Protein AF-A0A4R0HKY8-F1 (afdb_monomer)

Organism: NCBI:txid1124743

Foldseek 3Di:
DDDPVVLVVLQVVLLVLLLQLLVLDNQVVLLVVLVVLCVQQVVPWDPPQDPVALTPRNDRHLLSVLSSQLSSLNSLVSNQVPDQRPSNLVVLVSLLVSLVVSLVVCVVVVNLLDLSLLSSLLNNLSSQSSNCSNVVHDRDCCCVADVDCSHNQVNLVVQADPQLQGLLLFPASLLSSLLSSLSSAFAAALVVGDCSSVSSLVVQLLQAFLQQDRFRAFADDRADLVSLVSLLLSVLSLVFAAVQSNRPSNNVVSCVSNPPVDPCSSVSCPNRYNHGHHYDDHDDDAAWDDDQAWIWGDAVQKIKIFGAHFQSPPRGALAHRFIFIDGNPFRFFGQLHAADVVPVVRRVVSSFNQQTQAKDKQNDGFAGWHWDWDDDPFKIKTKTPCSDPQKIKIWMWGHDNFKIKIKIKMAGPWWIKIKRKGHTLFAWDWDDDPFWIWIWGDDPAIKIKIKGWHPWDKDWDWAAHGNVGRPDTYTMIITIDGGRMTMMIMMMGRDDWDWDDDAQWIATNNDTDRNDGD

InterPro domains:
  IPR008929 Chondroitin AC/alginate lyase [G3DSA:1.50.10.100] (22-260)
  IPR008929 Chondroitin AC/alginate lyase [SSF48230] (126-221)
  IPR012480 Heparinase II/III-like, C-terminal [PF07940] (294-431)

Nearest PDB structures (foldseek):
  6jpn-assembly1_A  TM=7.457E-01  e=2.045E-15  Defluviitalea phaphyphila
  6jph-assembly1_A  TM=7.317E-01  e=6.121E-15  Defluviitalea phaphyphila
  6fn9-assembly1_A  TM=4.893E-01  e=7.130E+00  Homo sapiens
  3uzd-assembly1_A  TM=4.041E-01  e=6.784E+00  Homo sapiens

Secondary structure (DSSP, 8-state):
--SHHHHHHHHHHHHHHHHHHTTT--HHHHHHHHHHHHHHTTT-S-TTS-TTSPBPSSSSBHHHHHHHHHHHHHHHHHHTTTS--GGGHHHHHHHHHHHHHHHHHHHHTT-TTSHHHHHHHHHHHHHHHHHHHHHTPPP--HIIIIISTTSHHHHHHHHB-TTS-BTT--HHHHHHHHHHHHHHTTT--GGGS-THHHHHHHHHHHH--TT------SSS-SS-HHHHHHHHHHHHHHHHHBTT---HHHHHHHHHHHGGG--STGGG--S-SSSPPB-------SEEEE-SSEEEEEETTEEEEEE-S---GGG--S-TT-EEEE-SS--SB-------TT-HHHHHHHHSGGGSSSEEETTPPPPP---EEEE-SSEEEEEEESSSTTEEEEEEEEE-SSEEEEEEEEEEEEEEEEEEEE--SS-EEEEE-SS-EEEEE-SSS-EEEEEE-SS-EEEEEEEE--TT-TTSEEEEEEEEEEEEEEEEEEEEESS---EEEETTEEEETTEEEE----

Structure (mmCIF, N/CA/C/O backbone):
data_AF-A0A4R0HKY8-F1
#
_entry.id   AF-A0A4R0HKY8-F1
#
loop_
_atom_site.group_PDB
_atom_site.id
_atom_site.type_symbol
_atom_site.label_atom_id
_atom_site.label_alt_id
_atom_site.label_comp_id
_atom_site.label_asym_id
_atom_site.label_entity_id
_atom_site.label_seq_id
_atom_site.pdbx_PDB_ins_code
_atom_site.Cartn_x
_atom_site.Cartn_y
_atom_site.Cartn_z
_atom_site.occupancy
_atom_site.B_iso_or_equiv
_atom_site.auth_seq_id
_atom_site.auth_comp_id
_atom_site.auth_asym_id
_atom_site.auth_atom_id
_atom_site.pdbx_PDB_model_num
ATOM 1 N N . MET A 1 1 ? 21.068 -17.520 -10.641 1.00 57.44 1 MET A N 1
ATOM 2 C CA . MET A 1 1 ? 21.738 -17.000 -9.424 1.00 57.44 1 MET A CA 1
ATOM 3 C C . MET A 1 1 ? 20.985 -17.451 -8.178 1.00 57.44 1 MET A C 1
ATOM 5 O O . MET A 1 1 ? 19.759 -17.415 -8.193 1.00 57.44 1 MET A O 1
ATOM 9 N N . ARG A 1 2 ? 21.703 -17.885 -7.124 1.00 55.62 2 ARG A N 1
ATOM 10 C CA . ARG A 1 2 ? 21.147 -18.392 -5.849 1.00 55.62 2 ARG A CA 1
ATOM 11 C C . ARG A 1 2 ? 21.419 -17.432 -4.687 1.00 55.62 2 ARG A C 1
ATOM 13 O O . ARG A 1 2 ? 22.473 -16.815 -4.652 1.00 55.62 2 ARG A O 1
ATOM 20 N N . GLY A 1 3 ? 20.527 -17.436 -3.694 1.00 63.88 3 GLY A N 1
ATOM 21 C CA . GLY A 1 3 ? 20.741 -16.816 -2.382 1.00 63.88 3 GLY A CA 1
ATOM 22 C C . GLY A 1 3 ? 20.307 -15.351 -2.310 1.00 63.88 3 GLY A C 1
ATOM 23 O O . GLY A 1 3 ? 20.570 -14.568 -3.220 1.00 63.88 3 GLY A O 1
ATOM 24 N N . ALA A 1 4 ? 19.660 -14.982 -1.199 1.00 72.94 4 ALA A N 1
ATOM 25 C CA . ALA A 1 4 ? 19.138 -13.633 -0.974 1.00 72.94 4 ALA A CA 1
ATOM 26 C C . ALA A 1 4 ? 20.217 -12.553 -1.156 1.00 72.94 4 ALA A C 1
ATOM 28 O O . ALA A 1 4 ? 19.971 -11.539 -1.799 1.00 72.94 4 ALA A O 1
ATOM 29 N N . TRP A 1 5 ? 21.441 -12.809 -0.683 1.00 81.25 5 TRP A N 1
ATOM 30 C CA . TRP A 1 5 ? 22.552 -11.866 -0.810 1.00 81.25 5 TRP A CA 1
ATOM 31 C C . TRP A 1 5 ? 22.922 -11.563 -2.269 1.00 81.25 5 TRP A C 1
ATOM 33 O O . TRP A 1 5 ? 23.097 -10.404 -2.630 1.00 81.25 5 TRP A O 1
ATOM 43 N N . THR A 1 6 ? 22.994 -12.580 -3.132 1.00 84.88 6 THR A N 1
ATOM 44 C CA . THR A 1 6 ? 23.338 -12.387 -4.548 1.00 84.88 6 THR A CA 1
ATOM 45 C C . THR A 1 6 ? 22.237 -11.637 -5.293 1.00 84.88 6 THR A C 1
ATOM 47 O O . THR A 1 6 ? 22.540 -10.766 -6.104 1.00 84.88 6 THR A O 1
ATOM 50 N N . VAL A 1 7 ? 20.965 -11.925 -4.995 1.00 87.38 7 VAL A N 1
ATOM 51 C CA . VAL A 1 7 ? 19.826 -11.173 -5.549 1.00 87.38 7 VAL A CA 1
ATOM 52 C C . VAL A 1 7 ? 19.920 -9.700 -5.146 1.00 87.38 7 VAL A C 1
ATOM 54 O O . VAL A 1 7 ? 19.930 -8.827 -6.013 1.00 87.38 7 VAL A O 1
ATOM 57 N N . LEU A 1 8 ? 20.086 -9.418 -3.851 1.00 87.88 8 LEU A N 1
ATOM 58 C CA . LEU A 1 8 ? 20.215 -8.052 -3.338 1.00 87.88 8 LEU A CA 1
ATOM 59 C C . LEU A 1 8 ? 21.419 -7.315 -3.943 1.00 87.88 8 LEU A C 1
ATOM 61 O O . LEU A 1 8 ? 21.290 -6.156 -4.330 1.00 87.88 8 LEU A O 1
ATOM 65 N N . ALA A 1 9 ? 22.561 -7.988 -4.107 1.00 91.50 9 ALA A N 1
ATOM 66 C CA . ALA A 1 9 ? 23.742 -7.407 -4.741 1.00 91.50 9 ALA A CA 1
ATOM 67 C C . ALA A 1 9 ? 23.480 -7.005 -6.203 1.00 91.50 9 ALA A C 1
ATOM 69 O O . ALA A 1 9 ? 23.910 -5.936 -6.637 1.00 91.50 9 ALA A O 1
ATOM 70 N N . HIS A 1 10 ? 22.750 -7.820 -6.969 1.00 93.12 10 HIS A N 1
ATOM 71 C CA . HIS A 1 10 ? 22.383 -7.468 -8.341 1.00 93.12 10 HIS A CA 1
ATOM 72 C C . HIS A 1 10 ? 21.410 -6.291 -8.416 1.00 93.12 10 HIS A C 1
ATOM 74 O O . HIS A 1 10 ? 21.589 -5.430 -9.277 1.00 93.12 10 HIS A O 1
ATOM 80 N N . HIS A 1 11 ? 20.424 -6.214 -7.518 1.00 92.88 11 HIS A N 1
ATOM 81 C CA . HIS A 1 11 ? 19.526 -5.057 -7.442 1.00 92.88 11 HIS A CA 1
ATOM 82 C C . HIS A 1 11 ? 20.273 -3.779 -7.047 1.00 92.88 11 HIS A C 1
ATOM 84 O O . HIS A 1 11 ? 20.072 -2.739 -7.676 1.00 92.88 11 HIS A O 1
ATOM 90 N N . PHE A 1 12 ? 21.195 -3.865 -6.083 1.00 93.56 12 PHE A N 1
ATOM 91 C CA . PHE A 1 12 ? 22.070 -2.753 -5.712 1.00 93.56 12 PHE A CA 1
ATOM 92 C C . PHE A 1 12 ? 22.879 -2.249 -6.916 1.00 93.56 12 PHE A C 1
ATOM 94 O O . PHE A 1 12 ? 22.876 -1.057 -7.223 1.00 93.56 12 PHE A O 1
ATOM 101 N N . TRP A 1 13 ? 23.528 -3.156 -7.654 1.00 95.12 13 TRP A N 1
ATOM 102 C CA . TRP A 1 13 ? 24.297 -2.776 -8.838 1.00 95.12 13 TRP A CA 1
ATOM 103 C C . TRP A 1 13 ? 23.424 -2.235 -9.968 1.00 95.12 13 TRP A C 1
ATOM 105 O O . TRP A 1 13 ? 23.840 -1.287 -10.626 1.00 95.12 13 TRP A O 1
ATOM 115 N N . ALA A 1 14 ? 22.220 -2.770 -10.181 1.00 96.38 14 ALA A N 1
ATOM 116 C CA . ALA A 1 14 ? 21.291 -2.231 -11.173 1.00 96.38 14 ALA A CA 1
ATOM 117 C C . ALA A 1 14 ? 20.898 -0.783 -10.850 1.00 96.38 14 ALA A C 1
ATOM 119 O O . ALA A 1 14 ? 20.954 0.077 -11.730 1.00 96.38 14 ALA A O 1
ATOM 120 N N . ARG A 1 15 ? 20.591 -0.486 -9.578 1.00 96.31 15 ARG A N 1
ATOM 121 C CA . ARG A 1 15 ? 20.345 0.885 -9.108 1.00 96.31 15 ARG A CA 1
ATOM 122 C C . ARG A 1 15 ? 21.561 1.782 -9.349 1.00 96.31 15 ARG A C 1
ATOM 124 O O . ARG A 1 15 ? 21.431 2.853 -9.939 1.00 96.31 15 ARG A O 1
ATOM 131 N N . ARG A 1 16 ? 22.756 1.322 -8.965 1.00 96.69 16 ARG A N 1
ATOM 132 C CA . ARG A 1 16 ? 23.999 2.089 -9.126 1.00 96.69 16 ARG A CA 1
ATOM 133 C C . ARG A 1 16 ? 24.325 2.379 -10.592 1.00 96.69 16 ARG A C 1
ATOM 135 O O . ARG A 1 16 ? 24.724 3.495 -10.913 1.00 96.69 16 ARG A O 1
ATOM 142 N N . ILE A 1 17 ? 24.155 1.398 -11.476 1.00 97.69 17 ILE A N 1
ATOM 143 C CA . ILE A 1 17 ? 24.351 1.559 -12.923 1.00 97.69 17 ILE A CA 1
ATOM 144 C C . ILE A 1 17 ? 23.346 2.570 -13.482 1.00 97.69 17 ILE A C 1
ATOM 146 O O . ILE A 1 17 ? 23.745 3.458 -14.237 1.00 97.69 17 ILE A O 1
ATOM 150 N N . ARG A 1 18 ? 22.076 2.502 -13.059 1.00 97.81 18 ARG A N 1
ATOM 151 C CA . ARG A 1 18 ? 21.051 3.466 -13.475 1.00 97.81 18 ARG A CA 1
ATOM 152 C C . ARG A 1 18 ? 21.404 4.885 -13.063 1.00 97.81 18 ARG A C 1
ATOM 154 O O . ARG A 1 18 ? 21.322 5.775 -13.902 1.00 97.81 18 ARG A O 1
ATOM 161 N N . LEU A 1 19 ? 21.892 5.090 -11.842 1.00 97.69 19 LEU A N 1
ATOM 162 C CA . LEU A 1 19 ? 22.375 6.399 -11.402 1.00 97.69 19 LEU A CA 1
ATOM 163 C C . LEU A 1 19 ? 23.542 6.901 -12.270 1.00 97.69 19 LEU A C 1
ATOM 165 O O . LEU A 1 19 ? 23.468 8.000 -12.811 1.00 97.69 19 LEU A O 1
ATOM 169 N N . LEU A 1 20 ? 24.576 6.076 -12.475 1.00 97.62 20 LEU A N 1
ATOM 170 C CA . LEU A 1 20 ? 25.745 6.436 -13.295 1.00 97.62 20 LEU A CA 1
ATOM 171 C C . LEU A 1 20 ? 25.376 6.781 -14.745 1.00 97.62 20 LEU A C 1
ATOM 173 O O . LEU A 1 20 ? 25.996 7.658 -15.349 1.00 97.62 20 LEU A O 1
ATOM 177 N N . SER A 1 21 ? 24.365 6.109 -15.299 1.00 97.94 21 SER A N 1
ATOM 178 C CA . SER A 1 21 ? 23.939 6.299 -16.688 1.00 97.94 21 SER A CA 1
ATOM 179 C C . SER A 1 21 ? 23.431 7.712 -16.986 1.00 97.94 21 SER A C 1
ATOM 181 O O . SER A 1 21 ? 23.590 8.193 -18.109 1.00 97.94 21 SER A O 1
ATOM 183 N N . TYR A 1 22 ? 22.884 8.414 -15.986 1.00 96.75 22 TYR A N 1
ATOM 184 C CA . TYR A 1 22 ? 22.445 9.804 -16.143 1.00 96.75 22 TYR A CA 1
ATOM 185 C C . TYR A 1 22 ? 23.607 10.773 -16.391 1.00 96.75 22 TYR A C 1
ATOM 187 O O . TYR A 1 22 ? 23.406 11.807 -17.029 1.00 96.75 22 TYR A O 1
ATOM 195 N N . ASP A 1 23 ? 24.813 10.419 -15.947 1.00 94.88 23 ASP A N 1
ATOM 196 C CA . ASP A 1 23 ? 26.039 11.202 -16.128 1.00 94.88 23 ASP A CA 1
ATOM 197 C C . ASP A 1 23 ? 26.907 10.674 -17.288 1.00 94.88 23 ASP A C 1
ATOM 199 O O . ASP A 1 23 ? 28.068 11.052 -17.431 1.00 94.88 23 ASP A O 1
ATOM 203 N N . GLY A 1 24 ? 26.362 9.787 -18.130 1.00 95.25 24 GLY A N 1
ATOM 204 C CA . GLY A 1 24 ? 27.095 9.178 -19.245 1.00 95.25 24 GLY A CA 1
ATOM 205 C C . GLY A 1 24 ? 28.049 8.046 -18.837 1.00 95.25 24 GLY A C 1
ATOM 206 O O . GLY A 1 24 ? 28.802 7.556 -19.676 1.00 95.25 24 GLY A O 1
ATOM 207 N N . GLY A 1 25 ? 28.034 7.627 -17.567 1.00 95.94 25 GLY A N 1
ATOM 208 C CA . GLY A 1 25 ? 28.837 6.519 -17.048 1.00 95.94 25 GLY A CA 1
ATOM 209 C C . GLY A 1 25 ? 28.111 5.169 -17.087 1.00 95.94 25 GLY A C 1
ATOM 210 O O . GLY A 1 25 ? 26.929 5.081 -17.392 1.00 95.94 25 GLY A O 1
ATOM 211 N N . GLY A 1 26 ? 28.809 4.089 -16.726 1.00 95.50 26 GLY A N 1
ATOM 212 C CA . GLY A 1 26 ? 28.199 2.761 -16.539 1.00 95.50 26 GLY A CA 1
ATOM 213 C C . GLY A 1 26 ? 28.204 1.831 -17.760 1.00 95.50 26 GLY A C 1
ATOM 214 O O . GLY A 1 26 ? 27.843 0.665 -17.609 1.00 95.50 26 GLY A O 1
ATOM 215 N N . THR A 1 27 ? 28.676 2.278 -18.929 1.00 96.81 27 THR A N 1
ATOM 216 C CA . THR A 1 27 ? 28.781 1.455 -20.154 1.00 96.81 27 THR A CA 1
ATOM 217 C C . THR A 1 27 ? 29.563 0.158 -19.934 1.00 96.81 27 THR A C 1
ATOM 219 O O . THR A 1 27 ? 29.057 -0.919 -20.237 1.00 96.81 27 THR A O 1
ATOM 222 N N . ASP A 1 28 ? 30.758 0.226 -19.338 1.00 95.38 28 ASP A N 1
ATOM 223 C CA . ASP A 1 28 ? 31.595 -0.963 -19.109 1.00 95.38 28 ASP A CA 1
ATOM 224 C C . ASP A 1 28 ? 30.923 -1.980 -18.176 1.00 95.38 28 ASP A C 1
ATOM 226 O O . ASP A 1 28 ? 31.051 -3.193 -18.364 1.00 95.38 28 ASP A O 1
ATOM 230 N N . LEU A 1 29 ? 30.169 -1.492 -17.185 1.00 95.94 29 LEU A N 1
ATOM 231 C CA . LEU A 1 29 ? 29.404 -2.335 -16.267 1.00 95.94 29 LEU A CA 1
ATOM 232 C C . LEU A 1 29 ? 28.243 -3.017 -16.990 1.00 95.94 29 LEU A C 1
ATOM 234 O O . LEU A 1 29 ? 28.051 -4.215 -16.805 1.00 95.94 29 LEU A O 1
ATOM 238 N N . LEU A 1 30 ? 27.505 -2.292 -17.835 1.00 96.81 30 LEU A N 1
ATOM 239 C CA . LEU A 1 30 ? 26.416 -2.851 -18.641 1.00 96.81 30 LEU A CA 1
ATOM 240 C C . LEU A 1 30 ? 26.917 -3.925 -19.606 1.00 96.81 30 LEU A C 1
ATOM 242 O O . LEU A 1 30 ? 26.342 -5.007 -19.673 1.00 96.81 30 LEU A O 1
ATOM 246 N N . THR A 1 31 ? 28.023 -3.665 -20.299 1.00 95.31 31 THR A N 1
ATOM 247 C CA . THR A 1 31 ? 28.642 -4.634 -21.209 1.00 95.31 31 THR A CA 1
ATOM 248 C C . THR A 1 31 ? 29.168 -5.858 -20.455 1.00 95.31 31 THR A C 1
ATOM 250 O O . THR A 1 31 ? 28.985 -6.994 -20.896 1.00 95.31 31 THR A O 1
ATOM 253 N N . SER A 1 32 ? 29.752 -5.663 -19.269 1.00 94.56 32 SER A N 1
ATOM 254 C CA . SER A 1 32 ? 30.156 -6.772 -18.392 1.00 94.56 32 SER A CA 1
ATOM 255 C C . SER A 1 32 ? 28.953 -7.596 -17.926 1.00 94.56 32 SER A C 1
ATOM 257 O O . SER A 1 32 ? 29.013 -8.826 -17.926 1.00 94.56 32 SER A O 1
ATOM 259 N N . TYR A 1 33 ? 27.842 -6.937 -17.587 1.00 93.56 33 TYR A N 1
ATOM 260 C CA . TYR A 1 33 ? 26.585 -7.601 -17.254 1.00 93.56 33 TYR A CA 1
ATOM 261 C C . TYR A 1 33 ? 26.002 -8.370 -18.437 1.00 93.56 33 TYR A C 1
ATOM 263 O O . TYR A 1 33 ? 25.533 -9.483 -18.235 1.00 93.56 33 TYR A O 1
ATOM 271 N N . ALA A 1 34 ? 26.079 -7.840 -19.658 1.00 95.06 34 ALA A N 1
ATOM 272 C CA . ALA A 1 34 ? 25.614 -8.535 -20.856 1.00 95.06 34 ALA A CA 1
ATOM 273 C C . ALA A 1 34 ? 26.394 -9.836 -21.110 1.00 95.06 34 ALA A C 1
ATOM 275 O O . ALA A 1 34 ? 25.789 -10.871 -21.405 1.00 95.06 34 ALA A O 1
ATOM 276 N N . ARG A 1 35 ? 27.721 -9.819 -20.921 1.00 94.81 35 ARG A N 1
ATOM 277 C CA . ARG A 1 35 ? 28.563 -11.028 -20.984 1.00 94.81 35 ARG A CA 1
ATOM 278 C C . ARG A 1 35 ? 28.193 -12.024 -19.891 1.00 94.81 35 ARG A C 1
ATOM 280 O O . ARG A 1 35 ? 27.929 -13.185 -20.189 1.00 94.81 35 ARG A O 1
ATOM 287 N N . LEU A 1 36 ? 28.108 -11.554 -18.643 1.00 91.75 36 LEU A N 1
ATOM 288 C CA . LEU A 1 36 ? 27.744 -12.388 -17.498 1.00 91.75 36 LEU A CA 1
ATOM 289 C C . LEU A 1 36 ? 26.358 -13.020 -17.678 1.00 91.75 36 LEU A C 1
ATOM 291 O O . LEU A 1 36 ? 26.195 -14.215 -17.458 1.00 91.75 36 LEU A O 1
ATOM 295 N N . TYR A 1 37 ? 25.369 -12.237 -18.105 1.00 92.62 37 TYR A N 1
ATOM 296 C CA . TYR A 1 37 ? 24.026 -12.717 -18.409 1.00 92.62 37 TYR A CA 1
ATOM 297 C C . TYR A 1 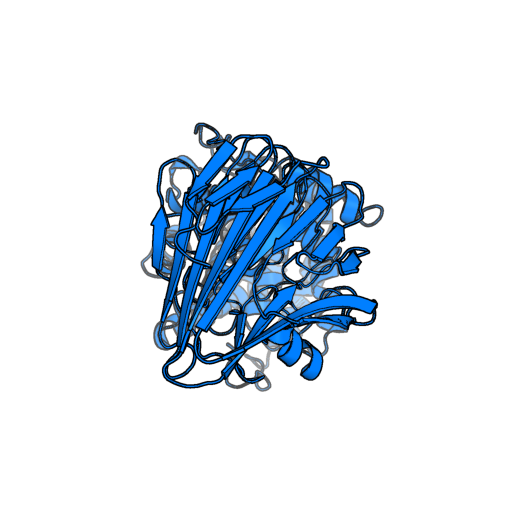37 ? 24.077 -13.800 -19.482 1.00 92.62 37 TYR A C 1
ATOM 299 O O . TYR A 1 37 ? 23.546 -14.891 -19.285 1.00 92.62 37 TYR A O 1
ATOM 307 N N . SER A 1 38 ? 24.769 -13.526 -20.590 1.00 91.31 38 SER A N 1
ATOM 308 C CA . SER A 1 38 ? 24.905 -14.475 -21.694 1.00 91.31 38 SER A CA 1
ATOM 309 C C . SER A 1 38 ? 25.560 -15.774 -21.247 1.00 91.31 38 SER A C 1
ATOM 311 O O . SER A 1 38 ? 25.147 -16.828 -21.706 1.00 91.31 38 SER A O 1
ATOM 313 N N . ASP A 1 39 ? 26.544 -15.725 -20.347 1.00 91.06 39 ASP A N 1
ATOM 314 C CA . ASP A 1 39 ? 27.203 -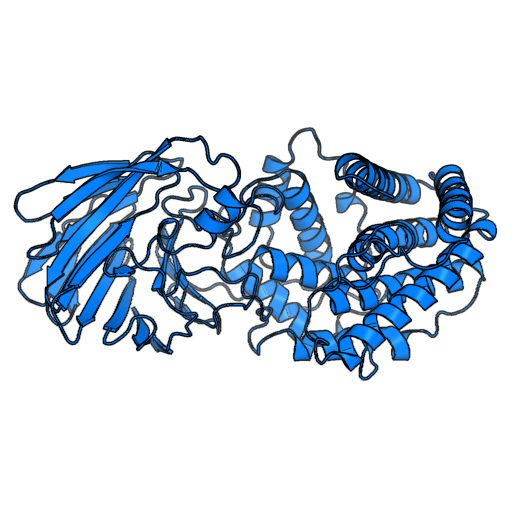16.907 -19.787 1.00 91.06 39 ASP A CA 1
ATOM 315 C C . ASP A 1 39 ? 26.305 -17.699 -18.832 1.00 91.06 39 ASP A C 1
ATOM 317 O O . ASP A 1 39 ? 26.255 -18.928 -18.910 1.00 91.06 39 ASP A O 1
ATOM 321 N N . LEU A 1 40 ? 25.579 -17.012 -17.948 1.00 86.75 40 LEU A N 1
ATOM 322 C CA . LEU A 1 40 ? 24.735 -17.648 -16.935 1.00 86.75 40 LEU A CA 1
ATOM 323 C C . LEU A 1 40 ? 23.444 -18.239 -17.512 1.00 86.75 40 LEU A C 1
ATOM 325 O O . LEU A 1 40 ? 22.913 -19.194 -16.953 1.00 86.75 40 LEU A O 1
ATOM 329 N N . THR A 1 41 ? 22.950 -17.701 -18.627 1.00 86.75 41 THR A N 1
ATOM 330 C CA . THR A 1 41 ? 21.659 -18.085 -19.223 1.00 86.75 41 THR A CA 1
ATOM 331 C C . THR A 1 41 ? 21.782 -19.045 -20.410 1.00 86.75 41 THR A C 1
ATOM 333 O O . THR A 1 41 ? 20.763 -19.417 -21.000 1.00 86.75 41 THR A O 1
ATOM 336 N N . LYS A 1 42 ? 23.002 -19.513 -20.741 1.00 84.00 42 LYS A N 1
ATOM 337 C CA . LYS A 1 42 ? 23.261 -20.466 -21.848 1.00 84.00 42 LYS A CA 1
ATOM 338 C C . LYS A 1 42 ? 22.434 -21.744 -21.750 1.00 84.00 42 LYS A C 1
ATOM 340 O O . LYS A 1 42 ? 22.060 -22.307 -22.772 1.00 84.00 42 LYS A O 1
ATOM 345 N N . ALA A 1 43 ? 22.175 -22.203 -20.527 1.00 80.56 43 ALA A N 1
ATOM 346 C CA . ALA A 1 43 ? 21.413 -23.419 -20.261 1.00 80.56 43 ALA A CA 1
ATOM 347 C C . ALA A 1 43 ? 19.884 -23.223 -20.352 1.00 80.56 43 ALA A C 1
ATOM 349 O O . ALA A 1 43 ? 19.147 -24.189 -20.193 1.00 80.56 43 ALA A O 1
ATOM 350 N N . GLY A 1 44 ? 19.404 -22.003 -20.624 1.00 81.62 44 GLY A N 1
ATOM 351 C CA . GLY A 1 44 ? 17.980 -21.680 -20.684 1.00 81.62 44 GLY A CA 1
ATOM 352 C C . GLY A 1 44 ? 17.414 -21.212 -19.341 1.00 81.62 44 GLY A C 1
ATOM 353 O O . GLY A 1 44 ? 18.066 -20.474 -18.602 1.00 81.62 44 GLY A O 1
ATOM 354 N N . GLU A 1 45 ? 16.165 -21.584 -19.067 1.00 81.06 45 GLU A N 1
ATOM 355 C CA . GLU A 1 45 ? 15.449 -21.233 -17.836 1.00 81.06 45 GLU A CA 1
ATOM 356 C C . GLU A 1 45 ? 15.973 -22.006 -16.619 1.00 81.06 45 GLU A C 1
ATOM 358 O O . GLU A 1 45 ? 16.465 -23.130 -16.711 1.00 81.06 45 GLU A O 1
ATOM 363 N N . HIS A 1 46 ? 15.832 -21.407 -15.442 1.00 78.44 46 HIS A N 1
ATOM 364 C CA . HIS A 1 46 ? 16.329 -21.966 -14.199 1.00 78.44 46 HIS A CA 1
ATOM 365 C C . HIS A 1 46 ? 15.449 -23.135 -13.720 1.00 78.44 46 HIS A C 1
ATOM 367 O O . HIS A 1 46 ? 14.373 -22.940 -13.155 1.00 78.44 46 HIS A O 1
ATOM 373 N N . GLU A 1 47 ? 15.928 -24.371 -13.877 1.00 79.06 47 GLU A N 1
ATOM 374 C CA . GLU A 1 47 ? 15.165 -25.595 -13.560 1.00 79.06 47 GLU A CA 1
ATOM 375 C C . GLU A 1 47 ? 14.773 -25.743 -12.079 1.00 79.06 47 GLU A C 1
ATOM 377 O O . GLU A 1 47 ? 13.869 -26.504 -11.747 1.00 79.06 47 GLU A O 1
ATOM 382 N N . GLN A 1 48 ? 15.433 -25.009 -11.179 1.00 76.31 48 GLN A N 1
ATOM 383 C CA . GLN A 1 48 ? 15.175 -25.057 -9.731 1.00 76.31 48 GLN A CA 1
ATOM 384 C C . GLN A 1 48 ? 14.164 -24.014 -9.238 1.00 76.31 48 GLN A C 1
ATOM 386 O O . GLN A 1 48 ? 14.073 -23.768 -8.033 1.00 76.31 48 GLN A O 1
ATOM 391 N N . ALA A 1 49 ? 13.449 -23.354 -10.148 1.00 74.00 49 ALA A N 1
ATOM 392 C CA . ALA A 1 49 ? 12.288 -22.559 -9.775 1.00 74.00 49 ALA A CA 1
ATOM 393 C C . ALA A 1 49 ? 11.270 -23.437 -9.026 1.00 74.00 49 ALA A C 1
ATOM 395 O O . ALA A 1 49 ? 11.077 -24.608 -9.365 1.00 74.00 49 ALA A O 1
ATOM 396 N N . GLN A 1 50 ? 10.611 -22.881 -8.009 1.00 73.38 50 GLN A N 1
ATOM 397 C CA . GLN A 1 50 ? 9.526 -23.601 -7.341 1.00 73.38 50 GLN A CA 1
ATOM 398 C C . GLN A 1 50 ? 8.352 -23.773 -8.313 1.00 73.38 50 GLN A C 1
ATOM 400 O O . GLN A 1 50 ? 8.149 -22.934 -9.184 1.00 73.38 50 GLN A O 1
ATOM 405 N N . GLY A 1 51 ? 7.561 -24.840 -8.166 1.00 72.50 51 GLY A N 1
ATOM 406 C CA . GLY A 1 51 ? 6.517 -25.191 -9.144 1.00 72.50 51 GLY A CA 1
ATOM 407 C C . GLY A 1 51 ? 5.424 -24.133 -9.351 1.00 72.50 51 GLY A C 1
ATOM 408 O O . GLY A 1 51 ? 4.744 -24.158 -10.368 1.00 72.50 51 GLY A O 1
ATOM 409 N N . TRP A 1 52 ? 5.272 -23.197 -8.413 1.00 71.69 52 TRP A N 1
ATOM 410 C CA . TRP A 1 52 ? 4.337 -22.075 -8.513 1.00 71.69 52 TRP A CA 1
ATOM 411 C C . TRP A 1 52 ? 4.933 -20.827 -9.195 1.00 71.69 52 TRP A C 1
ATOM 413 O O . TRP A 1 52 ? 4.189 -19.902 -9.509 1.00 71.69 52 TRP A O 1
ATOM 423 N N . MET A 1 53 ? 6.252 -20.779 -9.419 1.00 82.94 53 MET A N 1
ATOM 424 C CA . MET A 1 53 ? 6.962 -19.637 -10.005 1.00 82.94 53 MET A CA 1
ATOM 425 C C . MET A 1 53 ? 7.071 -19.760 -11.528 1.00 82.94 53 MET A C 1
ATOM 427 O O . MET A 1 53 ? 7.434 -20.816 -12.047 1.00 82.94 53 MET A O 1
ATOM 431 N N . GLN A 1 54 ? 6.911 -18.638 -12.236 1.00 87.62 54 GLN A N 1
ATOM 432 C CA . GLN A 1 54 ? 7.444 -18.526 -13.596 1.00 87.62 54 GLN A CA 1
ATOM 433 C C . GLN A 1 54 ? 8.971 -18.537 -13.543 1.00 87.62 54 GLN A C 1
ATOM 435 O O . GLN A 1 54 ? 9.574 -17.840 -12.719 1.00 87.62 54 GLN A O 1
ATOM 440 N N . ARG A 1 55 ? 9.601 -19.339 -14.402 1.00 86.88 55 ARG A N 1
ATOM 441 C CA . ARG A 1 55 ? 11.043 -19.593 -14.343 1.00 86.88 55 ARG A CA 1
ATOM 442 C C . ARG A 1 55 ? 11.824 -18.408 -14.892 1.00 86.88 55 ARG A C 1
ATOM 444 O O . ARG A 1 55 ? 11.620 -18.001 -16.030 1.00 86.88 55 ARG A O 1
ATOM 451 N N . GLY A 1 56 ? 12.724 -17.869 -14.076 1.00 85.75 56 GLY A N 1
ATOM 452 C CA . GLY A 1 56 ? 13.690 -16.875 -14.539 1.00 85.75 56 GLY A CA 1
ATOM 453 C C . GLY A 1 56 ? 14.840 -17.530 -15.298 1.00 85.75 56 GLY A C 1
ATOM 454 O O . GLY A 1 56 ? 14.957 -18.755 -15.359 1.00 85.75 56 GLY A O 1
ATOM 455 N N . ARG A 1 57 ? 15.710 -16.706 -15.869 1.00 86.31 57 ARG A N 1
ATOM 456 C CA . ARG A 1 57 ? 16.958 -17.113 -16.518 1.00 86.31 57 ARG A CA 1
ATOM 457 C C . ARG A 1 57 ? 18.153 -16.666 -15.695 1.00 86.31 57 ARG A C 1
ATOM 459 O O . ARG A 1 57 ? 19.005 -17.491 -15.368 1.00 86.31 57 ARG A O 1
ATOM 466 N N . LEU A 1 58 ? 18.207 -15.387 -15.310 1.00 86.38 58 LEU A N 1
ATOM 467 C CA . LEU A 1 58 ? 19.271 -14.900 -14.428 1.00 86.38 58 LEU A CA 1
ATOM 468 C C . LEU A 1 58 ? 18.988 -15.299 -12.975 1.00 86.38 58 LEU A C 1
ATOM 470 O O . LEU A 1 58 ? 19.878 -15.789 -12.271 1.00 86.38 58 LEU A O 1
ATOM 474 N N . PHE A 1 59 ? 17.749 -15.137 -12.529 1.00 90.38 59 PHE A N 1
ATOM 475 C CA . PHE A 1 59 ? 17.257 -15.521 -11.211 1.00 90.38 59 PHE A CA 1
ATOM 476 C C . PHE A 1 59 ? 16.369 -16.769 -11.287 1.00 90.38 59 PHE A C 1
ATOM 478 O O . PHE A 1 59 ? 16.022 -17.250 -12.360 1.00 90.38 59 PHE A O 1
ATOM 485 N N . HIS A 1 60 ? 16.007 -17.332 -10.129 1.00 87.00 60 HIS A N 1
ATOM 486 C CA . HIS A 1 60 ? 15.094 -18.484 -10.083 1.00 87.00 60 HIS A CA 1
ATOM 487 C C . HIS A 1 60 ? 13.706 -18.138 -10.636 1.00 87.00 60 HIS A C 1
ATOM 489 O O . HIS A 1 60 ? 13.043 -18.987 -11.225 1.00 87.00 60 HIS A O 1
ATOM 495 N N . GLN A 1 61 ? 13.276 -16.895 -10.433 1.00 90.81 61 GLN A N 1
ATOM 496 C CA . GLN A 1 61 ? 11.937 -16.428 -10.742 1.00 90.81 61 GLN 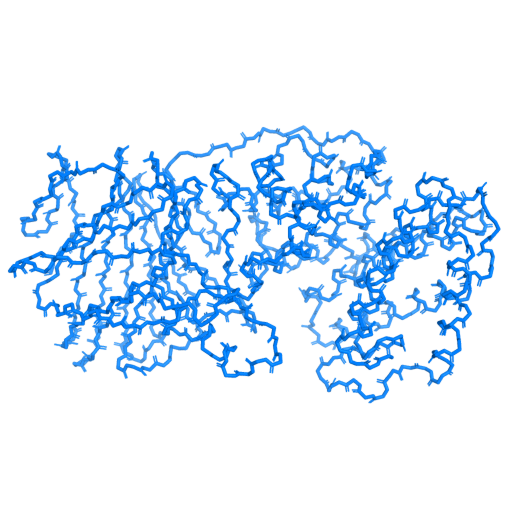A CA 1
ATOM 497 C C . GLN A 1 61 ? 11.989 -15.338 -11.812 1.00 90.81 61 GLN A C 1
ATOM 499 O O . GLN A 1 61 ? 12.762 -14.387 -11.694 1.00 90.81 61 GLN A O 1
ATOM 504 N N . ALA A 1 62 ? 11.124 -15.446 -12.820 1.00 93.62 62 ALA A N 1
ATOM 505 C CA . ALA A 1 62 ? 11.024 -14.468 -13.899 1.00 93.62 62 ALA A CA 1
ATOM 506 C C . ALA A 1 62 ? 10.640 -13.075 -13.379 1.00 93.62 62 ALA A C 1
ATOM 508 O O . ALA A 1 62 ? 11.074 -12.072 -13.933 1.00 93.62 62 ALA A O 1
ATOM 509 N N . LEU A 1 63 ? 9.857 -12.990 -12.296 1.00 95.62 63 LEU A N 1
ATOM 510 C CA . LEU A 1 63 ? 9.535 -11.711 -11.656 1.00 95.62 63 LEU A CA 1
ATOM 511 C C . LEU A 1 63 ? 10.808 -10.977 -11.215 1.00 95.62 63 LEU A C 1
ATOM 513 O O . LEU A 1 63 ? 10.949 -9.784 -11.459 1.00 95.62 63 LEU A O 1
ATOM 517 N N . THR A 1 64 ? 11.757 -11.685 -10.599 1.00 94.12 64 THR A N 1
ATOM 518 C CA . THR A 1 64 ? 13.027 -11.081 -10.182 1.00 94.12 64 THR A CA 1
ATOM 519 C C . THR A 1 64 ? 13.848 -10.634 -11.392 1.00 94.12 64 THR A C 1
ATOM 521 O O . THR A 1 64 ? 14.438 -9.556 -11.351 1.00 94.12 64 THR A O 1
ATOM 524 N N . ASP A 1 65 ? 13.836 -11.405 -12.489 1.00 94.50 65 ASP A N 1
ATOM 525 C CA . ASP A 1 65 ? 14.439 -10.979 -13.763 1.00 94.50 65 ASP A CA 1
ATOM 526 C C . ASP A 1 65 ? 13.805 -9.675 -14.267 1.00 94.50 65 ASP A C 1
ATOM 528 O O . ASP A 1 65 ? 14.529 -8.777 -14.686 1.00 94.50 65 ASP A O 1
ATOM 532 N N . ALA A 1 66 ? 12.479 -9.541 -14.187 1.00 98.00 66 ALA A N 1
ATOM 533 C CA . ALA A 1 66 ? 11.758 -8.344 -14.611 1.00 98.00 66 ALA A CA 1
ATOM 534 C C . ALA A 1 66 ? 12.091 -7.114 -13.757 1.00 98.00 66 ALA A C 1
ATOM 536 O O . ALA A 1 66 ? 12.496 -6.085 -14.299 1.00 98.00 66 ALA A O 1
ATOM 537 N N . VAL A 1 67 ? 12.013 -7.232 -12.428 1.00 97.56 67 VAL A N 1
ATOM 538 C CA . VAL A 1 67 ? 12.327 -6.130 -11.499 1.00 97.56 67 VAL A CA 1
ATOM 539 C C . VAL A 1 67 ? 13.785 -5.675 -11.641 1.00 97.56 67 VAL A C 1
ATOM 541 O O . VAL A 1 67 ? 14.080 -4.488 -11.513 1.00 97.56 67 VAL A O 1
ATOM 544 N N . TRP A 1 68 ? 14.714 -6.595 -11.921 1.00 97.00 68 TRP A N 1
ATOM 545 C CA . TRP A 1 68 ? 16.117 -6.262 -12.186 1.00 97.00 68 TRP A CA 1
ATOM 546 C C . TRP A 1 68 ? 16.350 -5.703 -13.599 1.00 97.00 68 TRP A C 1
ATOM 548 O O . TRP A 1 68 ? 17.130 -4.768 -13.775 1.00 97.00 68 TRP A O 1
ATOM 558 N N . GLY A 1 69 ? 15.683 -6.255 -14.611 1.00 98.06 69 GLY A N 1
ATOM 559 C CA . GLY A 1 69 ? 15.892 -5.904 -16.014 1.00 98.06 69 GLY A CA 1
ATOM 560 C C . GLY A 1 69 ? 15.381 -4.509 -16.377 1.00 98.06 69 GLY A C 1
ATOM 561 O O . GLY A 1 69 ? 16.025 -3.828 -17.171 1.00 98.06 69 GLY A O 1
ATOM 562 N N . VAL A 1 70 ? 14.297 -4.036 -15.752 1.00 98.62 70 VAL A N 1
ATOM 563 C CA . VAL A 1 70 ? 13.753 -2.679 -15.971 1.00 98.62 70 VAL A CA 1
ATOM 564 C C . VAL A 1 70 ? 14.801 -1.572 -15.734 1.00 98.62 70 VAL A C 1
ATOM 566 O O . VAL A 1 70 ? 15.081 -0.814 -16.667 1.00 98.62 70 VAL A O 1
ATOM 569 N N . PRO A 1 71 ? 15.460 -1.461 -14.559 1.00 97.88 71 PRO A N 1
ATOM 570 C CA . PRO A 1 71 ? 16.480 -0.434 -14.349 1.00 97.88 71 PRO A CA 1
ATOM 571 C C . PRO A 1 71 ? 17.720 -0.614 -15.241 1.00 97.88 71 PRO A C 1
ATOM 573 O O . PRO A 1 71 ? 18.336 0.383 -15.625 1.00 97.88 71 PRO A O 1
ATOM 576 N N . ILE A 1 72 ? 18.077 -1.846 -15.627 1.00 98.44 72 ILE A N 1
ATOM 577 C CA . ILE A 1 72 ? 19.151 -2.105 -16.604 1.00 98.44 72 ILE A CA 1
ATOM 578 C C . ILE A 1 72 ? 18.776 -1.547 -17.983 1.00 98.44 72 ILE A C 1
ATOM 580 O O . ILE A 1 72 ? 19.571 -0.830 -18.592 1.00 98.44 72 ILE A O 1
ATOM 584 N N . ALA A 1 73 ? 17.551 -1.797 -18.448 1.00 98.56 73 ALA A N 1
ATOM 585 C CA . ALA A 1 73 ? 17.037 -1.280 -19.712 1.00 98.56 73 ALA A CA 1
ATOM 586 C C . ALA A 1 73 ? 16.983 0.253 -19.726 1.00 98.56 73 ALA A C 1
ATOM 588 O O . ALA A 1 73 ? 17.427 0.884 -20.685 1.00 98.56 73 ALA A O 1
ATOM 589 N N . HIS A 1 74 ? 16.523 0.876 -18.635 1.00 98.19 74 HIS A N 1
ATOM 590 C CA . HIS A 1 74 ? 16.549 2.336 -18.496 1.00 98.19 74 HIS A CA 1
ATOM 591 C C . HIS A 1 74 ? 17.964 2.910 -18.532 1.00 98.19 74 HIS A C 1
ATOM 593 O O . HIS A 1 74 ? 18.166 3.974 -19.118 1.00 98.19 74 HIS A O 1
ATOM 599 N N . SER A 1 75 ? 18.936 2.208 -17.946 1.00 98.50 75 SER A N 1
ATOM 600 C CA . SER A 1 75 ? 20.347 2.610 -17.992 1.00 98.50 75 SER A CA 1
ATOM 601 C C . SER A 1 75 ? 20.882 2.610 -19.424 1.00 98.50 75 SER A C 1
ATOM 603 O O . SER A 1 75 ? 21.545 3.556 -19.842 1.00 98.50 75 SER A O 1
ATOM 605 N N . ILE A 1 76 ? 20.551 1.572 -20.198 1.00 98.56 76 ILE A N 1
ATOM 606 C CA . ILE A 1 76 ? 20.908 1.470 -21.619 1.00 98.56 76 ILE A CA 1
ATOM 607 C C . ILE A 1 76 ? 20.229 2.588 -22.420 1.00 98.56 76 ILE A C 1
ATOM 609 O O . ILE A 1 76 ? 20.891 3.248 -23.215 1.00 98.56 76 ILE A O 1
ATOM 613 N N . LEU A 1 77 ? 18.948 2.871 -22.164 1.00 97.19 77 LEU A N 1
ATOM 614 C CA . LEU A 1 77 ? 18.224 3.983 -22.792 1.00 97.19 77 LEU A CA 1
ATOM 615 C C . LEU A 1 77 ? 18.859 5.351 -22.502 1.00 97.19 77 LEU A C 1
ATOM 617 O O . LEU A 1 77 ? 18.938 6.182 -23.401 1.00 97.19 77 LEU A O 1
ATOM 621 N N . ASN A 1 78 ? 19.343 5.588 -21.279 1.00 97.31 78 ASN A N 1
ATOM 622 C CA . ASN A 1 78 ? 20.029 6.837 -20.921 1.00 97.31 78 ASN A CA 1
ATOM 623 C C . ASN A 1 78 ? 21.338 7.047 -21.704 1.00 97.31 78 ASN A C 1
ATOM 625 O O . ASN A 1 78 ? 21.736 8.187 -21.956 1.00 97.31 78 ASN A O 1
ATOM 629 N N . LEU A 1 79 ? 22.001 5.951 -22.083 1.00 97.88 79 LEU A N 1
ATOM 630 C CA . LEU A 1 79 ? 23.292 5.945 -22.772 1.00 97.88 79 LEU A CA 1
ATOM 631 C C . LEU A 1 79 ? 23.175 5.739 -24.289 1.00 97.88 79 LEU A C 1
ATOM 633 O O . LEU A 1 79 ? 24.165 5.914 -25.003 1.00 97.88 79 LEU A O 1
ATOM 637 N N . ALA A 1 80 ? 21.997 5.378 -24.799 1.00 95.38 80 ALA A N 1
ATOM 638 C CA . ALA A 1 80 ? 21.773 5.178 -26.224 1.00 95.38 80 ALA A CA 1
ATOM 639 C C . ALA A 1 80 ? 22.126 6.452 -27.014 1.00 95.38 80 ALA A C 1
ATOM 641 O O . ALA A 1 80 ? 21.767 7.569 -26.639 1.00 95.38 80 ALA A O 1
ATOM 642 N N . GLY A 1 81 ? 22.905 6.294 -28.088 1.00 92.50 81 GLY A N 1
ATOM 643 C CA . GLY A 1 81 ? 23.449 7.412 -28.871 1.00 92.50 81 GLY A CA 1
ATOM 644 C C . GLY A 1 81 ? 24.610 8.173 -28.211 1.00 92.50 81 GLY A C 1
ATOM 645 O O . GLY A 1 81 ? 25.169 9.072 -28.835 1.00 92.50 81 GLY A O 1
ATOM 646 N N . ARG A 1 82 ? 24.998 7.820 -26.977 1.00 94.62 82 ARG A N 1
ATOM 647 C CA . ARG A 1 82 ? 26.116 8.425 -26.225 1.00 94.62 82 ARG A CA 1
ATOM 648 C C . ARG A 1 82 ? 27.256 7.443 -25.944 1.00 94.62 82 ARG A C 1
ATOM 650 O O . ARG A 1 82 ? 28.357 7.879 -25.620 1.00 94.62 82 ARG A O 1
ATOM 657 N N . ALA A 1 83 ? 27.007 6.141 -26.070 1.00 95.19 83 ALA A N 1
ATOM 658 C CA . ALA A 1 83 ? 27.975 5.077 -25.830 1.00 95.19 83 ALA A CA 1
ATOM 659 C C . ALA A 1 83 ? 27.780 3.893 -26.793 1.00 95.19 83 ALA A C 1
ATOM 661 O O . ALA A 1 83 ? 26.693 3.698 -27.341 1.00 95.19 83 ALA A O 1
ATOM 662 N N . GLU A 1 84 ? 28.828 3.081 -26.967 1.00 95.94 84 GLU A N 1
ATOM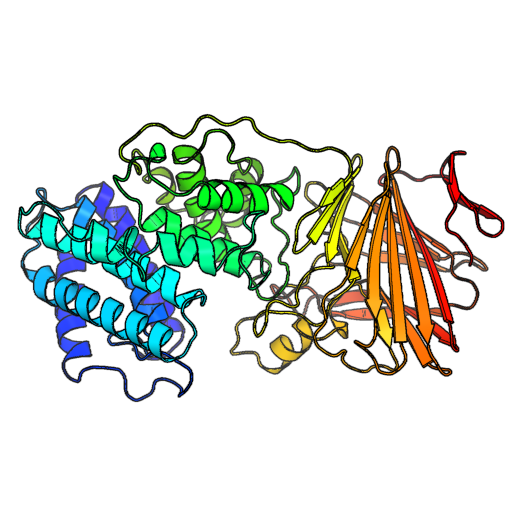 663 C CA . GLU A 1 84 ? 28.750 1.846 -27.750 1.00 95.94 84 GLU A CA 1
ATOM 664 C C . GLU A 1 84 ? 28.143 0.716 -26.913 1.00 95.94 84 GLU A C 1
ATOM 666 O O . GLU A 1 84 ? 28.725 0.269 -25.926 1.00 95.94 84 GLU A O 1
ATOM 671 N N . LEU A 1 85 ? 26.949 0.271 -27.310 1.00 97.44 85 LEU A N 1
ATOM 672 C CA . LEU A 1 85 ? 26.103 -0.637 -26.526 1.00 97.44 85 LEU A CA 1
ATOM 673 C C . LEU A 1 85 ? 25.656 -1.874 -27.312 1.00 97.44 85 LEU A C 1
ATOM 675 O O . LEU A 1 85 ? 24.867 -2.665 -26.797 1.00 97.44 85 LEU A O 1
ATOM 679 N N . ARG A 1 86 ? 26.144 -2.084 -28.544 1.00 96.88 86 ARG A N 1
ATOM 680 C CA . ARG A 1 86 ? 25.705 -3.205 -29.399 1.00 96.88 86 ARG A CA 1
ATOM 681 C C . ARG A 1 86 ? 25.902 -4.573 -28.750 1.00 96.88 86 ARG A C 1
ATOM 683 O O . ARG A 1 86 ? 25.103 -5.473 -28.986 1.00 96.88 86 ARG A O 1
ATOM 690 N N . GLU A 1 87 ? 26.914 -4.722 -27.899 1.00 97.00 87 GLU A N 1
ATOM 691 C CA . GLU A 1 87 ? 27.166 -5.961 -27.153 1.00 97.00 87 GLU A CA 1
ATOM 692 C C . GLU A 1 87 ? 26.043 -6.311 -26.153 1.00 97.00 87 GLU A C 1
ATOM 694 O O . GLU A 1 87 ? 25.899 -7.467 -25.765 1.00 97.00 87 GLU A O 1
ATOM 699 N N . THR A 1 88 ? 25.192 -5.351 -25.780 1.00 98.00 88 THR A N 1
ATOM 700 C CA . THR A 1 88 ? 24.029 -5.599 -24.912 1.00 98.00 88 THR A CA 1
ATOM 701 C C . THR A 1 88 ? 22.831 -6.203 -25.652 1.00 98.00 88 THR A C 1
ATOM 703 O O . THR A 1 88 ? 21.951 -6.768 -25.004 1.00 98.00 88 THR A O 1
ATOM 706 N N . LEU A 1 89 ? 22.792 -6.141 -26.992 1.00 98.06 89 LEU A N 1
ATOM 707 C CA . LEU A 1 89 ? 21.632 -6.565 -27.789 1.00 98.06 89 LEU A CA 1
ATOM 708 C C . LEU A 1 89 ? 21.205 -8.023 -27.547 1.00 98.06 89 LEU A C 1
ATOM 710 O O . LEU A 1 89 ? 20.012 -8.228 -27.337 1.00 98.06 89 LEU A O 1
ATOM 714 N N . PRO A 1 90 ? 22.109 -9.026 -27.493 1.00 96.75 90 PRO A N 1
ATOM 715 C CA . PRO A 1 90 ? 21.698 -10.405 -27.230 1.00 96.75 90 PRO A CA 1
ATOM 716 C C . PRO A 1 90 ? 20.988 -10.572 -25.883 1.00 96.75 90 PRO A C 1
ATOM 718 O O . PRO A 1 90 ? 20.004 -11.296 -25.799 1.00 96.75 90 PRO A O 1
ATOM 721 N N . MET A 1 91 ? 21.453 -9.874 -24.840 1.00 97.31 91 MET A N 1
ATOM 722 C CA . MET A 1 91 ? 20.799 -9.876 -23.528 1.00 97.31 91 MET A CA 1
ATOM 723 C C . MET A 1 91 ? 19.412 -9.226 -23.603 1.00 97.31 91 MET A C 1
ATOM 725 O O . MET A 1 91 ? 18.459 -9.768 -23.051 1.00 97.31 91 MET A O 1
ATOM 729 N N . LEU A 1 92 ? 19.285 -8.087 -24.291 1.00 98.00 92 LEU A N 1
ATOM 730 C CA . LEU A 1 92 ? 18.004 -7.390 -24.440 1.00 98.00 92 LEU A CA 1
ATOM 731 C C . LEU A 1 92 ? 16.975 -8.235 -25.200 1.00 98.00 92 LEU A C 1
ATOM 733 O O . LEU A 1 92 ? 15.838 -8.349 -24.753 1.00 98.00 92 LEU A O 1
ATOM 737 N N . ASP A 1 93 ? 17.372 -8.864 -26.306 1.00 97.12 93 ASP A N 1
ATOM 738 C CA . ASP A 1 93 ? 16.490 -9.737 -27.093 1.00 97.12 93 ASP A CA 1
ATOM 739 C C . ASP A 1 93 ? 16.028 -10.951 -26.290 1.00 97.12 93 ASP A C 1
ATOM 741 O O . ASP A 1 93 ? 14.859 -11.343 -26.337 1.00 97.12 93 ASP A O 1
ATOM 745 N N . ASP A 1 94 ? 16.937 -11.517 -25.500 1.00 95.69 94 ASP A N 1
ATOM 746 C CA . ASP A 1 94 ? 16.631 -12.639 -24.629 1.00 95.69 94 ASP A CA 1
ATOM 747 C C . ASP A 1 94 ? 15.650 -12.255 -23.507 1.00 95.69 94 ASP A C 1
ATOM 749 O O . ASP A 1 94 ? 14.726 -13.018 -23.208 1.00 95.69 94 ASP A O 1
ATOM 753 N N . MET A 1 95 ? 15.790 -11.047 -22.947 1.00 96.94 95 MET A N 1
ATOM 754 C CA . MET A 1 95 ? 14.850 -10.476 -21.976 1.00 96.94 95 MET A CA 1
ATOM 755 C C . MET A 1 95 ? 13.472 -10.206 -22.581 1.00 96.94 95 MET A C 1
ATOM 757 O O . MET A 1 95 ? 12.477 -10.522 -21.934 1.00 96.94 95 MET A O 1
ATOM 761 N N . VAL A 1 96 ? 13.392 -9.669 -23.807 1.00 97.69 96 VAL A N 1
ATOM 762 C CA . VAL A 1 96 ? 12.111 -9.464 -24.514 1.00 97.69 96 VAL A CA 1
ATOM 763 C C . VAL A 1 96 ? 11.390 -10.804 -24.667 1.00 97.69 96 VAL A C 1
ATOM 765 O O . VAL A 1 96 ? 10.233 -10.943 -24.267 1.00 97.69 96 VAL A O 1
ATOM 768 N N . ALA A 1 97 ? 12.092 -11.819 -25.178 1.00 96.00 97 ALA A N 1
ATOM 769 C CA . ALA A 1 97 ? 11.522 -13.149 -25.362 1.00 96.00 97 ALA A CA 1
ATOM 770 C C . ALA A 1 97 ? 11.133 -13.807 -24.025 1.00 96.00 97 ALA A C 1
ATOM 772 O O . ALA A 1 97 ? 10.121 -14.505 -23.950 1.00 96.00 97 ALA A O 1
ATOM 773 N N . GLY A 1 98 ? 11.929 -13.606 -22.970 1.00 94.75 98 GLY A N 1
ATOM 774 C CA . GLY A 1 98 ? 11.642 -14.104 -21.624 1.00 94.75 98 GLY A CA 1
ATOM 775 C C . GLY A 1 98 ? 10.402 -13.458 -21.004 1.00 94.75 98 GLY A C 1
ATOM 776 O O . GLY A 1 98 ? 9.540 -14.171 -20.493 1.00 94.75 98 GLY A O 1
ATOM 777 N N . ALA A 1 99 ? 10.275 -12.133 -21.109 1.00 97.44 99 ALA A N 1
ATOM 778 C CA . ALA A 1 99 ? 9.108 -11.388 -20.643 1.00 97.44 99 ALA A CA 1
ATOM 779 C C . ALA A 1 99 ? 7.826 -11.863 -21.338 1.00 97.44 99 ALA A C 1
ATOM 781 O O . ALA A 1 99 ? 6.824 -12.112 -20.670 1.00 97.44 99 ALA A O 1
ATOM 782 N N . GLN A 1 100 ? 7.882 -12.063 -22.660 1.00 97.50 100 GLN A N 1
ATOM 783 C CA . GLN A 1 100 ? 6.739 -12.535 -23.441 1.00 97.50 100 GLN A CA 1
ATOM 784 C C . GLN A 1 100 ? 6.307 -13.935 -22.995 1.00 97.50 100 GLN A C 1
ATOM 786 O O . GLN A 1 100 ? 5.148 -14.137 -22.648 1.00 97.50 100 GLN A O 1
ATOM 791 N N . ARG A 1 101 ? 7.248 -14.889 -22.914 1.00 95.69 101 ARG A N 1
ATOM 792 C CA . ARG A 1 101 ? 6.946 -16.254 -22.450 1.00 95.69 101 ARG A CA 1
ATOM 793 C C . ARG A 1 101 ? 6.343 -16.268 -21.049 1.00 95.69 101 ARG A C 1
ATOM 795 O O . ARG A 1 101 ? 5.381 -16.993 -20.812 1.00 95.69 101 ARG A O 1
ATOM 802 N N . ALA A 1 102 ? 6.903 -15.484 -20.127 1.00 95.94 102 ALA A N 1
ATOM 803 C CA . ALA A 1 102 ? 6.426 -15.432 -18.751 1.00 95.94 102 ALA A CA 1
ATOM 804 C C . ALA A 1 102 ? 5.010 -14.839 -18.662 1.00 95.94 102 ALA A C 1
ATOM 806 O O . ALA A 1 102 ? 4.167 -15.393 -17.960 1.00 95.94 102 ALA A O 1
ATOM 807 N N . ARG A 1 103 ? 4.725 -13.766 -19.411 1.00 97.50 103 ARG A N 1
ATOM 808 C CA . ARG A 1 103 ? 3.385 -13.172 -19.522 1.00 97.50 103 ARG A CA 1
ATOM 809 C C . ARG A 1 103 ? 2.379 -14.148 -20.124 1.00 97.50 103 ARG A C 1
ATOM 811 O O . ARG A 1 103 ? 1.323 -14.370 -19.539 1.00 97.50 103 ARG A O 1
ATOM 818 N N . ASP A 1 104 ? 2.712 -14.763 -21.254 1.00 97.19 104 ASP A N 1
ATOM 819 C CA . ASP A 1 104 ? 1.821 -15.694 -21.950 1.00 97.19 104 ASP A CA 1
ATOM 820 C C . ASP A 1 104 ? 1.523 -16.925 -21.071 1.00 97.19 104 ASP A C 1
ATOM 822 O O . ASP A 1 104 ? 0.404 -17.438 -21.062 1.00 97.19 104 ASP A O 1
ATOM 826 N N . ALA A 1 105 ? 2.484 -17.355 -20.244 1.00 95.88 105 ALA A N 1
ATOM 827 C CA . ALA A 1 105 ? 2.266 -18.389 -19.237 1.00 95.88 105 ALA A CA 1
ATOM 828 C C . ALA A 1 105 ? 1.307 -17.951 -18.114 1.00 95.88 105 ALA A C 1
ATOM 830 O O . ALA A 1 105 ? 0.550 -18.787 -17.623 1.00 95.88 105 ALA A O 1
ATOM 831 N N . MET A 1 106 ? 1.304 -16.675 -17.707 1.00 96.50 106 MET A N 1
ATOM 832 C CA . MET A 1 106 ? 0.316 -16.151 -16.751 1.00 96.50 106 MET A CA 1
ATOM 833 C C . MET A 1 106 ? -1.089 -16.131 -17.355 1.00 96.50 106 MET A C 1
ATOM 835 O O . MET A 1 106 ? -2.034 -16.556 -16.694 1.00 96.50 106 MET A O 1
ATOM 839 N N . VAL A 1 107 ? -1.220 -15.721 -18.621 1.00 96.94 107 VAL A N 1
ATOM 840 C CA . VAL A 1 107 ? -2.495 -15.762 -19.358 1.00 96.94 107 VAL A CA 1
ATOM 841 C C . VAL A 1 107 ? -3.010 -17.199 -19.463 1.00 96.94 107 VAL A C 1
ATOM 843 O O . VAL A 1 107 ? -4.148 -17.475 -19.097 1.00 96.94 107 VAL A O 1
ATOM 846 N N . ALA A 1 108 ? -2.158 -18.143 -19.873 1.00 96.94 108 ALA A N 1
ATOM 847 C CA . ALA A 1 108 ? -2.529 -19.554 -20.001 1.00 96.94 108 ALA A CA 1
ATOM 848 C C . ALA A 1 108 ? -2.927 -20.219 -18.667 1.00 96.94 108 ALA A C 1
ATOM 850 O O . ALA A 1 108 ? -3.582 -21.259 -18.671 1.00 96.94 108 ALA A O 1
ATOM 851 N N . GLN A 1 109 ? -2.519 -19.641 -17.533 1.00 95.31 109 GLN A N 1
ATOM 852 C CA . GLN A 1 109 ? -2.861 -20.101 -16.185 1.00 95.31 109 GLN A CA 1
ATOM 853 C C . GLN A 1 109 ? -4.065 -19.371 -15.574 1.00 95.31 109 GLN A C 1
ATOM 855 O O . GLN A 1 109 ? -4.350 -19.611 -14.403 1.00 95.31 109 GLN A O 1
ATOM 860 N N . ASP A 1 110 ? -4.733 -18.489 -16.325 1.00 95.94 110 ASP A N 1
ATOM 861 C CA . ASP A 1 110 ? -5.805 -17.616 -15.824 1.00 95.94 110 ASP A CA 1
ATOM 862 C C . ASP A 1 110 ? -5.354 -16.733 -14.644 1.00 95.94 110 ASP A C 1
ATOM 864 O O . ASP A 1 110 ? -6.051 -16.518 -13.658 1.00 95.94 110 ASP A O 1
ATOM 868 N N . LYS A 1 111 ? -4.110 -16.249 -14.724 1.00 95.94 111 LYS A N 1
ATOM 869 C CA . LYS A 1 111 ? -3.480 -15.370 -13.727 1.00 95.94 111 LYS A CA 1
ATOM 870 C C . LYS A 1 111 ? -3.051 -14.046 -14.341 1.00 95.94 111 LYS A C 1
ATOM 872 O O . LYS A 1 111 ? -2.064 -13.453 -13.905 1.00 95.94 111 LYS A O 1
ATOM 877 N N . PHE A 1 112 ? -3.755 -13.597 -15.381 1.00 97.50 112 PHE A N 1
ATOM 878 C CA . PHE A 1 112 ? -3.400 -12.365 -16.076 1.00 97.50 112 PHE A CA 1
ATOM 879 C C . PHE A 1 112 ? -3.338 -11.184 -15.103 1.00 97.50 112 PHE A C 1
ATOM 881 O O . PHE A 1 112 ? -2.337 -10.489 -15.141 1.00 97.50 112 PHE A O 1
ATOM 888 N N . SER A 1 113 ? -4.287 -11.054 -14.167 1.00 96.75 113 SER A N 1
ATOM 889 C CA . SER A 1 113 ? -4.352 -9.991 -13.143 1.00 96.75 113 SER A CA 1
ATOM 890 C C . SER A 1 113 ? -3.233 -9.993 -12.093 1.00 96.75 113 SER A C 1
ATOM 892 O O . SER A 1 113 ? -3.183 -9.104 -11.248 1.00 96.75 113 SER A O 1
ATOM 894 N N . SER A 1 114 ? -2.352 -10.994 -12.083 1.00 96.81 114 SER A N 1
ATOM 895 C CA . SER A 1 114 ? -1.274 -11.067 -11.099 1.00 96.81 114 SER A CA 1
ATOM 896 C C . SER A 1 114 ? -0.304 -9.897 -11.242 1.00 96.81 114 SER A C 1
ATOM 898 O O . SER A 1 114 ? 0.125 -9.570 -12.351 1.00 96.81 114 SER A O 1
ATOM 900 N N . ASN A 1 115 ? 0.196 -9.392 -10.110 1.00 97.00 115 ASN A N 1
ATOM 901 C CA . ASN A 1 115 ? 1.263 -8.390 -10.074 1.00 97.00 115 ASN A CA 1
ATOM 902 C C . ASN A 1 115 ? 2.503 -8.749 -10.934 1.00 97.00 115 ASN A C 1
ATOM 904 O O . ASN A 1 115 ? 3.257 -7.868 -11.348 1.00 97.00 115 ASN A O 1
ATOM 908 N N . TYR A 1 116 ? 2.699 -10.028 -11.283 1.00 97.81 116 TYR A N 1
ATOM 909 C CA . TYR A 1 116 ? 3.822 -10.490 -12.105 1.00 97.81 116 TYR A CA 1
ATOM 910 C C . TYR A 1 116 ? 3.690 -9.996 -13.540 1.00 97.81 116 TYR A C 1
ATOM 912 O O . TYR A 1 116 ? 4.671 -9.562 -14.142 1.00 97.81 116 TYR A O 1
ATOM 920 N N . THR A 1 117 ? 2.472 -10.035 -14.073 1.00 98.38 117 THR A N 1
ATOM 921 C CA . THR A 1 117 ? 2.164 -9.595 -15.430 1.00 98.38 117 THR A CA 1
ATOM 922 C C . THR A 1 117 ? 2.469 -8.110 -15.600 1.00 98.38 117 THR A C 1
ATOM 924 O O . THR A 1 117 ? 3.055 -7.728 -16.615 1.00 98.38 117 THR A O 1
ATOM 927 N N . ALA A 1 118 ? 2.177 -7.283 -14.586 1.00 98.75 118 ALA A N 1
ATOM 928 C CA . ALA A 1 118 ? 2.534 -5.866 -14.596 1.00 98.75 118 ALA A CA 1
ATOM 929 C C . ALA A 1 118 ? 4.044 -5.657 -14.801 1.00 98.75 118 ALA A C 1
ATOM 931 O O . ALA A 1 118 ? 4.446 -4.823 -15.613 1.00 98.75 118 ALA A O 1
ATOM 932 N N . TRP A 1 119 ? 4.882 -6.448 -14.123 1.00 98.81 119 TRP A N 1
ATOM 933 C CA . TRP A 1 119 ? 6.338 -6.383 -14.265 1.00 98.81 119 TRP A CA 1
ATOM 934 C C . TRP A 1 119 ? 6.858 -7.012 -15.557 1.00 98.81 119 TRP A C 1
ATOM 936 O O . TRP A 1 119 ? 7.825 -6.501 -16.119 1.00 98.81 119 TRP A O 1
ATOM 946 N N . PHE A 1 120 ? 6.234 -8.075 -16.070 1.00 98.75 120 PHE A N 1
ATOM 947 C CA . PHE A 1 120 ? 6.600 -8.637 -17.374 1.00 98.75 120 PHE A CA 1
ATOM 948 C C . PHE A 1 120 ? 6.321 -7.654 -18.508 1.00 98.75 120 PHE A C 1
ATOM 950 O O . PHE A 1 120 ? 7.184 -7.462 -19.364 1.00 98.75 120 PHE A O 1
ATOM 957 N N . ASN A 1 121 ? 5.176 -6.971 -18.478 1.00 98.81 121 ASN A N 1
ATOM 958 C CA . ASN A 1 121 ? 4.859 -5.924 -19.444 1.00 98.81 121 ASN A CA 1
ATOM 959 C C . ASN A 1 121 ? 5.781 -4.702 -19.290 1.00 98.81 121 ASN A C 1
ATOM 961 O O . ASN A 1 121 ? 6.265 -4.175 -20.297 1.00 98.81 121 ASN A O 1
ATOM 965 N N . ALA A 1 122 ? 6.132 -4.312 -18.059 1.00 98.88 122 ALA A N 1
ATOM 966 C CA . ALA A 1 122 ? 7.090 -3.234 -17.822 1.00 98.88 122 ALA A CA 1
ATOM 967 C C . ALA A 1 122 ? 8.495 -3.583 -18.338 1.00 98.88 122 ALA A C 1
ATOM 969 O O . ALA A 1 122 ? 9.134 -2.766 -19.010 1.00 98.88 122 ALA A O 1
ATOM 970 N N . LEU A 1 123 ? 8.966 -4.811 -18.086 1.00 98.81 123 LEU A N 1
ATOM 971 C CA . LEU A 1 123 ? 10.218 -5.316 -18.645 1.00 98.81 123 LEU A CA 1
ATOM 972 C C . LEU A 1 123 ? 10.148 -5.293 -20.174 1.00 98.81 123 LEU A C 1
ATOM 974 O O . LEU A 1 123 ? 10.959 -4.615 -20.793 1.00 98.81 123 LEU A O 1
ATOM 978 N N . GLY A 1 124 ? 9.165 -5.967 -20.779 1.00 98.75 124 GLY A N 1
ATOM 979 C CA . GLY A 1 124 ? 9.019 -6.071 -22.233 1.00 98.75 124 GLY A CA 1
ATOM 980 C C . GLY A 1 124 ? 8.969 -4.711 -22.934 1.00 98.75 124 GLY A C 1
ATOM 981 O O . GLY A 1 124 ? 9.675 -4.502 -23.925 1.00 98.75 124 GLY A O 1
ATOM 982 N N . THR A 1 125 ? 8.235 -3.749 -22.368 1.00 98.75 125 THR A N 1
ATOM 983 C CA . THR A 1 125 ? 8.205 -2.361 -22.852 1.00 98.75 125 THR A CA 1
ATOM 984 C C . THR A 1 125 ? 9.601 -1.741 -22.823 1.00 98.75 125 THR A C 1
ATOM 986 O O . THR A 1 125 ? 10.121 -1.309 -23.850 1.00 98.75 125 THR A O 1
ATOM 989 N N . THR A 1 126 ? 10.248 -1.740 -21.658 1.00 98.56 126 THR A N 1
ATOM 990 C CA . THR A 1 126 ? 11.505 -1.009 -21.449 1.00 98.56 126 THR A CA 1
ATOM 991 C C . THR A 1 126 ? 12.694 -1.646 -22.170 1.00 98.56 126 THR A C 1
ATOM 993 O O . THR A 1 126 ? 13.495 -0.926 -22.770 1.00 98.56 126 THR A O 1
ATOM 996 N N . VAL A 1 127 ? 12.808 -2.980 -22.191 1.00 98.56 127 VAL A N 1
ATOM 997 C CA . VAL A 1 127 ? 13.895 -3.667 -22.913 1.00 98.56 127 VAL A CA 1
ATOM 998 C C . VAL A 1 127 ? 13.733 -3.582 -24.425 1.00 98.56 127 VAL A C 1
ATOM 1000 O O . VAL A 1 127 ? 14.733 -3.415 -25.122 1.00 98.56 127 VAL A O 1
ATOM 1003 N N . SER A 1 128 ? 12.504 -3.622 -24.954 1.00 98.56 128 SER A N 1
ATOM 1004 C CA . SER A 1 128 ? 12.286 -3.463 -26.398 1.00 98.56 128 SER A CA 1
ATOM 1005 C C . SER A 1 128 ? 12.542 -2.025 -26.859 1.00 98.56 128 SER A C 1
ATOM 1007 O O . SER A 1 128 ? 13.124 -1.828 -27.928 1.00 98.56 128 SER A O 1
ATOM 1009 N N . GLN A 1 129 ? 12.209 -1.022 -26.036 1.00 98.50 129 GLN A N 1
ATOM 1010 C CA . GLN A 1 129 ? 12.621 0.368 -26.257 1.00 98.50 129 GLN A CA 1
ATOM 1011 C C . GLN A 1 129 ? 14.149 0.502 -26.261 1.00 98.50 129 GLN A C 1
ATOM 1013 O O . GLN A 1 129 ? 14.713 1.100 -27.178 1.00 98.50 129 GLN A O 1
ATOM 1018 N N . ALA A 1 130 ? 14.833 -0.080 -25.268 1.00 98.56 130 ALA A N 1
ATOM 1019 C CA . ALA A 1 130 ? 16.292 -0.049 -25.180 1.00 98.56 130 ALA A CA 1
ATOM 1020 C C . ALA A 1 130 ? 16.952 -0.694 -26.406 1.00 98.56 130 ALA A C 1
ATOM 1022 O O . ALA A 1 130 ? 17.873 -0.122 -26.988 1.00 98.56 130 ALA A O 1
ATOM 1023 N N . ALA A 1 131 ? 16.450 -1.852 -26.839 1.00 98.50 131 ALA A N 1
ATOM 1024 C CA . ALA A 1 131 ? 16.981 -2.564 -27.994 1.00 98.50 131 ALA A CA 1
ATOM 1025 C C . ALA A 1 131 ? 16.799 -1.761 -29.293 1.00 98.50 131 ALA A C 1
ATOM 1027 O O . ALA A 1 131 ? 17.753 -1.623 -30.059 1.00 98.50 131 ALA A O 1
ATOM 1028 N N . ALA A 1 132 ? 15.618 -1.170 -29.514 1.00 98.38 132 ALA A N 1
ATOM 1029 C CA . ALA A 1 132 ? 15.371 -0.286 -30.655 1.00 98.38 132 ALA A CA 1
ATOM 1030 C C . ALA A 1 132 ? 16.322 0.925 -30.646 1.00 98.38 132 ALA A C 1
ATOM 1032 O O . ALA A 1 132 ? 16.955 1.225 -31.658 1.00 98.38 132 ALA A O 1
ATOM 1033 N N . ALA A 1 133 ? 16.517 1.557 -29.484 1.00 98.19 133 ALA A N 1
ATOM 1034 C CA . ALA A 1 133 ? 17.421 2.695 -29.341 1.00 98.19 133 ALA A CA 1
ATOM 1035 C C . ALA A 1 133 ? 18.887 2.335 -29.654 1.00 98.19 133 ALA A C 1
ATOM 1037 O O . ALA A 1 133 ? 19.567 3.084 -30.355 1.00 98.19 133 ALA A O 1
ATOM 1038 N N . VAL A 1 134 ? 19.374 1.172 -29.201 1.00 98.38 134 VAL A N 1
ATOM 1039 C CA . VAL A 1 134 ? 20.734 0.685 -29.512 1.00 98.38 134 VAL A CA 1
ATOM 1040 C C . VAL A 1 134 ? 20.894 0.349 -31.001 1.00 98.38 134 VAL A C 1
ATOM 1042 O O . VAL A 1 134 ? 21.974 0.545 -31.564 1.00 98.38 134 VAL A O 1
ATOM 1045 N N . ARG A 1 135 ? 19.831 -0.124 -31.664 1.00 97.69 135 ARG A N 1
ATOM 1046 C CA . ARG A 1 135 ? 19.822 -0.372 -33.118 1.00 97.69 135 ARG A CA 1
ATOM 1047 C C . ARG A 1 135 ? 19.706 0.901 -33.958 1.00 97.69 135 ARG A C 1
ATOM 1049 O O . ARG A 1 135 ? 20.024 0.860 -35.144 1.00 97.69 135 ARG A O 1
ATOM 1056 N N . GLY A 1 136 ? 19.287 2.018 -33.364 1.00 96.81 136 GLY A N 1
ATOM 1057 C CA . GLY A 1 136 ? 18.938 3.235 -34.100 1.00 96.81 136 GLY A CA 1
ATOM 1058 C C . GLY A 1 136 ? 17.597 3.121 -34.834 1.00 96.81 136 GLY A C 1
ATOM 1059 O O . GLY A 1 136 ? 17.410 3.741 -35.878 1.00 96.81 136 GLY A O 1
ATOM 1060 N N . GLU A 1 137 ? 16.683 2.307 -34.310 1.00 96.94 137 GLU A N 1
ATOM 1061 C CA . GLU A 1 137 ? 15.357 2.044 -34.867 1.00 96.94 137 GLU A CA 1
ATOM 1062 C C . GLU A 1 137 ? 14.273 2.809 -34.098 1.00 96.94 137 GLU A C 1
ATOM 1064 O O . GLU A 1 137 ? 14.407 3.104 -32.909 1.00 96.94 137 GLU A O 1
ATOM 1069 N N . VAL A 1 138 ? 13.157 3.096 -34.772 1.00 96.00 138 VAL A N 1
ATOM 1070 C CA . VAL A 1 138 ? 11.946 3.580 -34.100 1.00 96.00 138 VAL A CA 1
ATOM 1071 C C . VAL A 1 138 ? 11.310 2.407 -33.357 1.00 96.00 138 VAL A C 1
ATOM 1073 O O . VAL A 1 138 ? 11.067 1.350 -33.942 1.00 96.00 138 VAL A O 1
ATOM 1076 N N . TRP A 1 139 ? 11.026 2.589 -32.068 1.00 97.69 139 TRP A N 1
ATOM 1077 C CA . TRP A 1 139 ? 10.346 1.568 -31.278 1.00 97.69 139 TRP A CA 1
ATOM 1078 C C . TRP A 1 139 ? 8.917 1.334 -31.793 1.00 97.69 139 TRP A C 1
ATOM 1080 O O . TRP A 1 139 ? 8.155 2.277 -31.980 1.00 97.69 139 TRP A O 1
ATOM 1090 N N . SER A 1 140 ? 8.559 0.068 -32.014 1.00 96.06 140 SER A N 1
ATOM 1091 C CA . SER A 1 140 ? 7.262 -0.362 -32.565 1.00 96.06 140 SER A CA 1
ATOM 1092 C C . SER A 1 140 ? 6.509 -1.343 -31.653 1.00 96.06 140 SER A C 1
ATOM 1094 O O . SER A 1 140 ? 5.527 -1.956 -32.066 1.00 96.06 140 SER A O 1
ATOM 1096 N N . GLY A 1 141 ? 6.954 -1.491 -30.399 1.00 97.12 141 GLY A N 1
ATOM 1097 C CA . GLY A 1 141 ? 6.401 -2.444 -29.430 1.00 97.12 141 GLY A CA 1
ATOM 1098 C C . GLY A 1 141 ? 5.134 -1.985 -28.701 1.00 97.12 141 GLY A C 1
ATOM 1099 O O . GLY A 1 141 ? 4.629 -2.730 -27.869 1.00 97.12 141 GLY A O 1
ATOM 1100 N N . GLU A 1 142 ? 4.607 -0.792 -28.987 1.00 97.38 142 GLU A N 1
ATOM 1101 C CA . GLU A 1 142 ? 3.466 -0.204 -28.266 1.00 97.38 142 GLU A CA 1
ATOM 1102 C C . GLU A 1 142 ? 2.239 -1.127 -28.235 1.00 97.38 142 GLU A C 1
ATOM 1104 O O . GLU A 1 142 ? 1.672 -1.375 -27.171 1.00 97.38 142 GLU A O 1
ATOM 1109 N N . LYS A 1 143 ? 1.864 -1.692 -29.390 1.00 97.94 143 LYS A N 1
ATOM 1110 C CA . LYS A 1 143 ? 0.721 -2.610 -29.485 1.00 97.94 143 LYS A CA 1
ATOM 1111 C C . LYS A 1 143 ? 0.932 -3.896 -28.688 1.00 97.94 143 LYS A C 1
ATOM 1113 O O . LYS A 1 143 ? -0.019 -4.420 -28.129 1.00 97.94 143 LYS A O 1
ATOM 1118 N N . GLU A 1 144 ? 2.155 -4.410 -28.652 1.00 98.06 144 GLU A N 1
ATOM 1119 C CA . GLU A 1 144 ? 2.472 -5.665 -27.966 1.00 98.06 144 GLU A CA 1
ATOM 1120 C C . GLU A 1 144 ? 2.463 -5.496 -26.443 1.00 98.06 144 GLU A C 1
ATOM 1122 O O . GLU A 1 144 ? 1.940 -6.345 -25.723 1.00 98.06 144 GLU A O 1
ATOM 1127 N N . TRP A 1 145 ? 3.040 -4.397 -25.953 1.00 98.56 145 TRP A N 1
ATOM 1128 C CA . TRP A 1 145 ? 3.364 -4.259 -24.535 1.00 98.56 145 TRP A CA 1
ATOM 1129 C C . TRP A 1 145 ? 2.476 -3.284 -23.770 1.00 98.56 145 TRP A C 1
ATOM 1131 O O . TRP A 1 145 ? 2.334 -3.442 -22.561 1.00 98.56 145 TRP A O 1
ATOM 1141 N N . LEU A 1 146 ? 1.849 -2.309 -24.436 1.00 98.44 146 LEU A N 1
ATOM 1142 C CA . LEU A 1 146 ? 1.018 -1.294 -23.781 1.00 98.44 146 LEU A CA 1
ATOM 1143 C C . LEU A 1 146 ? -0.465 -1.465 -24.110 1.00 98.44 146 LEU A C 1
ATOM 1145 O O . LEU A 1 146 ? -1.262 -1.694 -23.203 1.00 98.44 146 LEU A O 1
ATOM 1149 N N . THR A 1 147 ? -0.833 -1.374 -25.390 1.00 98.38 147 THR A N 1
ATOM 1150 C CA . THR A 1 147 ? -2.236 -1.178 -25.808 1.00 98.38 147 THR A CA 1
ATOM 1151 C C . THR A 1 147 ? -2.964 -2.451 -26.245 1.00 98.38 147 THR A C 1
ATOM 1153 O O . THR A 1 147 ? -4.184 -2.431 -26.398 1.00 98.38 147 THR A O 1
ATOM 1156 N N . GLY A 1 148 ? -2.247 -3.554 -26.469 1.00 98.00 148 GLY A N 1
ATOM 1157 C CA . GLY A 1 148 ? -2.831 -4.837 -26.864 1.00 98.00 148 GLY A CA 1
ATOM 1158 C C . GLY A 1 148 ? -3.601 -5.537 -25.744 1.00 98.00 148 GLY A C 1
ATOM 1159 O O . GLY A 1 148 ? -3.534 -5.153 -24.580 1.00 98.00 148 GLY A O 1
ATOM 1160 N N . GLU A 1 149 ? -4.287 -6.625 -26.099 1.00 97.44 149 GLU A N 1
ATOM 1161 C CA . GLU A 1 149 ? -5.143 -7.422 -25.199 1.00 97.44 149 GLU A CA 1
ATOM 1162 C C . GLU A 1 149 ? -4.410 -7.967 -23.963 1.00 97.44 149 GLU A C 1
ATOM 1164 O O . GLU A 1 149 ? -5.007 -8.142 -22.906 1.00 97.44 149 GLU A O 1
ATOM 1169 N N . HIS A 1 150 ? -3.103 -8.207 -24.075 1.00 97.94 150 HIS A N 1
ATOM 1170 C CA . HIS A 1 150 ? -2.254 -8.645 -22.962 1.00 97.94 150 HIS A CA 1
ATOM 1171 C C . HIS A 1 150 ? -1.248 -7.568 -22.529 1.00 97.94 150 HIS A C 1
ATOM 1173 O O . HIS A 1 150 ? -0.342 -7.840 -21.741 1.00 97.94 150 HIS A O 1
ATOM 1179 N N . GLY A 1 151 ? -1.396 -6.347 -23.046 1.00 98.44 151 GLY A N 1
ATOM 1180 C CA . GLY A 1 151 ? -0.541 -5.210 -22.735 1.00 98.44 151 GLY A CA 1
ATOM 1181 C C . GLY A 1 151 ? -0.823 -4.602 -21.361 1.00 98.44 151 GLY A C 1
ATOM 1182 O O . GLY A 1 151 ? -1.760 -4.974 -20.649 1.00 98.44 151 GLY A O 1
ATOM 1183 N N . GLN A 1 152 ? 0.008 -3.632 -20.989 1.00 98.50 152 GLN A N 1
ATOM 1184 C CA . GLN A 1 152 ? -0.024 -2.960 -19.696 1.00 98.50 152 GLN A CA 1
ATOM 1185 C C . GLN A 1 152 ? -1.388 -2.325 -19.381 1.00 98.50 152 GLN A C 1
ATOM 1187 O O . GLN A 1 152 ? -1.822 -2.370 -18.233 1.00 98.50 152 GLN A O 1
ATOM 1192 N N . PHE A 1 153 ? -2.080 -1.761 -20.376 1.00 98.69 153 PHE A N 1
ATOM 1193 C CA . PHE A 1 153 ? -3.371 -1.093 -20.176 1.00 98.69 153 PHE A CA 1
ATOM 1194 C C . PHE A 1 153 ? -4.518 -2.078 -19.947 1.00 98.69 153 PHE A C 1
ATOM 1196 O O . PHE A 1 153 ? -5.356 -1.842 -19.083 1.00 98.69 153 PHE A O 1
ATOM 1203 N N . ALA A 1 154 ? -4.528 -3.213 -20.650 1.00 98.56 154 ALA A N 1
ATOM 1204 C CA . ALA A 1 154 ? -5.496 -4.277 -20.386 1.00 98.56 154 ALA A CA 1
ATOM 1205 C C . ALA A 1 154 ? -5.285 -4.890 -18.991 1.00 98.56 154 ALA A C 1
ATOM 1207 O O . ALA A 1 154 ? -6.246 -5.160 -18.268 1.00 98.56 154 ALA A O 1
ATOM 1208 N N . HIS A 1 155 ? -4.021 -5.057 -18.588 1.00 98.69 155 HIS A N 1
ATOM 1209 C CA . HIS A 1 155 ? -3.679 -5.509 -17.243 1.00 98.69 155 HIS A CA 1
ATOM 1210 C C . HIS A 1 155 ? -4.141 -4.517 -16.170 1.00 98.69 155 HIS A C 1
ATOM 1212 O O . HIS A 1 155 ? -4.745 -4.933 -15.187 1.00 98.69 155 HIS A O 1
ATOM 1218 N N . LEU A 1 156 ? -3.898 -3.218 -16.377 1.00 98.62 156 LEU A N 1
ATOM 1219 C CA . LEU A 1 156 ? -4.333 -2.147 -15.480 1.00 98.62 156 LEU A CA 1
ATOM 1220 C C . LEU A 1 156 ? -5.833 -2.235 -15.184 1.00 98.62 156 LEU A C 1
ATOM 1222 O O . LEU A 1 156 ? -6.203 -2.269 -14.018 1.00 98.62 156 LEU A O 1
ATOM 1226 N N . GLU A 1 157 ? -6.682 -2.357 -16.203 1.00 97.44 157 GLU A N 1
ATOM 1227 C CA . GLU A 1 157 ? -8.133 -2.473 -15.994 1.00 97.44 157 GLU A CA 1
ATOM 1228 C C . GLU A 1 157 ? -8.558 -3.798 -15.344 1.00 97.44 157 GLU A C 1
ATOM 1230 O O . GLU A 1 157 ? -9.547 -3.832 -14.623 1.00 97.44 157 GLU A O 1
ATOM 1235 N N . THR A 1 158 ? -7.828 -4.892 -15.577 1.00 97.31 158 THR A N 1
ATOM 1236 C CA . THR A 1 158 ? -8.192 -6.212 -15.027 1.00 97.31 158 THR A CA 1
ATOM 1237 C C . THR A 1 158 ? -7.743 -6.384 -13.574 1.00 97.31 158 THR A C 1
ATOM 1239 O O . THR A 1 158 ? -8.412 -7.049 -12.789 1.00 97.31 158 THR A O 1
ATOM 1242 N N . ALA A 1 159 ? -6.590 -5.819 -13.214 1.00 97.25 159 ALA A N 1
ATOM 1243 C CA . ALA A 1 159 ? -5.971 -5.989 -11.902 1.00 97.25 159 ALA A CA 1
ATOM 1244 C C . ALA A 1 159 ? -6.401 -4.925 -10.880 1.00 97.25 159 ALA A C 1
ATOM 1246 O O . ALA A 1 159 ? -5.940 -4.959 -9.740 1.00 97.25 159 ALA A O 1
ATOM 1247 N N . THR A 1 160 ? -7.240 -3.961 -11.266 1.00 97.50 160 THR A N 1
ATOM 1248 C CA . THR A 1 160 ? -7.635 -2.866 -10.375 1.00 97.50 160 THR A CA 1
ATOM 1249 C C . THR A 1 160 ? -9.135 -2.598 -10.403 1.00 97.50 160 THR A C 1
ATOM 1251 O O . THR A 1 160 ? -9.806 -2.780 -11.417 1.00 97.50 160 THR A O 1
ATOM 1254 N N . GLY A 1 161 ? -9.664 -2.168 -9.260 1.00 95.00 161 GLY A N 1
ATOM 1255 C CA . GLY A 1 161 ? -11.053 -1.778 -9.081 1.00 95.00 161 GLY A CA 1
ATOM 1256 C C . GLY A 1 161 ? -11.391 -0.431 -9.716 1.00 95.00 161 GLY A C 1
ATOM 1257 O O . GLY A 1 161 ? -10.535 0.337 -10.173 1.00 95.00 161 GLY A O 1
ATOM 1258 N N . GLU A 1 162 ? -12.685 -0.097 -9.717 1.00 94.62 162 GLU A N 1
ATOM 1259 C CA . GLU A 1 162 ? -13.158 1.150 -10.319 1.00 94.62 162 GLU A CA 1
ATOM 1260 C C . GLU A 1 162 ? -12.629 2.428 -9.635 1.00 94.62 162 GLU A C 1
ATOM 1262 O O . GLU A 1 162 ? -12.555 3.497 -10.257 1.00 94.62 162 GLU A O 1
ATOM 1267 N N . ASP A 1 163 ? -12.235 2.286 -8.378 1.00 93.12 163 ASP A N 1
ATOM 1268 C CA . ASP A 1 163 ? -11.630 3.275 -7.491 1.00 93.12 163 ASP A CA 1
ATOM 1269 C C . ASP A 1 163 ? -10.095 3.322 -7.587 1.00 93.12 163 ASP A C 1
ATOM 1271 O O . ASP A 1 163 ? -9.474 4.207 -7.009 1.00 93.12 163 ASP A O 1
ATOM 1275 N N . GLY A 1 164 ? -9.486 2.414 -8.356 1.00 96.00 164 GLY A N 1
ATOM 1276 C CA . GLY A 1 164 ? -8.042 2.327 -8.544 1.00 96.00 164 GLY A CA 1
ATOM 1277 C C . GLY A 1 164 ? -7.324 1.412 -7.556 1.00 96.00 164 GLY A C 1
ATOM 1278 O O . GLY A 1 164 ? -6.111 1.281 -7.670 1.00 96.00 164 GLY A O 1
ATOM 1279 N N . TRP A 1 165 ? -8.002 0.748 -6.618 1.00 96.81 165 TRP A N 1
ATOM 1280 C CA . TRP A 1 165 ? -7.323 -0.228 -5.764 1.00 96.81 165 TRP A CA 1
ATOM 1281 C C . TRP A 1 165 ? -6.894 -1.461 -6.556 1.00 96.81 165 TRP A C 1
ATOM 1283 O O . TRP A 1 165 ? -7.680 -2.032 -7.306 1.00 96.81 165 TRP A O 1
ATOM 1293 N N . GLU A 1 166 ? -5.641 -1.879 -6.394 1.00 97.50 166 GLU A N 1
ATOM 1294 C CA . GLU A 1 166 ? -5.167 -3.174 -6.881 1.00 97.50 166 GLU A CA 1
ATOM 1295 C C . GLU A 1 166 ? -5.817 -4.307 -6.063 1.00 97.50 166 GLU A C 1
ATOM 1297 O O . GLU A 1 166 ? -6.054 -4.159 -4.860 1.00 97.50 166 GLU A O 1
ATOM 1302 N N . TRP A 1 167 ? -6.192 -5.398 -6.738 1.00 95.50 167 TRP A N 1
ATOM 1303 C CA . TRP A 1 167 ? -7.085 -6.425 -6.188 1.00 95.50 167 TRP A CA 1
ATOM 1304 C C . TRP A 1 167 ? -6.511 -7.210 -4.995 1.00 95.50 167 TRP A C 1
ATOM 1306 O O . TRP A 1 167 ? -7.285 -7.793 -4.232 1.00 95.50 167 TRP A O 1
ATOM 1316 N N . GLU A 1 168 ? -5.187 -7.237 -4.808 1.00 96.12 168 GLU A N 1
ATOM 1317 C CA . GLU A 1 168 ? -4.520 -7.880 -3.668 1.00 96.12 168 GLU A CA 1
ATOM 1318 C C . GLU A 1 168 ? -4.701 -7.078 -2.372 1.00 96.12 168 GLU A C 1
ATOM 1320 O O . GLU A 1 168 ? -4.316 -7.561 -1.306 1.00 96.12 168 GLU A O 1
ATOM 1325 N N . ALA A 1 169 ? -5.292 -5.876 -2.448 1.00 94.81 169 ALA A N 1
ATOM 1326 C CA . ALA A 1 169 ? -5.626 -4.989 -1.331 1.00 94.81 169 ALA A CA 1
ATOM 1327 C C . ALA A 1 169 ? -4.429 -4.498 -0.492 1.00 94.81 169 ALA A C 1
ATOM 1329 O O . ALA A 1 169 ? -4.574 -3.563 0.278 1.00 94.81 169 ALA A O 1
ATOM 1330 N N . SER A 1 170 ? -3.226 -5.040 -0.676 1.00 97.62 170 SER A N 1
ATOM 1331 C CA . SER A 1 170 ? -2.026 -4.615 0.045 1.00 97.62 170 SER A CA 1
ATOM 1332 C C . SER A 1 170 ? -1.514 -3.258 -0.424 1.00 97.62 170 SER A C 1
ATOM 1334 O O . SER A 1 170 ? -1.327 -3.029 -1.623 1.00 97.62 170 SER A O 1
ATOM 1336 N N . THR A 1 171 ? -1.160 -2.385 0.524 1.00 98.12 171 THR A N 1
ATOM 1337 C CA . THR A 1 171 ? -0.493 -1.110 0.214 1.00 98.12 171 THR A CA 1
ATOM 1338 C C . THR A 1 171 ? 0.813 -1.339 -0.545 1.00 98.12 171 THR A C 1
ATOM 1340 O O . THR A 1 171 ? 1.114 -0.631 -1.510 1.00 98.12 171 THR A O 1
ATOM 1343 N N . TYR A 1 172 ? 1.595 -2.348 -0.144 1.00 98.06 172 TYR A N 1
ATOM 1344 C CA . TYR A 1 172 ? 2.863 -2.644 -0.802 1.00 98.06 172 TYR A CA 1
ATOM 1345 C C . TYR A 1 172 ? 2.655 -3.157 -2.222 1.00 98.06 172 TYR A C 1
ATOM 1347 O O . TYR A 1 172 ? 3.308 -2.658 -3.136 1.00 98.06 172 TYR A O 1
ATOM 1355 N N . TYR A 1 173 ? 1.752 -4.117 -2.428 1.00 98.12 173 TYR A N 1
ATOM 1356 C CA . TYR A 1 173 ? 1.532 -4.689 -3.757 1.00 98.12 173 TYR A CA 1
ATOM 1357 C C . TYR A 1 173 ? 0.814 -3.725 -4.705 1.00 98.12 173 TYR A C 1
ATOM 1359 O O . TYR A 1 173 ? 1.181 -3.657 -5.880 1.00 98.12 173 TYR A O 1
ATOM 1367 N N . HIS A 1 174 ? -0.064 -2.863 -4.185 1.00 98.50 174 HIS A N 1
ATOM 1368 C CA . HIS A 1 174 ? -0.570 -1.706 -4.917 1.00 98.50 174 HIS A CA 1
ATOM 1369 C C . HIS A 1 174 ? 0.588 -0.841 -5.430 1.00 98.50 174 HIS A C 1
ATOM 1371 O O . HIS A 1 174 ? 0.698 -0.573 -6.629 1.00 98.50 174 HIS A O 1
ATOM 1377 N N . GLY A 1 175 ? 1.491 -0.433 -4.533 1.00 98.50 175 GLY A N 1
ATOM 1378 C CA . GLY A 1 175 ? 2.683 0.338 -4.878 1.00 98.50 175 GLY A CA 1
ATOM 1379 C C . GLY A 1 175 ? 3.604 -0.374 -5.868 1.00 98.50 175 GLY A C 1
ATOM 1380 O O . GLY A 1 175 ? 4.087 0.228 -6.825 1.00 98.50 175 GLY A O 1
ATOM 1381 N N . PHE A 1 176 ? 3.817 -1.673 -5.672 1.00 98.69 176 PHE A N 1
ATOM 1382 C CA . PHE A 1 176 ? 4.659 -2.523 -6.506 1.00 98.69 176 PHE A CA 1
ATOM 1383 C C . PHE A 1 176 ? 4.154 -2.587 -7.952 1.00 98.69 176 PHE A C 1
ATOM 1385 O O . PHE A 1 176 ? 4.949 -2.484 -8.889 1.00 98.69 176 PHE A O 1
ATOM 1392 N N . VAL A 1 177 ? 2.839 -2.705 -8.135 1.00 98.75 177 VAL A N 1
ATOM 1393 C CA . VAL A 1 177 ? 2.178 -2.712 -9.444 1.00 98.75 177 VAL A CA 1
ATOM 1394 C C . VAL A 1 177 ? 2.134 -1.307 -10.055 1.00 98.75 177 VAL A C 1
ATOM 1396 O O . VAL A 1 177 ? 2.508 -1.138 -11.218 1.00 98.75 177 VAL A O 1
ATOM 1399 N N . LEU A 1 178 ? 1.778 -0.281 -9.271 1.00 98.88 178 LEU A N 1
ATOM 1400 C CA . LEU A 1 178 ? 1.797 1.123 -9.700 1.00 98.88 178 LEU A CA 1
ATOM 1401 C C . LEU A 1 178 ? 3.180 1.537 -10.219 1.00 98.88 178 LEU A C 1
ATOM 1403 O O . LEU A 1 178 ? 3.307 2.178 -11.265 1.00 98.88 178 LEU A O 1
ATOM 1407 N N . ARG A 1 179 ? 4.237 1.119 -9.521 1.00 98.81 179 ARG A N 1
ATOM 1408 C CA . ARG A 1 179 ? 5.624 1.345 -9.923 1.00 98.81 179 ARG A CA 1
ATOM 1409 C C . ARG A 1 179 ? 5.935 0.717 -11.279 1.00 98.81 179 ARG A C 1
ATOM 1411 O O . ARG A 1 179 ? 6.530 1.385 -12.122 1.00 98.81 179 ARG A O 1
ATOM 1418 N N . ALA A 1 180 ? 5.519 -0.528 -11.514 1.00 98.88 180 ALA A N 1
ATOM 1419 C CA . ALA A 1 180 ? 5.700 -1.188 -12.806 1.00 98.88 180 ALA A CA 1
ATOM 1420 C C . ALA A 1 180 ? 5.006 -0.408 -13.937 1.00 98.88 180 ALA A C 1
ATOM 1422 O O . ALA A 1 180 ? 5.620 -0.165 -14.980 1.00 98.88 180 ALA A O 1
ATOM 1423 N N . TYR A 1 181 ? 3.773 0.064 -13.704 1.00 98.88 181 TYR A N 1
ATOM 1424 C CA . TYR A 1 181 ? 3.054 0.911 -14.658 1.00 98.88 181 TYR A CA 1
ATOM 1425 C C . TYR A 1 181 ? 3.827 2.187 -14.979 1.00 98.88 181 TYR A C 1
ATOM 1427 O O . TYR A 1 181 ? 4.166 2.415 -16.138 1.00 98.88 181 TYR A O 1
ATOM 1435 N N . LEU A 1 182 ? 4.178 2.988 -13.974 1.00 98.88 182 LEU A N 1
ATOM 1436 C CA . LEU A 1 182 ? 4.861 4.269 -14.182 1.00 98.88 182 LEU A CA 1
ATOM 1437 C C . LEU A 1 182 ? 6.223 4.098 -14.879 1.00 98.88 182 LEU A C 1
ATOM 1439 O O . LEU A 1 182 ? 6.573 4.874 -15.773 1.00 98.88 182 LEU A O 1
ATOM 1443 N N . LEU A 1 183 ? 6.976 3.049 -14.532 1.00 98.75 183 LEU A N 1
ATOM 1444 C CA . LEU A 1 183 ? 8.277 2.752 -15.138 1.00 98.75 183 LEU A CA 1
ATOM 1445 C C . LEU A 1 183 ? 8.186 2.301 -16.605 1.00 98.75 183 LEU A C 1
ATOM 1447 O O . LEU A 1 183 ? 9.135 2.520 -17.364 1.00 98.75 183 LEU A O 1
ATOM 1451 N N . SER A 1 184 ? 7.065 1.698 -17.011 1.00 98.25 184 SER A N 1
ATOM 1452 C CA . SER A 1 184 ? 6.819 1.275 -18.398 1.00 98.25 184 SER A CA 1
ATOM 1453 C C . SER A 1 184 ? 6.495 2.442 -19.343 1.00 98.25 184 SER A C 1
ATOM 1455 O O . SER A 1 184 ? 6.660 2.325 -20.552 1.00 98.25 184 SER A O 1
ATOM 1457 N N . LEU A 1 185 ? 6.088 3.595 -18.804 1.00 98.25 185 LEU A N 1
ATOM 1458 C CA . LEU A 1 185 ? 5.507 4.706 -19.571 1.00 98.25 185 LEU A CA 1
ATOM 1459 C C . LEU A 1 185 ? 6.502 5.817 -19.926 1.00 98.25 185 LEU A C 1
ATOM 1461 O O . LEU A 1 185 ? 6.107 6.942 -20.238 1.00 98.25 185 LEU A O 1
ATOM 1465 N N . ARG A 1 186 ? 7.804 5.520 -19.902 1.00 96.88 186 ARG A N 1
ATOM 1466 C CA . ARG A 1 186 ? 8.832 6.494 -20.277 1.00 96.88 186 ARG A CA 1
ATOM 1467 C C . ARG A 1 186 ? 8.608 6.988 -21.712 1.00 96.88 186 ARG A C 1
ATOM 1469 O O . ARG A 1 186 ? 8.562 6.193 -22.648 1.00 96.88 186 ARG A O 1
ATOM 1476 N N . GLY A 1 187 ? 8.504 8.304 -21.879 1.00 96.75 187 GLY A N 1
ATOM 1477 C CA . GLY A 1 187 ? 8.252 8.962 -23.163 1.00 96.75 187 GLY A CA 1
ATOM 1478 C C . GLY A 1 187 ? 6.803 8.891 -23.659 1.00 96.75 187 GLY A C 1
ATOM 1479 O O . GLY A 1 187 ? 6.513 9.450 -24.712 1.00 96.75 187 GLY A O 1
ATOM 1480 N N . VAL A 1 188 ? 5.889 8.256 -22.919 1.00 98.00 188 VAL A N 1
ATOM 1481 C CA . VAL A 1 188 ? 4.456 8.231 -23.248 1.00 98.00 188 VAL A CA 1
ATOM 1482 C C . VAL A 1 188 ? 3.811 9.534 -22.779 1.00 98.00 188 VAL A C 1
ATOM 1484 O O . VAL A 1 188 ? 4.138 10.036 -21.703 1.00 98.00 188 VAL A O 1
ATOM 1487 N N . ASP A 1 189 ? 2.922 10.109 -23.587 1.00 98.06 189 ASP A N 1
ATOM 1488 C CA . ASP A 1 189 ? 2.119 11.266 -23.181 1.00 98.06 189 ASP A CA 1
ATOM 1489 C C . ASP A 1 189 ? 1.088 10.822 -22.123 1.00 98.06 189 ASP A C 1
ATOM 1491 O O . ASP A 1 189 ? 0.295 9.915 -22.408 1.00 98.06 189 ASP A O 1
ATOM 1495 N N . PRO A 1 190 ? 1.056 11.431 -20.918 1.00 98.31 190 PRO A N 1
ATOM 1496 C CA . PRO A 1 190 ? 0.119 11.044 -19.870 1.00 98.31 190 PRO A CA 1
ATOM 1497 C C . PRO A 1 190 ? -1.342 11.065 -20.322 1.00 98.31 190 PRO A C 1
ATOM 1499 O O . PRO A 1 190 ? -2.128 10.264 -19.827 1.00 98.31 190 PRO A O 1
ATOM 1502 N N . SER A 1 191 ? -1.730 11.921 -21.273 1.00 96.88 191 SER A N 1
ATOM 1503 C CA . SER A 1 191 ? -3.107 12.005 -21.789 1.00 96.88 191 SER A CA 1
ATOM 1504 C C . SER A 1 191 ? -3.577 10.762 -22.559 1.00 96.88 191 SER A C 1
ATOM 1506 O O . SER A 1 191 ? -4.779 10.569 -22.711 1.00 96.88 191 SER A O 1
ATOM 1508 N N . LEU A 1 192 ? -2.658 9.897 -23.004 1.00 96.94 192 LEU A N 1
ATOM 1509 C CA . LEU A 1 192 ? -2.971 8.668 -23.749 1.00 96.94 192 LEU A CA 1
ATOM 1510 C C . LEU A 1 192 ? -3.156 7.433 -22.853 1.00 96.94 192 LEU A C 1
ATOM 1512 O O . LEU A 1 192 ? -3.537 6.367 -23.331 1.00 96.94 192 LEU A O 1
ATOM 1516 N N . VAL A 1 193 ? -2.848 7.556 -21.564 1.00 98.00 193 VAL A N 1
ATOM 1517 C CA . VAL A 1 193 ? -2.908 6.456 -20.592 1.00 98.00 193 VAL A CA 1
ATOM 1518 C C . VAL A 1 193 ? -4.348 6.282 -20.071 1.00 98.00 193 VAL A C 1
ATOM 1520 O O . VAL A 1 193 ? -5.093 7.254 -20.020 1.00 98.00 193 VAL A O 1
ATOM 1523 N N . PRO A 1 194 ? -4.811 5.088 -19.670 1.00 97.38 194 PRO A N 1
ATOM 1524 C CA . PRO A 1 194 ? -6.121 4.966 -19.031 1.00 97.38 194 PRO A CA 1
ATOM 1525 C C . PRO A 1 194 ? -6.205 5.733 -17.700 1.00 97.38 194 PRO A C 1
ATOM 1527 O O . PRO A 1 194 ? -5.257 5.735 -16.911 1.00 97.38 194 PRO A O 1
ATOM 1530 N N . ASP A 1 195 ? -7.367 6.329 -17.413 1.00 95.88 195 ASP A N 1
ATOM 1531 C CA . ASP A 1 195 ? -7.625 7.101 -16.180 1.00 95.88 195 ASP A CA 1
ATOM 1532 C C . ASP A 1 195 ? -7.430 6.285 -14.901 1.00 95.88 195 ASP A C 1
ATOM 1534 O O . ASP A 1 195 ? -7.147 6.833 -13.834 1.00 95.88 195 ASP A O 1
ATOM 1538 N N . ARG A 1 196 ? -7.535 4.957 -15.006 1.00 96.69 196 ARG A N 1
ATOM 1539 C CA . ARG A 1 196 ? -7.291 4.025 -13.910 1.00 96.69 196 ARG A CA 1
ATOM 1540 C C . ARG A 1 196 ? -5.942 4.246 -13.227 1.00 96.69 196 ARG A C 1
ATOM 1542 O O . ARG A 1 196 ? -5.874 4.138 -12.008 1.00 96.69 196 ARG A O 1
ATOM 1549 N N . LEU A 1 197 ? -4.893 4.611 -13.971 1.00 98.19 197 LEU A N 1
ATOM 1550 C CA . LEU A 1 197 ? -3.568 4.839 -13.386 1.00 98.19 197 LEU A CA 1
ATOM 1551 C C . LEU A 1 197 ? -3.552 6.056 -12.451 1.00 98.19 197 LEU A C 1
ATOM 1553 O O . LEU A 1 197 ? -2.917 6.028 -11.401 1.00 98.19 197 LEU A O 1
ATOM 1557 N N . GLU A 1 198 ? -4.279 7.115 -12.807 1.00 96.69 198 GLU A N 1
ATOM 1558 C CA . GLU A 1 198 ? -4.438 8.290 -11.948 1.00 96.69 198 GLU A CA 1
ATOM 1559 C C . GLU A 1 198 ? -5.225 7.948 -10.677 1.00 96.69 198 GLU A C 1
ATOM 1561 O O . GLU A 1 198 ? -4.873 8.399 -9.588 1.00 96.69 198 GLU A O 1
ATOM 1566 N N . LYS A 1 199 ? -6.234 7.077 -10.794 1.00 96.19 199 LYS A N 1
ATOM 1567 C CA . LYS A 1 199 ? -6.992 6.572 -9.643 1.00 96.19 199 LYS A CA 1
ATOM 1568 C C . LYS A 1 199 ? -6.146 5.715 -8.700 1.00 96.19 199 LYS A C 1
ATOM 1570 O O . LYS A 1 199 ? -6.301 5.846 -7.495 1.00 96.19 199 LYS A O 1
ATOM 1575 N N . MET A 1 200 ? -5.214 4.905 -9.212 1.00 98.06 200 MET A N 1
ATOM 1576 C CA . MET A 1 200 ? -4.253 4.185 -8.359 1.00 98.06 200 MET A CA 1
ATOM 1577 C C . MET A 1 200 ? -3.413 5.154 -7.513 1.00 98.06 200 MET A C 1
ATOM 1579 O O . MET A 1 200 ? -3.275 4.985 -6.305 1.00 98.06 200 MET A O 1
ATOM 1583 N N . ILE A 1 201 ? -2.898 6.226 -8.129 1.00 98.12 201 ILE A N 1
ATOM 1584 C CA . ILE A 1 201 ? -2.151 7.268 -7.405 1.00 98.12 201 ILE A CA 1
ATOM 1585 C C . ILE A 1 201 ? -3.036 7.894 -6.314 1.00 98.12 201 ILE A C 1
ATOM 1587 O O . ILE A 1 201 ? -2.597 8.043 -5.173 1.00 98.12 201 ILE A O 1
ATOM 1591 N N . ALA A 1 202 ? -4.292 8.208 -6.647 1.00 95.69 202 ALA A N 1
ATOM 1592 C CA . ALA A 1 202 ? -5.253 8.760 -5.696 1.00 95.69 202 ALA A CA 1
ATOM 1593 C C . ALA A 1 202 ? -5.593 7.788 -4.549 1.00 95.69 202 ALA A C 1
ATOM 1595 O O . ALA A 1 202 ? -5.751 8.230 -3.413 1.00 95.69 202 ALA A O 1
ATOM 1596 N N . ALA A 1 203 ? -5.654 6.479 -4.808 1.00 95.81 203 ALA A N 1
ATOM 1597 C CA . ALA A 1 203 ? -5.909 5.463 -3.790 1.00 95.81 203 ALA A CA 1
ATOM 1598 C C . ALA A 1 203 ? -4.798 5.434 -2.725 1.00 95.81 203 ALA A C 1
ATOM 1600 O O . ALA A 1 203 ? -5.110 5.471 -1.534 1.00 95.81 203 ALA A O 1
ATOM 1601 N N . LEU A 1 204 ? -3.517 5.499 -3.120 1.00 96.38 204 LEU A N 1
ATOM 1602 C CA . LEU A 1 204 ? -2.410 5.651 -2.160 1.00 96.38 204 LEU A CA 1
ATOM 1603 C C . LEU A 1 204 ? -2.520 6.957 -1.369 1.00 96.38 204 LEU A C 1
ATOM 1605 O O . LEU A 1 204 ? -2.362 6.956 -0.150 1.00 96.38 204 LEU A O 1
ATOM 1609 N N . ALA A 1 205 ? -2.826 8.069 -2.041 1.00 95.56 205 ALA A N 1
ATOM 1610 C CA . ALA A 1 205 ? -3.001 9.352 -1.365 1.00 95.56 205 ALA A CA 1
ATOM 1611 C C . ALA A 1 205 ? -4.173 9.331 -0.363 1.00 95.56 205 ALA A C 1
ATOM 1613 O O . ALA A 1 205 ? -4.100 9.977 0.682 1.00 95.56 205 ALA A O 1
ATOM 1614 N N . SER A 1 206 ? -5.234 8.561 -0.635 1.00 94.69 206 SER A N 1
ATOM 1615 C CA . SER A 1 206 ? -6.407 8.497 0.244 1.00 94.69 206 SER A CA 1
ATOM 1616 C C . SER A 1 206 ? -6.128 7.841 1.599 1.00 94.69 206 SER A C 1
ATOM 1618 O O . SER A 1 206 ? -6.712 8.273 2.596 1.00 94.69 206 SER A O 1
ATOM 1620 N N . ILE A 1 207 ? -5.208 6.871 1.658 1.00 96.25 207 ILE A N 1
ATOM 1621 C CA . ILE A 1 207 ? -4.815 6.186 2.902 1.00 96.25 207 ILE A CA 1
ATOM 1622 C C . ILE A 1 207 ? -3.581 6.807 3.560 1.00 96.25 207 ILE A C 1
ATOM 1624 O O . ILE A 1 207 ? -3.235 6.448 4.680 1.00 96.25 207 ILE A O 1
ATOM 1628 N N . ALA A 1 208 ? -2.896 7.730 2.879 1.00 96.94 208 ALA A N 1
ATOM 1629 C CA . ALA A 1 208 ? -1.746 8.411 3.450 1.00 96.94 208 ALA A CA 1
ATOM 1630 C C . ALA A 1 208 ? -2.177 9.376 4.564 1.00 96.94 208 ALA A C 1
ATOM 1632 O O . ALA A 1 208 ? -3.133 10.148 4.405 1.00 96.94 208 ALA A O 1
ATOM 1633 N N . THR A 1 209 ? -1.443 9.371 5.676 1.00 97.19 209 THR A N 1
ATOM 1634 C CA . THR A 1 209 ? -1.620 10.362 6.744 1.00 97.19 209 THR A CA 1
ATOM 1635 C C . THR A 1 209 ? -1.055 11.720 6.326 1.00 97.19 209 THR A C 1
ATOM 1637 O O . THR A 1 209 ? -0.221 11.820 5.421 1.00 97.19 209 THR A O 1
ATOM 1640 N N . ASP A 1 210 ? -1.445 12.783 7.029 1.00 94.88 210 ASP A N 1
ATOM 1641 C CA . ASP A 1 210 ? -0.955 14.139 6.745 1.00 94.88 210 ASP A CA 1
ATOM 1642 C C . ASP A 1 210 ? 0.560 14.291 6.998 1.00 94.88 210 ASP A C 1
ATOM 1644 O O . ASP A 1 210 ? 1.209 15.148 6.399 1.00 94.88 210 ASP A O 1
ATOM 1648 N N . GLY A 1 211 ? 1.146 13.434 7.844 1.00 97.25 211 GLY A N 1
ATOM 1649 C CA . GLY A 1 211 ? 2.595 13.343 8.060 1.00 97.25 211 GLY A CA 1
ATOM 1650 C C . GLY A 1 211 ? 3.309 12.350 7.137 1.00 97.25 211 GLY A C 1
ATOM 1651 O O . GLY A 1 211 ? 4.511 12.140 7.290 1.00 97.25 211 GLY A O 1
ATOM 1652 N N . GLY A 1 212 ? 2.601 11.758 6.169 1.00 97.56 212 GLY A N 1
ATOM 1653 C CA . GLY A 1 212 ? 3.193 10.946 5.107 1.00 97.56 212 GLY A CA 1
ATOM 1654 C C . GLY A 1 212 ? 3.377 9.465 5.423 1.00 97.56 212 GLY A C 1
ATOM 1655 O O . GLY A 1 212 ? 4.114 8.796 4.700 1.00 97.56 212 GLY A O 1
ATOM 1656 N N . ILE A 1 213 ? 2.732 8.933 6.465 1.00 97.88 213 ILE A N 1
ATOM 1657 C CA . ILE A 1 213 ? 2.692 7.484 6.688 1.00 97.88 213 ILE A CA 1
ATOM 1658 C C . ILE A 1 213 ? 1.807 6.864 5.610 1.00 97.88 213 ILE A C 1
ATOM 1660 O O . ILE A 1 213 ? 0.662 7.277 5.436 1.00 97.88 213 ILE A O 1
ATOM 1664 N N . LEU A 1 214 ? 2.332 5.848 4.926 1.00 97.75 214 LEU A N 1
ATOM 1665 C CA . LEU A 1 214 ? 1.534 4.890 4.167 1.00 97.75 214 LEU A CA 1
ATOM 1666 C C . LEU A 1 214 ? 1.313 3.645 5.040 1.00 97.75 214 LEU A C 1
ATOM 1668 O O . LEU A 1 214 ? 2.280 2.934 5.318 1.00 97.75 214 LEU A O 1
ATOM 1672 N N . PRO A 1 215 ? 0.075 3.380 5.488 1.00 97.56 215 PRO A N 1
ATOM 1673 C CA . PRO A 1 215 ? -0.277 2.198 6.273 1.00 97.56 215 PRO A CA 1
ATOM 1674 C C . PRO A 1 215 ? 0.181 0.895 5.613 1.00 97.56 215 PRO A C 1
ATOM 1676 O O . PRO A 1 215 ? -0.084 0.674 4.433 1.00 97.56 215 PRO A O 1
ATOM 1679 N N . ALA A 1 216 ? 0.841 0.015 6.368 1.00 97.38 216 ALA A N 1
ATOM 1680 C CA . ALA A 1 216 ? 1.379 -1.258 5.880 1.00 97.38 216 ALA A CA 1
ATOM 1681 C C . ALA A 1 216 ? 0.301 -2.356 5.782 1.00 97.38 216 ALA A C 1
ATOM 1683 O O . ALA A 1 216 ? 0.498 -3.453 6.286 1.00 97.38 216 ALA A O 1
ATOM 1684 N N . LEU A 1 217 ? -0.840 -2.036 5.166 1.00 97.88 217 LEU A N 1
ATOM 1685 C CA . LEU A 1 217 ? -2.015 -2.906 5.089 1.00 97.88 217 LEU A CA 1
ATOM 1686 C C . LEU A 1 217 ? -1.676 -4.216 4.369 1.00 97.88 217 LEU A C 1
ATOM 1688 O O . LEU A 1 217 ? -1.107 -4.182 3.267 1.00 97.88 217 LEU A O 1
ATOM 1692 N N . HIS A 1 218 ? -2.081 -5.340 4.968 1.00 97.44 218 HIS A N 1
ATOM 1693 C CA . HIS A 1 218 ? -1.879 -6.691 4.442 1.00 97.44 218 HIS A CA 1
ATOM 1694 C C . HIS A 1 218 ? -0.384 -7.028 4.214 1.00 97.44 218 HIS A C 1
ATOM 1696 O O . HIS A 1 218 ? 0.518 -6.549 4.904 1.00 97.44 218 HIS A O 1
ATOM 1702 N N . ASP A 1 219 ? -0.064 -7.926 3.270 1.00 96.31 219 ASP A N 1
ATOM 1703 C CA . ASP A 1 219 ? 1.322 -8.302 2.997 1.00 96.31 219 ASP A CA 1
ATOM 1704 C C . ASP A 1 219 ? 2.136 -7.123 2.452 1.00 96.31 219 ASP A C 1
ATOM 1706 O O . ASP A 1 219 ? 2.052 -6.762 1.279 1.00 96.31 219 ASP A O 1
ATOM 1710 N N . GLY A 1 220 ? 3.018 -6.588 3.282 1.00 95.00 220 GLY A N 1
ATOM 1711 C CA . GLY A 1 220 ? 3.988 -5.581 2.890 1.00 95.00 220 GLY A CA 1
ATOM 1712 C C . GLY A 1 220 ? 5.023 -5.360 3.987 1.00 95.00 220 GLY A C 1
ATOM 1713 O O . GLY A 1 220 ? 4.742 -5.607 5.152 1.00 95.00 220 GLY A O 1
ATOM 1714 N N . PRO A 1 221 ? 6.245 -4.926 3.660 1.00 93.62 221 PRO A N 1
ATOM 1715 C CA . PRO A 1 221 ? 7.182 -4.476 4.687 1.00 93.62 221 PRO A CA 1
ATOM 1716 C C . PRO A 1 221 ? 6.583 -3.323 5.511 1.00 93.62 221 PRO A C 1
ATOM 1718 O O . PRO A 1 221 ? 5.946 -2.442 4.942 1.00 93.62 221 PRO A O 1
ATOM 1721 N N . TYR A 1 222 ? 6.856 -3.299 6.818 1.00 93.69 222 TYR A N 1
ATOM 1722 C CA . TYR A 1 222 ? 6.452 -2.195 7.696 1.00 93.69 222 TYR A CA 1
ATOM 1723 C C . TYR A 1 222 ? 7.362 -0.966 7.507 1.00 93.69 222 TYR A C 1
ATOM 1725 O O . TYR A 1 222 ? 6.957 0.026 6.912 1.00 93.69 222 TYR A O 1
ATOM 1733 N N . LEU A 1 223 ? 8.636 -1.061 7.911 1.00 92.44 223 LEU A N 1
ATOM 1734 C CA . LEU A 1 223 ? 9.650 -0.015 7.719 1.00 92.44 223 LEU A CA 1
ATOM 1735 C C . LEU A 1 223 ? 10.956 -0.621 7.194 1.00 92.44 223 LEU A C 1
ATOM 1737 O O . LEU A 1 223 ? 11.549 -1.497 7.824 1.00 92.44 223 LEU A O 1
ATOM 1741 N N . ARG A 1 224 ? 11.419 -0.169 6.019 1.00 92.56 224 ARG A N 1
ATOM 1742 C CA . ARG A 1 224 ? 12.723 -0.559 5.448 1.00 92.56 224 ARG A CA 1
ATOM 1743 C C . ARG A 1 224 ? 13.232 0.485 4.446 1.00 92.56 224 ARG A C 1
ATOM 1745 O O . ARG A 1 224 ? 12.462 0.967 3.620 1.00 92.56 224 ARG A O 1
ATOM 1752 N N . VAL A 1 225 ? 14.543 0.737 4.415 1.00 94.31 225 VAL A N 1
ATOM 1753 C CA . VAL A 1 225 ? 15.163 1.680 3.455 1.00 94.31 225 VAL A CA 1
ATOM 1754 C C . VAL A 1 225 ? 14.801 1.372 1.989 1.00 94.31 225 VAL A C 1
ATOM 1756 O O . VAL A 1 225 ? 14.405 2.293 1.276 1.00 94.31 225 VAL A O 1
ATOM 1759 N N . PRO A 1 226 ? 14.826 0.107 1.508 1.00 93.81 226 PRO A N 1
ATOM 1760 C CA . PRO A 1 226 ? 14.421 -0.188 0.132 1.00 93.81 226 PRO A CA 1
ATOM 1761 C C . PRO A 1 226 ? 12.970 0.185 -0.196 1.00 93.81 226 PRO A C 1
ATOM 1763 O O . PRO A 1 226 ? 12.701 0.576 -1.323 1.00 93.81 226 PRO A O 1
ATOM 1766 N N . LEU A 1 227 ? 12.052 0.085 0.772 1.00 95.62 227 LEU A N 1
ATOM 1767 C CA . LEU A 1 227 ? 10.650 0.478 0.596 1.00 95.62 227 LEU A CA 1
ATOM 1768 C C . LEU A 1 227 ? 10.542 1.995 0.442 1.00 95.62 227 LEU A C 1
ATOM 1770 O O . LEU A 1 227 ? 9.872 2.474 -0.463 1.00 95.62 227 LEU A O 1
ATOM 1774 N N . ALA A 1 228 ? 11.242 2.749 1.288 1.00 97.81 228 ALA A N 1
ATOM 1775 C CA . ALA A 1 228 ? 11.242 4.201 1.209 1.00 97.81 228 ALA A CA 1
ATOM 1776 C C . ALA A 1 228 ? 11.814 4.704 -0.135 1.00 97.81 228 ALA A C 1
ATOM 1778 O O . ALA A 1 228 ? 11.256 5.616 -0.740 1.00 97.81 228 ALA A O 1
ATOM 1779 N N . LEU A 1 229 ? 12.851 4.051 -0.677 1.00 97.75 229 LEU A N 1
ATOM 1780 C CA . LEU A 1 229 ? 13.340 4.323 -2.038 1.00 97.75 229 LEU A CA 1
ATOM 1781 C C . LEU A 1 229 ? 12.293 4.000 -3.122 1.00 97.75 229 LEU A C 1
ATOM 1783 O O . LEU A 1 229 ? 12.145 4.760 -4.078 1.00 97.75 229 LEU A O 1
ATOM 1787 N N . GLU A 1 230 ? 11.549 2.897 -2.980 1.00 97.88 230 GLU A N 1
ATOM 1788 C CA . GLU A 1 230 ? 10.439 2.551 -3.883 1.00 97.88 230 GLU A CA 1
ATOM 1789 C C . GLU A 1 230 ? 9.336 3.623 -3.851 1.00 97.88 230 GLU A C 1
ATOM 1791 O O . GLU A 1 230 ? 8.849 4.024 -4.912 1.00 97.88 230 GLU A O 1
ATOM 1796 N N . TRP A 1 231 ? 9.000 4.150 -2.667 1.00 98.56 231 TRP A N 1
ATOM 1797 C CA . TRP A 1 231 ? 8.054 5.258 -2.521 1.00 98.56 231 TRP A CA 1
ATOM 1798 C C . TRP A 1 231 ? 8.554 6.545 -3.165 1.00 98.56 231 TRP A C 1
ATOM 1800 O O . TRP A 1 231 ? 7.807 7.171 -3.915 1.00 98.56 231 TRP A O 1
ATOM 1810 N N . LEU A 1 232 ? 9.816 6.920 -2.950 1.00 98.75 232 LEU A N 1
ATOM 1811 C CA . LEU A 1 232 ? 10.401 8.101 -3.586 1.00 98.75 232 LEU A CA 1
ATOM 1812 C C . LEU A 1 232 ? 10.341 8.014 -5.118 1.00 98.75 232 LEU A C 1
ATOM 1814 O O . LEU A 1 232 ? 9.993 9.001 -5.767 1.00 98.75 232 LEU A O 1
ATOM 1818 N N . GLU A 1 233 ? 10.607 6.839 -5.699 1.00 98.69 233 GLU A N 1
ATOM 1819 C CA . GLU A 1 233 ? 10.507 6.639 -7.148 1.00 98.69 233 GLU A CA 1
ATOM 1820 C C . GLU A 1 233 ? 9.062 6.785 -7.641 1.00 98.69 233 GLU A C 1
ATOM 1822 O O . GLU A 1 233 ? 8.817 7.496 -8.617 1.00 98.69 233 GLU A O 1
ATOM 1827 N N . ILE A 1 234 ? 8.092 6.177 -6.950 1.00 98.81 234 ILE A N 1
ATOM 1828 C CA . ILE A 1 234 ? 6.670 6.319 -7.292 1.00 98.81 234 ILE A CA 1
ATOM 1829 C C . ILE A 1 234 ? 6.246 7.787 -7.226 1.00 98.81 234 ILE A C 1
ATOM 1831 O O . ILE A 1 234 ? 5.632 8.273 -8.173 1.00 98.81 234 ILE A O 1
ATOM 1835 N N . VAL A 1 235 ? 6.596 8.519 -6.163 1.00 98.75 235 VAL A N 1
ATOM 1836 C CA . VAL A 1 235 ? 6.192 9.926 -6.016 1.00 98.75 235 VAL A CA 1
ATOM 1837 C C . VAL A 1 235 ? 6.868 10.822 -7.055 1.00 98.75 235 VAL A C 1
ATOM 1839 O O . VAL A 1 235 ? 6.211 11.695 -7.625 1.00 98.75 235 VAL A O 1
ATOM 1842 N N . ALA A 1 236 ? 8.150 10.597 -7.360 1.00 98.62 236 ALA A N 1
ATOM 1843 C CA . ALA A 1 236 ? 8.860 11.340 -8.402 1.00 98.62 236 ALA A CA 1
ATOM 1844 C C . ALA A 1 236 ? 8.186 11.186 -9.776 1.00 98.62 236 ALA A C 1
ATOM 1846 O O . ALA A 1 236 ? 8.060 12.161 -10.523 1.00 98.62 236 ALA A O 1
ATOM 1847 N N . LEU A 1 237 ? 7.713 9.979 -10.096 1.00 98.75 237 LEU A N 1
ATOM 1848 C CA . LEU A 1 237 ? 6.985 9.701 -11.331 1.00 98.75 237 LEU A CA 1
ATOM 1849 C C . LEU A 1 237 ? 5.543 10.230 -11.274 1.00 98.75 237 LEU A C 1
ATOM 1851 O O . LEU A 1 237 ? 5.102 10.888 -12.212 1.00 98.75 237 LEU A O 1
ATOM 1855 N N . ALA A 1 238 ? 4.822 10.039 -10.169 1.00 98.50 238 ALA A N 1
ATOM 1856 C CA . ALA A 1 238 ? 3.447 10.509 -10.001 1.00 98.50 238 ALA A CA 1
ATOM 1857 C C . ALA A 1 238 ? 3.324 12.036 -10.157 1.00 98.50 238 ALA A C 1
ATOM 1859 O O . ALA A 1 238 ? 2.432 12.498 -10.867 1.00 98.50 238 ALA A O 1
ATOM 1860 N N . ARG A 1 239 ? 4.274 12.810 -9.603 1.00 97.62 239 ARG A N 1
ATOM 1861 C CA . ARG A 1 239 ? 4.372 14.276 -9.777 1.00 97.62 239 ARG A CA 1
ATOM 1862 C C . ARG A 1 239 ? 4.432 14.716 -11.242 1.00 97.62 239 ARG A C 1
ATOM 1864 O O . ARG A 1 239 ? 3.984 15.806 -11.580 1.00 97.62 239 ARG A O 1
ATOM 1871 N N . GLN A 1 240 ? 5.013 13.891 -12.111 1.00 98.25 240 GLN A N 1
ATOM 1872 C CA . GLN A 1 240 ? 5.107 14.174 -13.544 1.00 98.25 240 GLN A CA 1
ATOM 1873 C C . GLN A 1 240 ? 3.933 13.595 -14.339 1.00 98.25 240 GLN A C 1
ATOM 1875 O O . GLN A 1 240 ? 3.719 14.001 -15.478 1.00 98.25 240 GLN A O 1
ATOM 1880 N N . PHE A 1 241 ? 3.182 12.657 -13.760 1.00 98.50 241 PHE A N 1
ATOM 1881 C CA . PHE A 1 241 ? 2.021 12.051 -14.399 1.00 98.50 241 PHE A CA 1
ATOM 1882 C C . PHE A 1 241 ? 0.757 12.898 -14.211 1.00 98.50 241 PHE A C 1
ATOM 1884 O O . PHE A 1 241 ? 0.024 13.127 -15.171 1.00 98.50 241 PHE A O 1
ATOM 1891 N N . THR A 1 242 ? 0.515 13.398 -12.996 1.00 97.44 242 THR A N 1
ATOM 1892 C CA . THR A 1 242 ? -0.660 14.215 -12.657 1.00 97.44 242 THR A CA 1
ATOM 1893 C C . THR A 1 242 ? -0.321 15.302 -11.637 1.00 97.44 242 THR A C 1
ATOM 1895 O O . THR A 1 242 ? 0.458 15.086 -10.707 1.00 97.44 242 THR A O 1
ATOM 1898 N N . THR A 1 243 ? -0.938 16.478 -11.779 1.00 95.62 243 THR A N 1
ATOM 1899 C CA . THR A 1 243 ? -0.844 17.559 -10.787 1.00 95.62 243 THR A CA 1
ATOM 1900 C C . THR A 1 243 ? -1.550 17.217 -9.476 1.00 95.62 243 THR A C 1
ATOM 1902 O O . THR A 1 243 ? -1.250 17.834 -8.459 1.00 95.62 243 THR A O 1
ATOM 1905 N N . ALA A 1 244 ? -2.471 16.246 -9.477 1.00 92.19 244 ALA A N 1
ATOM 1906 C CA . ALA A 1 244 ? -3.260 15.866 -8.307 1.00 92.19 244 ALA A CA 1
ATOM 1907 C C . ALA A 1 244 ? -2.744 14.619 -7.576 1.00 92.19 244 ALA A C 1
ATOM 1909 O O . ALA A 1 244 ? -3.523 13.862 -7.005 1.00 92.19 244 ALA A O 1
ATOM 1910 N N . HIS A 1 245 ? -1.431 14.386 -7.581 1.00 94.88 245 HIS A N 1
ATOM 1911 C CA . HIS A 1 245 ? -0.867 13.157 -7.022 1.00 94.88 245 HIS A CA 1
ATOM 1912 C C . HIS A 1 245 ? -1.050 13.020 -5.497 1.00 94.88 245 HIS A C 1
ATOM 1914 O O . HIS A 1 245 ? -1.193 11.906 -5.022 1.00 94.88 245 HIS A O 1
ATOM 1920 N N . GLY A 1 246 ? -1.026 14.110 -4.716 1.00 95.06 246 GLY A N 1
ATOM 1921 C CA . GLY A 1 246 ? -1.337 14.085 -3.274 1.00 95.06 246 GLY A CA 1
ATOM 1922 C C . GLY A 1 246 ? -0.314 13.385 -2.360 1.00 95.06 246 GLY A C 1
ATOM 1923 O O . GLY A 1 246 ? -0.615 13.111 -1.206 1.00 95.06 246 GLY A O 1
ATOM 1924 N N . LEU A 1 247 ? 0.897 13.102 -2.849 1.00 97.44 247 LEU A N 1
ATOM 1925 C CA . LEU A 1 247 ? 1.900 12.259 -2.165 1.00 97.44 247 LEU A CA 1
ATOM 1926 C C . LEU A 1 247 ? 3.140 13.018 -1.643 1.00 97.44 247 LEU A C 1
ATOM 1928 O O . LEU A 1 247 ? 4.175 12.411 -1.374 1.00 97.44 247 LEU A O 1
ATOM 1932 N N . ASP A 1 248 ? 3.085 14.345 -1.506 1.00 97.44 248 ASP A N 1
ATOM 1933 C CA . ASP A 1 248 ? 4.261 15.128 -1.085 1.00 97.44 248 ASP A CA 1
ATOM 1934 C C . ASP A 1 248 ? 4.724 14.812 0.342 1.00 97.44 248 ASP A C 1
ATOM 1936 O O . ASP A 1 248 ? 5.926 14.667 0.572 1.00 97.44 248 ASP A O 1
ATOM 1940 N N . ALA A 1 249 ? 3.787 14.649 1.281 1.00 98.12 249 ALA A N 1
ATOM 1941 C CA . ALA A 1 249 ? 4.106 14.256 2.653 1.00 98.12 249 ALA A CA 1
ATOM 1942 C C . ALA A 1 249 ? 4.762 12.866 2.696 1.00 98.12 249 ALA A C 1
ATOM 1944 O O . ALA A 1 249 ? 5.753 12.675 3.400 1.00 98.12 249 ALA A O 1
ATOM 1945 N N . VAL A 1 250 ? 4.280 11.928 1.870 1.00 98.56 250 VAL A N 1
ATOM 1946 C CA . VAL A 1 250 ? 4.869 10.586 1.721 1.00 98.56 250 VAL A CA 1
ATOM 1947 C C . VAL A 1 250 ? 6.315 10.678 1.237 1.00 98.56 250 VAL A C 1
ATOM 1949 O O . VAL A 1 250 ? 7.190 10.035 1.808 1.00 98.56 250 VAL A O 1
ATOM 1952 N N . ALA A 1 251 ? 6.608 11.513 0.234 1.00 98.62 251 ALA A N 1
ATOM 1953 C CA . ALA A 1 251 ? 7.988 11.711 -0.215 1.00 98.62 251 ALA A CA 1
ATOM 1954 C C . ALA A 1 251 ? 8.879 12.335 0.868 1.00 98.62 251 ALA A C 1
ATOM 1956 O O . ALA A 1 251 ? 10.023 11.914 1.027 1.00 98.62 251 ALA A O 1
ATOM 1957 N N . ALA A 1 252 ? 8.377 13.318 1.622 1.00 98.56 252 ALA A N 1
ATOM 1958 C CA . ALA A 1 252 ? 9.136 13.927 2.713 1.00 98.56 252 ALA A CA 1
ATOM 1959 C C . ALA A 1 252 ? 9.471 12.903 3.812 1.00 98.56 252 ALA A C 1
ATOM 1961 O O . ALA A 1 252 ? 10.616 12.835 4.264 1.00 98.56 252 ALA A O 1
ATOM 1962 N N . ARG A 1 253 ? 8.495 12.067 4.191 1.00 98.25 253 ARG A N 1
ATOM 1963 C CA . ARG A 1 253 ? 8.679 10.984 5.160 1.00 98.25 253 ARG A CA 1
ATOM 1964 C C . ARG A 1 253 ? 9.652 9.923 4.649 1.00 98.25 253 ARG A C 1
ATOM 1966 O O . ARG A 1 253 ? 10.615 9.611 5.341 1.00 98.25 253 ARG A O 1
ATOM 1973 N N . ALA A 1 254 ? 9.453 9.428 3.429 1.00 98.38 254 ALA A N 1
ATOM 1974 C CA . ALA A 1 254 ? 10.316 8.418 2.824 1.00 98.38 254 ALA A CA 1
ATOM 1975 C C . ALA A 1 254 ? 11.773 8.903 2.715 1.00 98.38 254 ALA A C 1
ATOM 1977 O O . ALA A 1 254 ? 12.696 8.160 3.032 1.00 98.38 254 ALA A O 1
ATOM 1978 N N . LEU A 1 255 ? 12.003 10.171 2.354 1.00 98.44 255 LEU A N 1
ATOM 1979 C CA . LEU A 1 255 ? 13.349 10.749 2.337 1.00 98.44 255 LEU A CA 1
ATOM 1980 C C . LEU A 1 255 ? 13.999 10.741 3.730 1.00 98.44 255 LEU A C 1
ATOM 1982 O O . LEU A 1 255 ? 15.180 10.410 3.856 1.00 98.44 255 LEU A O 1
ATOM 1986 N N . ALA A 1 256 ? 13.234 11.068 4.775 1.00 97.69 256 ALA A N 1
ATOM 1987 C CA . ALA A 1 256 ? 13.716 11.016 6.153 1.00 97.69 256 ALA A CA 1
ATOM 1988 C C . ALA A 1 256 ? 14.049 9.580 6.602 1.00 97.69 256 ALA A C 1
ATOM 1990 O O . ALA A 1 256 ? 15.051 9.379 7.285 1.00 97.69 256 ALA A O 1
ATOM 1991 N N . GLU A 1 257 ? 13.256 8.589 6.186 1.00 96.88 257 GLU A N 1
ATOM 1992 C CA . GLU A 1 257 ? 13.476 7.167 6.494 1.00 96.88 257 GLU A CA 1
ATOM 1993 C C . GLU A 1 257 ? 14.701 6.575 5.788 1.00 96.88 257 GLU A C 1
ATOM 1995 O O . GLU A 1 257 ? 15.400 5.744 6.365 1.00 96.88 257 GLU A O 1
ATOM 2000 N N . VAL A 1 258 ? 14.993 7.007 4.556 1.00 97.31 258 VAL A N 1
ATOM 2001 C CA . VAL A 1 258 ? 16.225 6.618 3.849 1.00 97.31 258 VAL A CA 1
ATOM 2002 C C . VAL A 1 258 ? 17.456 7.249 4.510 1.00 97.31 258 VAL A C 1
ATOM 2004 O O . VAL A 1 258 ? 18.508 6.615 4.624 1.00 97.31 258 VAL A O 1
ATOM 2007 N N . GLY A 1 259 ? 17.345 8.510 4.934 1.00 96.31 259 GLY A N 1
ATOM 2008 C CA . GLY A 1 259 ? 18.413 9.229 5.619 1.00 96.31 259 GLY A CA 1
ATOM 2009 C C . GLY A 1 259 ? 19.723 9.275 4.809 1.00 96.31 259 GLY A C 1
ATOM 2010 O O . GLY A 1 259 ? 19.705 9.620 3.625 1.00 96.31 259 GLY A O 1
ATOM 2011 N N . PRO A 1 260 ? 20.887 8.960 5.411 1.00 95.06 260 PRO A N 1
ATOM 2012 C CA . PRO A 1 260 ? 22.192 9.102 4.756 1.00 95.06 260 PRO A CA 1
ATOM 2013 C C . PRO A 1 260 ? 22.427 8.121 3.596 1.00 95.06 260 PRO A C 1
ATOM 2015 O O . PRO A 1 260 ? 23.406 8.278 2.868 1.00 95.06 260 PRO A O 1
ATOM 2018 N N . GLU A 1 261 ? 21.568 7.114 3.419 1.00 91.81 261 GLU A N 1
ATOM 2019 C CA . GLU A 1 261 ? 21.663 6.146 2.320 1.00 91.81 261 GLU A CA 1
ATOM 2020 C C . GLU A 1 261 ? 21.086 6.684 0.998 1.00 91.81 261 GLU A C 1
ATOM 2022 O O . GLU A 1 261 ? 21.191 6.016 -0.033 1.00 91.81 261 GLU A O 1
ATOM 2027 N N . TYR A 1 262 ? 20.501 7.889 0.998 1.00 97.31 262 TYR A N 1
ATOM 2028 C CA . TYR A 1 262 ? 19.903 8.477 -0.197 1.00 97.31 262 TYR A CA 1
ATOM 2029 C C . TYR A 1 262 ? 20.980 8.843 -1.224 1.00 97.31 262 TYR A C 1
ATOM 2031 O O . TYR A 1 262 ? 21.826 9.707 -0.992 1.00 97.31 262 TYR A O 1
ATOM 2039 N N . ASP A 1 263 ? 20.947 8.178 -2.381 1.00 95.75 263 ASP A N 1
ATOM 2040 C CA . ASP A 1 263 ? 21.947 8.325 -3.446 1.00 95.75 263 ASP A CA 1
ATOM 2041 C C . ASP A 1 263 ? 21.537 9.308 -4.561 1.00 95.75 263 ASP A C 1
ATOM 2043 O O . ASP A 1 263 ? 22.323 9.547 -5.482 1.00 95.75 263 ASP A O 1
ATOM 2047 N N . GLY A 1 264 ? 20.332 9.885 -4.474 1.00 96.88 264 GLY A N 1
ATOM 2048 C CA . GLY A 1 264 ? 19.823 10.902 -5.395 1.00 96.88 264 GLY A CA 1
ATOM 2049 C C . GLY A 1 264 ? 19.320 10.378 -6.742 1.00 96.88 264 GLY A C 1
ATOM 2050 O O . GLY A 1 264 ? 19.139 11.179 -7.659 1.00 96.88 264 GLY A O 1
ATOM 2051 N N . LEU A 1 265 ? 19.110 9.065 -6.923 1.00 97.50 265 LEU A N 1
ATOM 2052 C CA . LEU A 1 265 ? 18.593 8.532 -8.194 1.00 97.50 265 LEU A CA 1
ATOM 2053 C C . LEU A 1 265 ? 17.232 9.126 -8.569 1.00 97.50 265 LEU A C 1
ATOM 2055 O O . LEU A 1 265 ? 17.020 9.469 -9.733 1.00 97.50 265 LEU A O 1
ATOM 2059 N N . GLU A 1 266 ? 16.325 9.253 -7.605 1.00 97.56 266 GLU A N 1
ATOM 2060 C CA . GLU A 1 266 ? 14.964 9.739 -7.824 1.00 97.56 266 GLU A CA 1
ATOM 2061 C C . GLU A 1 266 ? 14.951 11.204 -8.290 1.00 97.56 266 GLU A C 1
ATOM 2063 O O . GLU A 1 266 ? 14.165 11.558 -9.170 1.00 97.56 266 GLU A O 1
ATOM 2068 N N . ASP A 1 267 ? 15.908 12.020 -7.836 1.00 96.88 267 ASP A N 1
ATOM 2069 C CA . ASP A 1 267 ? 16.098 13.408 -8.292 1.00 96.88 267 ASP A CA 1
ATOM 2070 C C . ASP A 1 267 ? 16.488 13.496 -9.779 1.00 96.88 267 ASP A C 1
ATOM 2072 O O . ASP A 1 267 ? 16.310 14.531 -10.427 1.00 96.88 267 ASP A O 1
ATOM 2076 N N . ARG A 1 268 ? 17.034 12.412 -10.350 1.00 97.38 268 ARG A N 1
ATOM 2077 C CA . ARG A 1 268 ? 17.427 12.346 -11.767 1.00 97.38 268 ARG A CA 1
ATOM 2078 C C . ARG A 1 268 ? 16.272 11.950 -12.684 1.00 97.38 268 ARG A C 1
ATOM 2080 O O . ARG A 1 268 ? 16.419 12.081 -13.901 1.00 97.38 268 ARG A O 1
ATOM 2087 N N . LEU A 1 269 ? 15.132 11.504 -12.150 1.00 96.00 269 LEU A N 1
ATOM 2088 C CA . LEU A 1 269 ? 13.977 11.026 -12.923 1.00 96.00 269 LEU A CA 1
ATOM 2089 C C . LEU A 1 269 ? 13.169 12.169 -13.560 1.00 96.00 269 LEU A C 1
ATOM 2091 O O . LEU A 1 269 ? 11.951 12.161 -13.505 1.00 96.00 269 LEU A O 1
ATOM 2095 N N . THR A 1 270 ? 13.817 13.159 -14.171 1.00 94.44 270 THR A N 1
ATOM 2096 C CA . THR A 1 270 ? 13.155 14.324 -14.785 1.00 94.44 270 THR A CA 1
ATOM 2097 C C . THR A 1 270 ? 12.800 14.084 -16.252 1.00 94.44 270 THR A C 1
ATOM 2099 O O . THR A 1 270 ? 13.508 13.367 -16.962 1.00 94.44 270 THR A O 1
ATOM 2102 N N . GLY A 1 271 ? 11.706 14.697 -16.719 1.00 95.81 271 GLY A N 1
ATOM 2103 C CA . GLY A 1 271 ? 11.253 14.579 -18.110 1.00 95.81 271 GLY A CA 1
ATOM 2104 C C . GLY A 1 271 ? 10.868 13.146 -18.475 1.00 95.81 271 GLY A C 1
ATOM 2105 O O . GLY A 1 271 ? 11.179 12.684 -19.571 1.00 95.81 271 GLY A O 1
ATOM 2106 N N . TRP A 1 272 ? 10.270 12.418 -17.525 1.00 97.62 272 TRP A N 1
ATOM 2107 C CA . TRP A 1 272 ? 9.984 10.995 -17.692 1.00 97.62 272 TRP A CA 1
ATOM 2108 C C . TRP A 1 272 ? 8.950 10.727 -18.789 1.00 97.62 272 TRP A C 1
ATOM 2110 O O . TRP A 1 272 ? 9.123 9.801 -19.582 1.00 97.62 272 TRP A O 1
ATOM 2120 N N . PHE A 1 273 ? 7.898 11.543 -18.848 1.00 98.38 273 PHE A N 1
ATOM 2121 C CA . PHE A 1 273 ? 6.790 11.416 -19.792 1.00 98.38 273 PHE A CA 1
ATOM 2122 C C . PHE A 1 273 ? 6.972 12.311 -21.025 1.00 98.38 273 PHE A C 1
ATOM 2124 O O . PHE A 1 273 ? 7.671 13.322 -20.982 1.00 98.38 273 PHE A O 1
ATOM 2131 N N . GLY A 1 274 ? 6.329 11.932 -22.134 1.00 97.00 274 GLY A N 1
ATOM 2132 C CA . GLY A 1 274 ? 6.405 12.641 -23.420 1.00 97.00 274 GLY A CA 1
ATOM 2133 C C . GLY A 1 274 ? 5.504 13.877 -23.533 1.00 97.00 274 GLY A C 1
ATOM 2134 O O . GLY A 1 274 ? 5.555 14.570 -24.546 1.00 97.00 274 GLY A O 1
ATOM 2135 N N . GLY A 1 275 ? 4.696 14.156 -22.509 1.00 96.56 275 GLY A N 1
ATOM 2136 C CA . GLY A 1 275 ? 3.737 15.260 -22.453 1.00 96.56 275 GLY A CA 1
ATOM 2137 C C . GLY A 1 275 ? 3.664 15.881 -21.053 1.00 96.56 275 GLY A C 1
ATOM 2138 O O . GLY A 1 275 ? 4.324 15.394 -20.130 1.00 96.56 275 GLY A O 1
ATOM 2139 N N . PRO A 1 276 ? 2.899 16.974 -20.880 1.00 97.06 276 PRO A N 1
ATOM 2140 C CA . PRO A 1 276 ? 2.717 17.594 -19.573 1.00 97.06 276 PRO A CA 1
ATOM 2141 C C . PRO A 1 276 ? 1.944 16.668 -18.615 1.00 97.06 276 PRO A C 1
ATOM 2143 O O . PRO A 1 276 ? 1.179 15.816 -19.076 1.00 97.06 276 PRO A O 1
ATOM 2146 N N . PRO A 1 277 ? 2.080 16.862 -17.289 1.00 97.50 277 PRO A N 1
ATOM 2147 C CA . PRO A 1 277 ? 1.233 16.180 -16.320 1.00 97.50 277 PRO A CA 1
ATOM 2148 C C . PRO A 1 277 ? -0.245 16.463 -16.597 1.00 97.50 277 PRO A C 1
ATOM 2150 O O . PRO A 1 277 ? -0.623 17.576 -16.982 1.00 97.50 277 PRO A O 1
ATOM 2153 N N . ARG A 1 278 ? -1.098 15.472 -16.344 1.00 96.62 278 ARG A N 1
ATOM 2154 C CA . ARG A 1 278 ? -2.549 15.661 -16.349 1.00 96.62 278 ARG A CA 1
ATOM 2155 C C . ARG A 1 278 ? -2.934 16.731 -15.343 1.00 96.62 278 ARG A C 1
ATOM 2157 O O . ARG A 1 278 ? -2.396 16.778 -14.240 1.00 96.62 278 ARG A O 1
ATOM 2164 N N . THR A 1 279 ? -3.875 17.581 -15.734 1.00 93.12 279 THR A N 1
ATOM 2165 C CA . THR A 1 279 ? -4.452 18.577 -14.835 1.00 93.12 279 THR A CA 1
ATOM 2166 C C . THR A 1 279 ? -5.771 18.049 -14.305 1.00 93.12 279 THR A C 1
ATOM 2168 O O . THR A 1 279 ? -6.764 17.992 -15.028 1.00 93.12 279 THR A O 1
ATOM 2171 N N . SER A 1 280 ? -5.773 17.688 -13.033 1.00 85.50 280 SER A N 1
ATOM 2172 C CA . SER A 1 280 ? -6.955 17.284 -12.282 1.00 85.50 280 SER A CA 1
ATOM 2173 C C . SER A 1 280 ? -6.974 18.017 -10.943 1.00 85.50 280 SER A C 1
ATOM 2175 O O . SER A 1 280 ? -5.965 18.573 -10.494 1.00 85.50 280 SER A O 1
ATOM 2177 N N . ALA A 1 281 ? -8.152 18.097 -10.330 1.00 79.88 281 ALA A N 1
ATOM 2178 C CA . ALA A 1 281 ? -8.282 18.690 -9.010 1.00 79.88 281 ALA A CA 1
ATOM 2179 C C . ALA A 1 281 ? -7.843 17.676 -7.949 1.00 79.88 281 ALA A C 1
ATOM 2181 O O . ALA A 1 281 ? -8.317 16.539 -7.942 1.00 79.88 281 ALA A O 1
ATOM 2182 N N . LEU A 1 282 ? -6.984 18.110 -7.021 1.00 73.88 282 LEU A N 1
ATOM 2183 C CA . LEU A 1 282 ? -6.763 17.372 -5.780 1.00 73.88 282 LEU A CA 1
ATOM 2184 C C . LEU A 1 282 ? -8.096 17.256 -5.051 1.00 73.88 282 LEU A C 1
ATOM 2186 O O . LEU A 1 282 ? -8.706 18.264 -4.695 1.00 73.88 282 LEU A O 1
ATOM 2190 N N . THR A 1 283 ? -8.532 16.023 -4.826 1.00 67.12 283 THR A N 1
ATOM 2191 C CA . THR A 1 283 ? -9.686 15.758 -3.973 1.00 67.12 283 THR A CA 1
ATOM 2192 C C . THR A 1 283 ? -9.155 15.527 -2.566 1.00 67.12 283 THR A C 1
ATOM 2194 O O . THR A 1 283 ? -8.748 14.420 -2.230 1.00 67.12 283 THR A O 1
ATOM 2197 N N . SER A 1 284 ? -9.094 16.582 -1.751 1.00 65.88 284 SER A N 1
ATOM 2198 C CA . SER A 1 284 ? -8.973 16.400 -0.305 1.00 65.88 284 SER A CA 1
ATOM 2199 C C . SER A 1 284 ? -10.356 16.096 0.262 1.00 65.88 284 SER A C 1
ATOM 2201 O O . SER A 1 284 ? -11.356 16.669 -0.174 1.00 65.88 284 SER A O 1
ATOM 2203 N N . PHE A 1 285 ? -10.419 15.184 1.226 1.00 69.94 285 PHE A N 1
ATOM 2204 C CA . PHE A 1 285 ? -11.650 14.898 1.950 1.00 69.94 285 PHE A CA 1
ATOM 2205 C C . PHE A 1 285 ? -11.438 15.118 3.446 1.00 69.94 285 PHE A C 1
ATOM 2207 O O . PHE A 1 285 ? -10.357 14.891 3.991 1.00 69.94 285 PHE A O 1
ATOM 2214 N N . GLN A 1 286 ? -12.492 15.601 4.088 1.00 67.38 286 GLN A N 1
ATOM 2215 C CA . GLN A 1 286 ? -12.683 15.580 5.532 1.00 67.38 286 GLN A CA 1
ATOM 2216 C C . GLN A 1 286 ? -13.893 14.676 5.786 1.00 67.38 286 GLN A C 1
ATOM 2218 O O . GLN A 1 286 ? -14.802 14.645 4.953 1.00 67.38 286 GLN A O 1
ATOM 2223 N N . GLY A 1 287 ? -13.897 13.915 6.879 1.00 78.88 287 GLY A N 1
ATOM 2224 C CA . GLY A 1 287 ? -14.904 12.878 7.107 1.00 78.88 287 GLY A CA 1
ATOM 2225 C C . GLY A 1 287 ? -14.538 11.555 6.428 1.00 78.88 287 GLY A C 1
ATOM 2226 O O . GLY A 1 287 ? -13.380 11.135 6.480 1.00 78.88 287 GLY A O 1
ATOM 2227 N N . ALA A 1 288 ? -15.519 10.878 5.828 1.00 82.94 288 ALA A N 1
ATOM 2228 C CA . ALA A 1 288 ? -15.352 9.526 5.300 1.00 82.94 288 ALA A CA 1
ATOM 2229 C C . ALA A 1 288 ? -15.044 9.492 3.789 1.00 82.94 288 ALA A C 1
ATOM 2231 O O . ALA A 1 288 ? -15.743 10.096 2.977 1.00 82.94 288 ALA A O 1
ATOM 2232 N N . HIS A 1 289 ? -14.031 8.717 3.406 1.00 87.12 289 HIS A N 1
ATOM 2233 C CA . HIS A 1 289 ? -13.771 8.279 2.038 1.00 87.12 289 HIS A CA 1
ATOM 2234 C C . HIS A 1 289 ? -13.997 6.774 1.939 1.00 87.12 289 HIS A C 1
ATOM 2236 O O . HIS A 1 289 ? -13.411 6.001 2.695 1.00 87.12 289 HIS A O 1
ATOM 2242 N N . LEU A 1 290 ? -14.857 6.363 1.010 1.00 89.44 290 LEU A N 1
ATOM 2243 C CA . LEU A 1 290 ? -15.313 4.983 0.884 1.00 89.44 290 LEU A CA 1
ATOM 2244 C C . LEU A 1 290 ? -14.695 4.366 -0.370 1.00 89.44 290 LEU A C 1
ATOM 2246 O O . LEU A 1 290 ? -15.136 4.649 -1.485 1.00 89.44 290 LEU A O 1
ATOM 2250 N N . GLY A 1 291 ? -13.660 3.553 -0.180 1.00 88.44 291 GLY A N 1
ATOM 2251 C CA . GLY A 1 291 ? -13.104 2.705 -1.226 1.00 88.44 291 GLY A CA 1
ATOM 2252 C C . GLY A 1 291 ? -13.831 1.364 -1.309 1.00 88.44 291 GLY A C 1
ATOM 2253 O O . GLY A 1 291 ? -14.649 1.010 -0.463 1.00 88.44 291 GLY A O 1
ATOM 2254 N N . SER A 1 292 ? -13.515 0.586 -2.337 1.00 90.00 292 SER A N 1
ATOM 2255 C CA . SER A 1 292 ? -13.950 -0.808 -2.459 1.00 90.00 292 SER A CA 1
ATOM 2256 C C . SER A 1 292 ? -13.231 -1.731 -1.468 1.00 90.00 292 SER A C 1
ATOM 2258 O O . SER A 1 292 ? -13.793 -2.748 -1.058 1.00 90.00 292 SER A O 1
ATOM 2260 N N . THR A 1 293 ? -12.019 -1.350 -1.057 1.00 93.31 293 THR A N 1
ATOM 2261 C CA . THR A 1 293 ? -11.167 -2.123 -0.145 1.00 93.31 293 THR A CA 1
ATOM 2262 C C . THR A 1 293 ? -11.234 -1.622 1.299 1.00 93.31 293 THR A C 1
ATOM 2264 O O . THR A 1 293 ? -11.402 -2.410 2.230 1.00 93.31 293 THR A O 1
ATOM 2267 N N . TYR A 1 294 ? -11.119 -0.306 1.478 1.00 97.00 294 TYR A N 1
ATOM 2268 C CA . TYR A 1 294 ? -11.004 0.341 2.780 1.00 97.00 294 TYR A CA 1
ATOM 2269 C C . TYR A 1 294 ? -11.930 1.548 2.877 1.00 97.00 294 TYR A C 1
ATOM 2271 O O . TYR A 1 294 ? -12.086 2.303 1.913 1.00 97.00 294 TYR A O 1
ATOM 2279 N N . ALA A 1 295 ? -12.452 1.787 4.077 1.00 96.88 295 ALA A N 1
ATOM 2280 C CA . ALA A 1 295 ? -13.074 3.053 4.431 1.00 96.88 295 ALA A CA 1
ATOM 2281 C C . ALA A 1 295 ? -12.088 3.864 5.275 1.00 96.88 295 ALA A C 1
ATOM 2283 O O . ALA A 1 295 ? -11.564 3.364 6.269 1.00 96.88 295 ALA A O 1
ATOM 2284 N N . VAL A 1 296 ? -11.837 5.110 4.884 1.00 96.44 296 VAL A N 1
ATOM 2285 C CA . VAL A 1 296 ? -10.937 6.025 5.591 1.00 96.44 296 VAL A CA 1
ATOM 2286 C C . VAL A 1 296 ? -11.764 7.124 6.238 1.00 96.44 296 VAL A C 1
ATOM 2288 O O . VAL A 1 296 ? -12.498 7.821 5.545 1.00 96.44 296 VAL A O 1
ATOM 2291 N N . ILE A 1 297 ? -11.638 7.305 7.548 1.00 95.44 297 ILE A N 1
ATOM 2292 C CA . ILE A 1 297 ? -12.312 8.362 8.301 1.00 95.44 297 ILE A CA 1
ATOM 2293 C C . ILE A 1 297 ? -11.244 9.310 8.828 1.00 95.44 297 ILE A C 1
ATOM 2295 O O . ILE A 1 297 ? -10.322 8.896 9.532 1.00 95.44 297 ILE A O 1
ATOM 2299 N N . ARG A 1 298 ? -11.370 10.591 8.482 1.00 94.00 298 ARG A N 1
ATOM 2300 C CA . ARG A 1 298 ? -10.491 11.659 8.962 1.00 94.00 298 ARG A CA 1
ATOM 2301 C C . ARG A 1 298 ? -11.291 12.634 9.809 1.00 94.00 298 ARG A C 1
ATOM 2303 O O . ARG A 1 298 ? -12.182 13.310 9.295 1.00 94.00 298 ARG A O 1
ATOM 2310 N N . VAL A 1 299 ? -10.923 12.725 11.081 1.00 93.56 299 VAL A N 1
ATOM 2311 C CA . VAL A 1 299 ? -11.324 13.807 11.990 1.00 93.56 299 VAL A CA 1
ATOM 2312 C C . VAL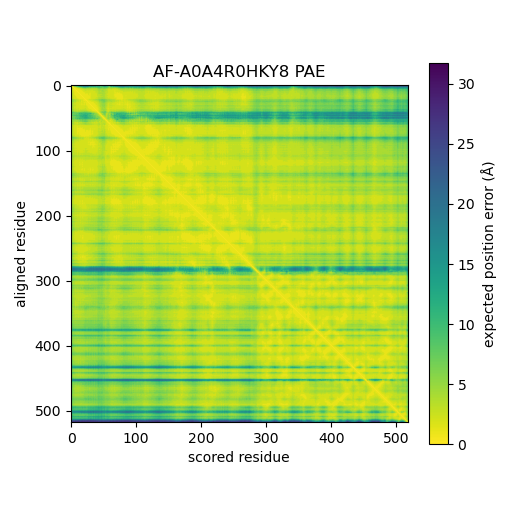 A 1 299 ? -10.062 14.543 12.448 1.00 93.56 299 VAL A C 1
ATOM 2314 O O . VAL A 1 299 ? -8.966 13.989 12.330 1.00 93.56 299 VAL A O 1
ATOM 2317 N N . PRO A 1 300 ? -10.150 15.786 12.949 1.00 93.38 300 PRO A N 1
ATOM 2318 C CA . PRO A 1 300 ? -8.987 16.532 13.419 1.00 93.38 300 PRO A CA 1
ATOM 2319 C C . PRO A 1 300 ? -8.057 15.716 14.335 1.00 93.38 300 PRO A C 1
ATOM 2321 O O . PRO A 1 300 ? -8.392 15.371 15.467 1.00 93.38 300 PRO A O 1
ATOM 2324 N N . GLY A 1 301 ? -6.865 15.413 13.814 1.00 93.75 301 GLY A N 1
ATOM 2325 C CA . GLY A 1 301 ? -5.810 14.675 14.509 1.00 93.75 301 GLY A CA 1
ATOM 2326 C C . GLY A 1 301 ? -5.949 13.147 14.534 1.00 93.75 301 GLY A C 1
ATOM 2327 O O . GLY A 1 301 ? -5.040 12.499 15.040 1.00 93.75 301 GLY A O 1
ATOM 2328 N N . ILE A 1 302 ? -7.018 12.558 13.981 1.00 97.06 302 ILE A N 1
ATOM 2329 C CA . ILE A 1 302 ? -7.189 11.098 13.891 1.00 97.06 302 ILE A CA 1
ATOM 2330 C C . ILE A 1 302 ? -7.445 10.698 12.440 1.00 97.06 302 ILE A C 1
ATOM 2332 O O . ILE A 1 302 ? -8.410 11.126 11.805 1.00 97.06 302 ILE A O 1
ATOM 2336 N N . HIS A 1 303 ? -6.593 9.811 11.945 1.00 97.81 303 HIS A N 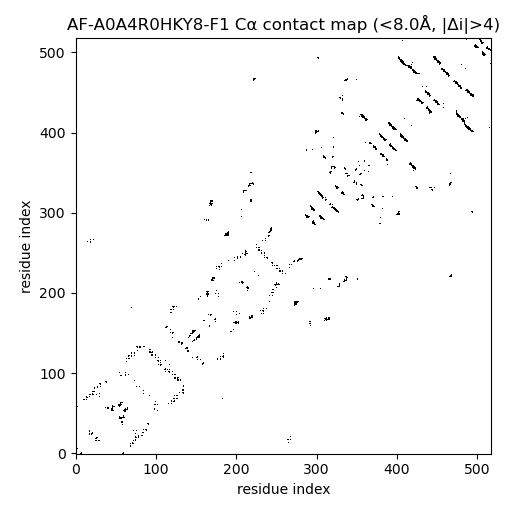1
ATOM 2337 C CA . HIS A 1 303 ? -6.748 9.115 10.683 1.00 97.81 303 HIS A CA 1
ATOM 2338 C C . HIS A 1 303 ? -7.062 7.645 10.976 1.00 97.81 303 HIS A C 1
ATOM 2340 O O . HIS A 1 303 ? -6.236 6.919 11.533 1.00 97.81 303 HIS A O 1
ATOM 2346 N N . ALA A 1 304 ? -8.266 7.213 10.615 1.00 98.25 304 ALA A N 1
ATOM 2347 C CA . ALA A 1 304 ? -8.759 5.868 10.860 1.00 98.25 304 ALA A CA 1
ATOM 2348 C C . ALA A 1 304 ? -9.002 5.123 9.548 1.00 98.25 304 ALA A C 1
ATOM 2350 O O . ALA A 1 304 ? -9.583 5.680 8.617 1.00 98.25 304 ALA A O 1
ATOM 2351 N N . ILE A 1 305 ? -8.599 3.856 9.493 1.00 98.50 305 ILE A N 1
ATOM 2352 C CA . ILE A 1 305 ? -8.837 2.972 8.350 1.00 98.50 305 ILE A CA 1
ATOM 2353 C C . ILE A 1 305 ? -9.585 1.740 8.833 1.00 98.50 305 ILE A C 1
ATOM 2355 O O . ILE A 1 305 ? -9.128 1.052 9.743 1.00 98.50 305 ILE A O 1
ATOM 2359 N N . LEU A 1 306 ? -10.728 1.473 8.208 1.00 98.62 306 LEU A N 1
ATOM 2360 C CA . LEU A 1 306 ? -11.555 0.300 8.442 1.00 98.62 306 LEU A CA 1
ATOM 2361 C C . LEU A 1 306 ? -11.421 -0.668 7.269 1.00 98.62 306 LEU A C 1
ATOM 2363 O O . LEU A 1 306 ? -11.799 -0.336 6.141 1.00 98.62 306 LEU A O 1
ATOM 2367 N N . ASP A 1 307 ? -10.937 -1.876 7.550 1.00 98.06 307 ASP A N 1
ATOM 2368 C CA . ASP A 1 307 ? -10.917 -2.961 6.572 1.00 98.06 307 ASP A CA 1
ATOM 2369 C C . ASP A 1 307 ? -12.296 -3.620 6.450 1.00 98.06 307 ASP A C 1
ATOM 2371 O O . ASP A 1 307 ? -12.790 -4.279 7.371 1.00 98.06 307 ASP A O 1
ATOM 2375 N N . HIS A 1 308 ? -12.924 -3.442 5.288 1.00 97.00 308 HIS A N 1
ATOM 2376 C CA . HIS A 1 308 ? -14.219 -4.039 4.963 1.00 97.00 308 HIS A CA 1
ATOM 2377 C C . HIS A 1 308 ? -14.228 -4.775 3.621 1.00 97.00 308 HIS A C 1
ATOM 2379 O O . HIS A 1 308 ? -15.194 -5.477 3.334 1.00 97.00 308 HIS A O 1
ATOM 2385 N N . GLY A 1 309 ? -13.227 -4.581 2.767 1.00 95.44 309 GLY A N 1
ATOM 2386 C CA . GLY A 1 309 ? -13.255 -5.043 1.388 1.00 95.44 309 GLY A CA 1
ATOM 2387 C C . GLY A 1 309 ? -12.895 -6.517 1.205 1.00 95.44 309 GLY A C 1
ATOM 2388 O O . GLY A 1 309 ? -12.924 -7.308 2.155 1.00 95.44 309 GLY A O 1
ATOM 2389 N N . PRO A 1 310 ? -12.577 -6.918 -0.039 1.00 95.19 310 PRO A N 1
ATOM 2390 C CA . PRO A 1 310 ? -12.107 -8.264 -0.349 1.00 95.19 310 PRO A CA 1
ATOM 2391 C C . PRO A 1 310 ? -10.854 -8.672 0.440 1.00 95.19 310 PRO A C 1
ATOM 2393 O O . PRO A 1 310 ? -10.076 -7.836 0.891 1.00 95.19 310 PRO A O 1
ATOM 2396 N N . HIS A 1 311 ? -10.624 -9.981 0.593 1.00 95.88 311 HIS A N 1
ATOM 2397 C CA . HIS A 1 311 ? -9.478 -10.492 1.358 1.00 95.88 311 HIS A CA 1
ATOM 2398 C C . HIS A 1 311 ? -8.117 -10.170 0.719 1.00 95.88 311 HIS A C 1
ATOM 2400 O O . HIS A 1 311 ? -7.150 -10.001 1.445 1.00 95.88 311 HIS A O 1
ATOM 2406 N N . GLY A 1 312 ? -8.011 -10.083 -0.611 1.00 93.62 312 GLY A N 1
ATOM 2407 C CA . GLY A 1 312 ? -6.717 -9.882 -1.286 1.00 93.62 312 GLY A CA 1
ATOM 2408 C C . GLY A 1 312 ? -5.911 -11.172 -1.513 1.00 93.62 312 GLY A C 1
ATOM 2409 O O . GLY A 1 312 ? -4.698 -11.147 -1.721 1.00 93.62 312 GLY A O 1
ATOM 2410 N N . GLY A 1 313 ? -6.574 -12.335 -1.463 1.00 93.38 313 GLY A N 1
ATOM 2411 C CA . GLY A 1 313 ? -5.990 -13.634 -1.810 1.00 93.38 313 GLY A CA 1
ATOM 2412 C C . GLY A 1 313 ? -4.766 -14.014 -0.968 1.00 93.38 313 GLY A C 1
ATOM 2413 O O . GLY A 1 313 ? -4.762 -13.903 0.255 1.00 93.38 313 GLY A O 1
ATOM 2414 N N . SER A 1 314 ? -3.687 -14.480 -1.608 1.00 91.50 314 SER A N 1
ATOM 2415 C CA . SER A 1 314 ? -2.505 -14.972 -0.879 1.00 91.50 314 SER A CA 1
ATOM 2416 C C . SER A 1 314 ? -1.803 -13.906 -0.038 1.00 91.50 314 SER A C 1
ATOM 2418 O O . SER A 1 314 ? -1.183 -14.270 0.967 1.00 91.50 314 SER A O 1
ATOM 2420 N N . HIS A 1 315 ? -1.924 -12.641 -0.446 1.00 95.94 315 HIS A N 1
ATOM 2421 C CA . HIS A 1 315 ? -1.378 -11.463 0.225 1.00 95.94 315 HIS A CA 1
ATOM 2422 C C . HIS A 1 315 ? -2.327 -10.883 1.278 1.00 95.94 315 HIS A C 1
ATOM 2424 O O . HIS A 1 315 ? -1.905 -10.065 2.089 1.00 95.94 315 HIS A O 1
ATOM 2430 N N . GLY A 1 316 ? -3.566 -11.379 1.312 1.00 96.75 316 GLY A N 1
ATOM 2431 C CA . GLY A 1 316 ? -4.581 -11.076 2.305 1.00 96.75 316 GLY A CA 1
ATOM 2432 C C . GLY A 1 316 ? -4.231 -11.490 3.723 1.00 96.75 316 GLY A C 1
ATOM 2433 O O . GLY A 1 316 ? -3.638 -12.557 3.929 1.00 96.75 316 GLY A O 1
ATOM 2434 N N . HIS A 1 317 ? -4.618 -10.677 4.703 1.00 97.81 317 HIS A N 1
ATOM 2435 C CA . HIS A 1 317 ? -4.536 -11.008 6.126 1.00 97.81 317 HIS A CA 1
ATOM 2436 C C . HIS A 1 317 ? -5.915 -11.387 6.682 1.00 97.81 317 HIS A C 1
ATOM 2438 O O . HIS A 1 317 ? -6.953 -11.185 6.052 1.00 97.81 317 HIS A O 1
ATOM 2444 N N . HIS A 1 318 ? -5.931 -12.064 7.829 1.00 97.69 318 HIS A N 1
ATOM 2445 C CA . HIS A 1 318 ? -7.155 -12.494 8.507 1.00 97.69 318 HIS A CA 1
ATOM 2446 C C . HIS A 1 318 ? -7.669 -11.402 9.456 1.00 97.69 318 HIS A C 1
ATOM 2448 O O . HIS A 1 318 ? -7.784 -11.605 10.660 1.00 97.69 318 HIS A O 1
ATOM 2454 N N . ASP A 1 319 ? -7.957 -10.230 8.904 1.00 97.62 319 ASP A N 1
ATOM 2455 C CA . ASP A 1 319 ? -8.059 -8.956 9.620 1.00 97.62 319 ASP A CA 1
ATOM 2456 C C . ASP A 1 319 ? -9.390 -8.220 9.424 1.00 97.62 319 ASP A C 1
ATOM 2458 O O . ASP A 1 319 ? -9.560 -7.124 9.944 1.00 97.62 319 ASP A O 1
ATOM 2462 N N . LYS A 1 320 ? -10.376 -8.826 8.754 1.00 98.06 320 LYS A N 1
ATOM 2463 C CA . LYS A 1 320 ? -11.645 -8.153 8.427 1.00 98.06 320 LYS A CA 1
ATOM 2464 C C . LYS A 1 320 ? -12.289 -7.484 9.642 1.00 98.06 320 LYS A C 1
ATOM 2466 O O . LYS A 1 320 ? -12.368 -8.082 10.715 1.00 98.06 320 LYS A O 1
ATOM 2471 N N . LEU A 1 321 ? -12.771 -6.254 9.448 1.00 98.56 321 LEU A N 1
ATOM 2472 C CA . LEU A 1 321 ? -13.186 -5.286 10.477 1.00 98.56 321 LEU A CA 1
ATOM 2473 C C . LEU A 1 321 ? -12.060 -4.710 11.348 1.00 98.56 321 LEU A C 1
ATOM 2475 O O . LEU A 1 321 ? -12.363 -4.075 12.363 1.00 98.56 321 LEU A O 1
ATOM 2479 N N . ALA A 1 322 ? -10.787 -4.879 10.992 1.00 98.69 322 ALA A N 1
ATOM 2480 C CA . ALA A 1 322 ? -9.696 -4.184 11.665 1.00 98.69 322 ALA A CA 1
ATOM 2481 C C . ALA A 1 322 ? -9.884 -2.666 11.574 1.00 98.69 322 ALA A C 1
ATOM 2483 O O . ALA A 1 322 ? -10.307 -2.131 10.548 1.00 98.69 322 ALA A O 1
ATOM 2484 N N . LEU A 1 323 ? -9.572 -1.986 12.679 1.00 98.81 323 LEU A N 1
ATOM 2485 C CA . LEU A 1 323 ? -9.507 -0.531 12.754 1.00 98.81 323 LEU A CA 1
ATOM 2486 C C . LEU A 1 323 ? -8.071 -0.140 13.018 1.00 98.81 323 LEU A C 1
ATOM 2488 O O . LEU A 1 323 ? -7.554 -0.340 14.122 1.00 98.81 323 LEU A O 1
ATOM 2492 N N . TYR A 1 324 ? -7.460 0.451 12.011 1.00 98.81 324 TYR A N 1
ATOM 2493 C CA . TYR A 1 324 ? -6.130 1.004 12.128 1.00 98.81 324 TYR A CA 1
ATOM 2494 C C . TYR A 1 324 ? -6.228 2.489 12.467 1.00 98.81 324 TYR A C 1
ATOM 2496 O O . TYR A 1 324 ? -7.032 3.206 11.871 1.00 98.81 324 TYR A O 1
ATOM 2504 N N . LEU A 1 325 ? -5.440 2.943 13.441 1.00 98.81 325 LEU A N 1
ATOM 2505 C CA . LEU A 1 325 ? -5.486 4.310 13.967 1.00 98.81 325 LEU A CA 1
ATOM 2506 C C . LEU A 1 325 ? -4.115 4.967 13.866 1.00 98.81 325 LEU A C 1
ATOM 2508 O O . LEU A 1 325 ? -3.117 4.428 14.353 1.00 98.81 325 LEU A O 1
ATOM 2512 N N . TYR A 1 326 ? -4.103 6.161 13.286 1.00 98.69 326 TYR A N 1
ATOM 2513 C CA . TYR A 1 326 ? -2.909 6.956 13.048 1.00 98.69 326 TYR A CA 1
ATOM 2514 C C . TYR A 1 326 ? -3.148 8.424 13.414 1.00 98.69 326 TYR A C 1
ATOM 2516 O O . TYR A 1 326 ? -4.242 8.956 13.215 1.00 98.69 326 TYR A O 1
ATOM 2524 N N . GLY A 1 327 ? -2.103 9.087 13.904 1.00 97.94 327 GLY A N 1
ATOM 2525 C CA . GLY A 1 327 ? -1.973 10.540 13.864 1.00 97.94 327 GLY A CA 1
ATOM 2526 C C . GLY A 1 327 ? -1.449 10.998 12.501 1.00 97.94 327 GLY A C 1
ATOM 2527 O O . GLY A 1 327 ? -1.446 10.242 11.525 1.00 97.94 327 GLY A O 1
ATOM 2528 N N . ALA A 1 328 ? -0.937 12.224 12.422 1.00 97.31 328 ALA A N 1
ATOM 2529 C CA . ALA A 1 328 ? -0.182 12.653 11.252 1.00 97.31 328 ALA A CA 1
ATOM 2530 C C . ALA A 1 328 ? 1.121 11.843 11.139 1.00 97.31 328 ALA A C 1
ATOM 2532 O O . ALA A 1 328 ? 1.433 11.341 10.059 1.00 97.31 328 ALA A O 1
ATOM 2533 N N . THR A 1 329 ? 1.843 11.657 12.245 1.00 97.31 329 THR A N 1
ATOM 2534 C CA . THR A 1 329 ? 3.162 11.000 12.287 1.00 97.31 329 THR A CA 1
ATOM 2535 C C . THR A 1 329 ? 3.267 9.808 13.240 1.00 97.31 329 THR A C 1
ATOM 2537 O O . THR A 1 329 ? 4.282 9.112 13.213 1.00 97.31 329 THR A O 1
ATOM 2540 N N . THR A 1 330 ? 2.229 9.520 14.030 1.00 98.12 330 THR A N 1
ATOM 2541 C CA . THR A 1 330 ? 2.230 8.415 15.002 1.00 98.12 330 THR A CA 1
ATOM 2542 C C . THR A 1 330 ? 1.323 7.255 14.563 1.00 98.12 330 THR A C 1
ATOM 2544 O O . THR A 1 330 ? 0.114 7.448 14.442 1.00 98.12 330 THR A O 1
ATOM 2547 N N . PRO A 1 331 ? 1.845 6.028 14.376 1.00 97.75 331 PRO A N 1
ATOM 2548 C CA . PRO A 1 331 ? 1.040 4.830 14.139 1.00 97.75 331 PRO A CA 1
ATOM 2549 C C . PRO A 1 331 ? 0.569 4.214 15.467 1.00 97.75 331 PRO A C 1
ATOM 2551 O O . PRO A 1 331 ? 1.178 3.276 15.976 1.00 97.75 331 PRO A O 1
ATOM 2554 N N . TRP A 1 332 ? -0.504 4.744 16.064 1.00 98.62 332 TRP A N 1
ATOM 2555 C CA . TRP A 1 332 ? -0.985 4.258 17.365 1.00 98.62 332 TRP A CA 1
ATOM 2556 C C . TRP A 1 332 ? -1.378 2.781 17.325 1.00 98.62 332 TRP A C 1
ATOM 2558 O O . TRP A 1 332 ? -0.932 2.013 18.173 1.00 98.62 332 TRP A O 1
ATOM 2568 N N . GLN A 1 333 ? -2.175 2.381 16.333 1.00 98.38 333 GLN A N 1
ATOM 2569 C CA . GLN A 1 333 ? -2.653 1.011 16.143 1.00 98.38 333 GLN A CA 1
ATOM 2570 C C . GLN A 1 333 ? -2.581 0.649 14.654 1.00 98.38 333 GLN A C 1
ATOM 2572 O O . GLN A 1 333 ? -3.594 0.736 13.962 1.00 98.38 333 GLN A O 1
ATOM 2577 N N . PRO A 1 334 ? -1.396 0.328 14.121 1.00 98.06 334 PRO A N 1
ATOM 2578 C CA . PRO A 1 334 ? -1.223 0.085 12.698 1.00 98.06 334 PRO A CA 1
ATOM 2579 C C . PRO A 1 334 ? -1.519 -1.369 12.317 1.00 98.06 334 PRO A C 1
ATOM 2581 O O . PRO A 1 334 ? -1.567 -2.253 13.174 1.00 98.06 334 PRO A O 1
ATOM 2584 N N . ASP A 1 335 ? -1.643 -1.628 11.015 1.00 98.19 335 ASP A N 1
ATOM 2585 C CA . ASP A 1 335 ? -1.390 -2.972 10.489 1.00 98.19 335 ASP A CA 1
ATOM 2586 C C . ASP A 1 335 ? 0.085 -3.326 10.744 1.00 98.19 335 ASP A C 1
ATOM 2588 O O . ASP A 1 335 ? 0.963 -2.484 10.502 1.00 98.19 335 ASP A O 1
ATOM 2592 N N . PRO A 1 336 ? 0.392 -4.526 11.266 1.00 97.06 336 PRO A N 1
ATOM 2593 C CA . PRO A 1 336 ? 1.764 -4.909 11.562 1.00 97.06 336 PRO A CA 1
ATOM 2594 C C . PRO A 1 336 ? 2.639 -5.129 10.315 1.00 97.06 336 PRO A C 1
ATOM 2596 O O . PRO A 1 336 ? 3.861 -5.247 10.454 1.00 97.06 336 PRO A O 1
ATOM 2599 N N . GLY A 1 337 ? 2.055 -5.209 9.118 1.00 97.06 337 GLY A N 1
ATOM 2600 C CA . GLY A 1 337 ? 2.740 -5.580 7.889 1.00 97.06 337 GLY A CA 1
ATOM 2601 C C . GLY A 1 337 ? 3.205 -7.036 7.907 1.00 97.06 337 GLY A C 1
ATOM 2602 O O . GLY A 1 337 ? 2.631 -7.910 8.552 1.00 97.06 337 GLY A O 1
ATOM 2603 N N . GLN A 1 338 ? 4.276 -7.330 7.176 1.00 96.88 338 GLN A N 1
ATOM 2604 C CA . GLN A 1 338 ? 4.739 -8.684 6.913 1.00 96.88 338 GLN A CA 1
ATOM 2605 C C . GLN A 1 338 ? 6.266 -8.787 6.896 1.00 96.88 338 GLN A C 1
ATOM 2607 O O . GLN A 1 338 ? 6.985 -7.949 6.345 1.00 96.88 338 GLN A O 1
ATOM 2612 N N . VAL A 1 339 ? 6.771 -9.878 7.472 1.00 94.69 339 VAL A N 1
ATOM 2613 C CA . VAL A 1 339 ? 8.200 -10.213 7.482 1.00 94.69 339 VAL A CA 1
ATOM 2614 C C . VAL A 1 339 ? 8.642 -10.828 6.151 1.00 94.69 339 VAL A C 1
ATOM 2616 O O . VAL A 1 339 ? 7.826 -11.383 5.407 1.00 94.69 339 VAL A O 1
ATOM 2619 N N . PRO A 1 340 ? 9.953 -10.847 5.842 1.00 90.31 340 PRO A N 1
ATOM 2620 C CA . PRO A 1 340 ? 10.454 -11.622 4.716 1.00 90.31 340 PRO A CA 1
ATOM 2621 C C . PRO A 1 340 ? 9.988 -13.083 4.783 1.00 90.31 340 PRO A C 1
ATOM 2623 O O . PRO A 1 340 ? 10.103 -13.743 5.817 1.00 90.31 340 PRO A O 1
ATOM 2626 N N . TYR A 1 341 ? 9.529 -13.624 3.652 1.00 87.12 341 TYR A N 1
ATOM 2627 C CA . TYR A 1 341 ? 8.863 -14.935 3.586 1.00 87.12 341 TYR A CA 1
ATOM 2628 C C . TYR A 1 341 ? 9.712 -16.132 4.042 1.00 87.12 341 TYR A C 1
ATOM 2630 O O . TYR A 1 341 ? 9.176 -17.216 4.263 1.00 87.12 341 TYR A O 1
ATOM 2638 N N . GLY A 1 342 ? 11.024 -15.949 4.217 1.00 86.12 342 GLY A N 1
ATOM 2639 C CA . GLY A 1 342 ? 11.895 -16.947 4.840 1.00 86.12 342 GLY A CA 1
ATOM 2640 C C . GLY A 1 342 ? 11.575 -17.220 6.318 1.00 86.12 342 GLY A C 1
ATOM 2641 O O . GLY A 1 342 ? 11.927 -18.285 6.821 1.00 86.12 342 GLY A O 1
ATOM 2642 N N . HIS A 1 343 ? 10.882 -16.310 7.010 1.00 89.62 343 HIS A N 1
ATOM 2643 C CA . HIS A 1 343 ? 10.488 -16.457 8.413 1.00 89.62 343 HIS A CA 1
ATOM 2644 C C . HIS A 1 343 ? 9.082 -17.059 8.540 1.00 89.62 343 HIS A C 1
ATOM 2646 O O . HIS A 1 343 ? 8.128 -16.365 8.876 1.00 89.62 343 HIS A O 1
ATOM 2652 N N . SER A 1 344 ? 8.939 -18.362 8.285 1.00 92.88 344 SER A N 1
ATOM 2653 C CA . SER A 1 344 ? 7.626 -19.029 8.192 1.00 92.88 344 SER A CA 1
ATOM 2654 C C . SER A 1 344 ? 6.715 -18.843 9.414 1.00 92.88 344 SER A C 1
ATOM 2656 O O . SER A 1 344 ? 5.519 -18.628 9.241 1.00 92.88 344 SER A O 1
ATOM 2658 N N . GLN A 1 345 ? 7.265 -18.896 10.633 1.00 94.88 345 GLN A N 1
ATOM 2659 C CA . GLN A 1 345 ? 6.491 -18.726 11.872 1.00 94.88 345 GLN A CA 1
ATOM 2660 C C . GLN A 1 345 ? 5.974 -17.295 12.034 1.00 94.88 345 GLN A C 1
ATOM 2662 O O . GLN A 1 345 ? 4.785 -17.099 12.261 1.00 94.88 345 GLN A O 1
ATOM 2667 N N . TRP A 1 346 ? 6.845 -16.300 11.854 1.00 95.69 346 TRP A N 1
ATOM 2668 C CA . TRP A 1 346 ? 6.445 -14.893 11.891 1.00 95.69 346 TRP A CA 1
ATOM 2669 C C . TRP A 1 346 ? 5.476 -14.551 10.764 1.00 95.69 346 TRP A C 1
ATOM 2671 O O . TRP A 1 346 ? 4.509 -13.839 10.991 1.00 95.69 346 TRP A O 1
ATOM 2681 N N . ARG A 1 347 ? 5.662 -15.132 9.576 1.00 95.50 347 ARG A N 1
ATOM 2682 C CA . ARG A 1 347 ? 4.730 -14.953 8.463 1.00 95.50 347 ARG A CA 1
ATOM 2683 C C . ARG A 1 347 ? 3.336 -15.480 8.786 1.00 95.50 347 ARG A C 1
ATOM 2685 O O . ARG A 1 347 ? 2.347 -14.814 8.499 1.00 95.50 347 ARG A O 1
ATOM 2692 N N . ALA A 1 348 ? 3.258 -16.677 9.370 1.00 96.50 348 ALA A N 1
ATOM 2693 C CA . ALA A 1 348 ? 1.989 -17.236 9.822 1.00 96.50 348 ALA A CA 1
ATOM 2694 C C . ALA A 1 348 ? 1.348 -16.351 10.900 1.00 96.50 348 ALA A C 1
ATOM 2696 O O . ALA A 1 348 ? 0.145 -16.130 10.857 1.00 96.50 348 ALA A O 1
ATOM 2697 N N . HIS A 1 349 ? 2.154 -15.805 11.814 1.00 97.19 349 HIS A N 1
ATOM 2698 C CA . HIS A 1 349 ? 1.682 -14.893 12.846 1.00 97.19 349 HIS A CA 1
ATOM 2699 C C . HIS A 1 349 ? 1.096 -13.597 12.273 1.00 97.19 349 HIS A C 1
ATOM 2701 O O . HIS A 1 349 ? -0.049 -13.283 12.571 1.00 97.19 349 HIS A O 1
ATOM 2707 N N . TYR A 1 350 ? 1.827 -12.873 11.426 1.00 97.88 350 TYR A N 1
ATOM 2708 C CA . TYR A 1 350 ? 1.356 -11.586 10.905 1.00 97.88 350 TYR A CA 1
ATOM 2709 C C . TYR A 1 350 ? 0.158 -11.710 9.960 1.00 97.88 350 TYR A C 1
ATOM 2711 O O . TYR A 1 350 ? -0.676 -10.818 9.920 1.00 97.88 350 TYR A O 1
ATOM 2719 N N . LYS A 1 351 ? 0.001 -12.851 9.273 1.00 97.44 351 LYS A N 1
ATOM 2720 C CA . LYS A 1 351 ? -1.214 -13.137 8.493 1.00 97.44 351 LYS A CA 1
ATOM 2721 C C . LYS A 1 351 ? -2.424 -13.506 9.373 1.00 97.44 351 LYS A C 1
ATOM 2723 O O . LYS A 1 351 ? -3.551 -13.428 8.895 1.00 97.44 351 LYS A O 1
ATOM 2728 N N . SER A 1 352 ? -2.204 -13.942 10.616 1.00 97.94 352 SER A N 1
ATOM 2729 C CA . SER A 1 352 ? -3.253 -14.445 11.517 1.00 97.94 352 SER A CA 1
ATOM 2730 C C . SER A 1 352 ? -4.074 -13.334 12.161 1.00 97.94 352 SER A C 1
ATOM 2732 O O . SER A 1 352 ? -3.536 -12.269 12.464 1.00 97.94 352 SER A O 1
ATOM 2734 N N . VAL A 1 353 ? -5.329 -13.623 12.515 1.00 98.38 353 VAL A N 1
ATOM 2735 C CA . VAL A 1 353 ? -6.220 -12.669 13.211 1.00 98.38 353 VAL A CA 1
ATOM 2736 C C . VAL A 1 353 ? -5.632 -12.146 14.522 1.00 98.38 353 VAL A C 1
ATOM 2738 O O . VAL A 1 353 ? -5.932 -11.038 14.963 1.00 98.38 353 VAL A O 1
ATOM 2741 N N . THR A 1 354 ? -4.751 -12.923 15.154 1.00 97.69 354 THR A N 1
ATOM 2742 C CA . THR A 1 354 ? -4.135 -12.565 16.435 1.00 97.69 354 THR A CA 1
ATOM 2743 C C . THR A 1 354 ? -3.222 -11.339 16.335 1.00 97.69 354 THR A C 1
ATOM 2745 O O . THR A 1 354 ? -3.028 -10.662 17.347 1.00 97.69 354 THR A O 1
ATOM 2748 N N . ALA A 1 355 ? -2.668 -11.035 15.158 1.00 98.12 355 ALA A N 1
ATOM 2749 C CA . ALA A 1 355 ? -1.780 -9.889 14.957 1.00 98.12 355 ALA A CA 1
ATOM 2750 C C . ALA A 1 355 ? -2.527 -8.567 14.693 1.00 98.12 355 ALA A C 1
ATOM 2752 O O . ALA A 1 355 ? -1.898 -7.512 14.699 1.00 98.12 355 ALA A O 1
ATOM 2753 N N . HIS A 1 356 ? -3.853 -8.611 14.522 1.00 98.62 356 HIS A N 1
ATOM 2754 C CA . HIS A 1 356 ? -4.644 -7.488 14.011 1.00 98.62 356 HIS A CA 1
ATOM 2755 C C . HIS A 1 356 ? -5.613 -6.893 15.041 1.00 98.62 356 HIS A C 1
ATOM 2757 O O . HIS A 1 356 ? -6.115 -7.615 15.910 1.00 98.62 356 HIS A O 1
ATOM 2763 N N . PRO A 1 357 ? -5.916 -5.583 14.959 1.00 98.31 357 PRO A N 1
ATOM 2764 C CA . PRO A 1 357 ? -6.851 -4.894 15.849 1.00 98.31 357 PRO A CA 1
ATOM 2765 C C . PRO A 1 357 ? -8.323 -5.141 15.462 1.00 98.31 357 PRO A C 1
ATOM 2767 O O . PRO A 1 357 ? -9.091 -4.222 15.145 1.00 98.31 357 PRO A O 1
ATOM 2770 N N . THR A 1 358 ? -8.703 -6.420 15.449 1.00 98.50 358 THR A N 1
ATOM 2771 C CA . THR A 1 358 ? -10.023 -6.913 15.033 1.00 98.50 358 THR A CA 1
ATOM 2772 C C . THR A 1 358 ? -10.601 -7.936 16.026 1.00 98.50 358 THR A C 1
ATOM 2774 O O . THR A 1 358 ? -10.057 -8.161 17.108 1.00 98.50 358 THR A O 1
ATOM 2777 N N . ILE A 1 359 ? -11.725 -8.550 15.667 1.00 98.38 359 ILE A N 1
ATOM 2778 C CA . ILE A 1 359 ? -12.481 -9.516 16.458 1.00 98.38 359 ILE A CA 1
ATOM 2779 C C . ILE A 1 359 ? -11.899 -10.924 16.281 1.00 98.38 359 ILE A C 1
ATOM 2781 O O . ILE A 1 359 ? -11.762 -11.423 15.162 1.00 98.38 359 ILE A O 1
ATOM 2785 N N . ARG A 1 360 ? -11.643 -11.610 17.396 1.00 98.12 360 ARG A N 1
ATOM 2786 C CA . ARG A 1 360 ? -11.271 -13.032 17.427 1.00 98.12 360 ARG A CA 1
ATOM 2787 C C . ARG A 1 360 ? -12.329 -13.839 18.175 1.00 98.12 360 ARG A C 1
ATOM 2789 O O . ARG A 1 360 ? -12.822 -13.387 19.206 1.00 98.12 360 ARG A O 1
ATOM 2796 N N . ILE A 1 361 ? -12.653 -15.024 17.658 1.00 98.50 361 ILE A N 1
ATOM 2797 C CA . ILE A 1 361 ? -13.667 -15.925 18.225 1.00 98.50 361 ILE A CA 1
ATOM 2798 C C . ILE A 1 361 ? -13.014 -17.253 18.616 1.00 98.50 361 ILE A C 1
ATOM 2800 O O . ILE A 1 361 ? -12.342 -17.859 17.785 1.00 98.50 361 ILE A O 1
ATOM 2804 N N . ASP A 1 362 ? -13.208 -17.708 19.857 1.00 97.94 362 ASP A N 1
ATOM 2805 C CA . ASP A 1 362 ? -12.741 -19.005 20.396 1.00 97.94 362 ASP A CA 1
ATOM 2806 C C . ASP A 1 362 ? -11.247 -19.306 20.164 1.00 97.94 362 ASP A C 1
ATOM 2808 O O . ASP A 1 362 ? -10.840 -20.464 20.036 1.00 97.94 362 ASP A O 1
ATOM 2812 N N . ASN A 1 363 ? -10.420 -18.261 20.058 1.00 95.56 363 ASN A N 1
ATOM 2813 C CA . ASN A 1 363 ? -9.015 -18.361 19.659 1.00 95.56 363 ASN A CA 1
ATOM 2814 C C . ASN A 1 363 ? -8.798 -19.147 18.338 1.00 95.56 363 ASN A C 1
ATOM 2816 O O . ASN A 1 363 ? -7.797 -19.850 18.172 1.00 95.56 363 ASN A O 1
ATOM 2820 N N . LEU A 1 364 ? -9.750 -19.046 17.406 1.00 97.56 364 LEU A N 1
ATOM 2821 C CA . LEU A 1 364 ? -9.707 -19.651 16.075 1.00 97.56 364 LEU A CA 1
ATOM 2822 C C . LEU A 1 364 ? -9.252 -18.642 15.018 1.00 97.56 364 LEU A C 1
ATOM 2824 O O . LEU A 1 364 ? -9.390 -17.433 15.195 1.00 97.56 364 LEU A O 1
ATOM 2828 N N . GLU A 1 365 ? -8.769 -19.160 13.888 1.00 97.62 365 GLU A N 1
ATOM 2829 C CA . GLU A 1 365 ? -8.561 -18.357 12.682 1.00 97.62 365 GLU A CA 1
ATOM 2830 C C . GLU A 1 365 ? -9.866 -18.244 11.880 1.00 97.62 365 GLU A C 1
ATOM 2832 O O . GLU A 1 365 ? -10.578 -19.245 11.724 1.00 97.62 365 GLU A O 1
ATOM 2837 N N . PRO A 1 366 ? -10.185 -17.054 11.353 1.00 97.31 366 PRO A N 1
ATOM 2838 C CA . PRO A 1 366 ? -11.350 -16.844 10.512 1.00 97.31 366 PRO A CA 1
ATOM 2839 C C . PRO A 1 366 ? -11.136 -17.409 9.102 1.00 97.31 366 PRO A C 1
ATOM 2841 O O . PRO A 1 366 ? -10.011 -17.501 8.607 1.00 97.31 366 PRO A O 1
ATOM 2844 N N . ALA A 1 367 ? -12.229 -17.714 8.405 1.00 97.31 367 ALA A N 1
ATOM 2845 C CA . ALA A 1 367 ? -12.192 -17.876 6.955 1.00 97.31 367 ALA A CA 1
ATOM 2846 C C . ALA A 1 367 ? -11.876 -16.536 6.260 1.00 97.31 367 ALA A C 1
ATOM 2848 O O . ALA A 1 367 ? -12.062 -15.459 6.831 1.00 97.31 367 ALA A O 1
ATOM 2849 N N . GLU A 1 368 ? -11.420 -16.596 5.007 1.00 96.50 368 GLU A N 1
ATOM 2850 C CA . GLU A 1 368 ? -11.352 -15.406 4.154 1.00 96.50 368 GLU A CA 1
ATOM 2851 C C . GLU A 1 368 ? -12.756 -14.813 3.988 1.00 96.50 368 GLU A C 1
ATOM 2853 O O . GLU A 1 368 ? -13.727 -15.546 3.785 1.00 96.50 368 GLU A O 1
ATOM 2858 N N . ALA A 1 369 ? -12.873 -13.489 4.068 1.00 95.44 369 ALA A N 1
ATOM 2859 C CA . ALA A 1 369 ? -14.167 -12.830 4.007 1.00 95.44 369 ALA A CA 1
ATOM 2860 C C . ALA A 1 369 ? -14.112 -11.491 3.272 1.00 95.44 369 ALA A C 1
ATOM 2862 O O . ALA A 1 369 ? -13.053 -10.909 3.042 1.00 95.44 369 ALA A O 1
ATOM 2863 N N . THR A 1 370 ? -15.293 -11.027 2.877 1.00 96.75 370 THR A N 1
ATOM 2864 C CA . THR A 1 370 ? -15.540 -9.705 2.299 1.00 96.75 370 THR A CA 1
ATOM 2865 C C . THR A 1 370 ? -16.708 -9.099 3.054 1.00 96.75 370 THR A C 1
ATOM 2867 O O . THR A 1 370 ? -17.766 -9.723 3.163 1.00 96.75 370 THR A O 1
ATOM 2870 N N . GLY A 1 371 ? -16.499 -7.917 3.617 1.00 95.62 371 GLY A N 1
ATOM 2871 C CA . GLY A 1 371 ? -17.537 -7.177 4.312 1.00 95.62 371 GLY A CA 1
ATOM 2872 C C . GLY A 1 371 ? -18.433 -6.391 3.358 1.00 95.62 371 GLY A C 1
ATOM 2873 O O . GLY A 1 371 ? -18.143 -6.192 2.179 1.00 95.62 371 GLY A O 1
ATOM 2874 N N . GLN A 1 372 ? -19.554 -5.934 3.897 1.00 96.19 372 GLN A N 1
ATOM 2875 C CA . GLN A 1 372 ? -20.469 -4.996 3.261 1.00 96.19 372 GLN A CA 1
ATOM 2876 C C . GLN A 1 372 ? -20.395 -3.673 4.006 1.00 96.19 372 GLN A C 1
ATOM 2878 O O . GLN A 1 372 ? -20.511 -3.655 5.232 1.00 96.19 372 GLN A O 1
ATOM 2883 N N . LEU A 1 373 ? -20.219 -2.580 3.269 1.00 96.00 373 LEU A N 1
ATOM 2884 C CA . LEU A 1 373 ? -20.132 -1.239 3.828 1.00 96.00 373 LEU A CA 1
ATOM 2885 C C . LEU A 1 373 ? -21.421 -0.462 3.554 1.00 96.00 373 LEU A C 1
ATOM 2887 O O . LEU A 1 373 ? -21.895 -0.402 2.420 1.00 96.00 373 LEU A O 1
ATOM 2891 N N . THR A 1 374 ? -21.951 0.177 4.587 1.00 94.75 374 THR A N 1
ATOM 2892 C CA . THR A 1 374 ? -22.973 1.222 4.484 1.00 94.75 374 THR A CA 1
ATOM 2893 C C . THR A 1 374 ? -22.450 2.499 5.128 1.00 94.75 374 THR A C 1
ATOM 2895 O O . THR A 1 374 ? -21.557 2.446 5.974 1.00 94.75 374 THR A O 1
ATOM 2898 N N . HIS A 1 375 ? -22.993 3.650 4.746 1.00 92.62 375 HIS A N 1
ATOM 2899 C CA . HIS A 1 375 ? -22.623 4.933 5.335 1.00 92.62 375 HIS A CA 1
ATOM 2900 C C . HIS A 1 375 ? -23.852 5.818 5.520 1.00 92.62 375 HIS A C 1
ATOM 2902 O O . HIS A 1 375 ? -24.799 5.730 4.737 1.00 92.62 375 HIS A O 1
ATOM 2908 N N . ASP A 1 376 ? -23.778 6.662 6.540 1.00 88.19 376 ASP A N 1
ATOM 2909 C CA . ASP A 1 376 ? -24.665 7.795 6.781 1.00 88.19 376 ASP A CA 1
ATOM 2910 C C . ASP A 1 376 ? -23.849 9.100 6.623 1.00 88.19 376 ASP A C 1
ATOM 2912 O O . ASP A 1 376 ? -22.745 9.083 6.075 1.00 88.19 376 ASP A O 1
ATOM 2916 N N . GLU A 1 377 ? -24.377 10.243 7.071 1.00 83.94 377 GLU A N 1
ATOM 2917 C CA . GLU A 1 377 ? -23.713 11.553 6.937 1.00 83.94 377 GLU A CA 1
ATOM 2918 C C . GLU A 1 377 ? -22.366 11.624 7.679 1.00 83.94 377 GLU A C 1
ATOM 2920 O O . GLU A 1 377 ? -21.388 12.145 7.145 1.00 83.94 377 GLU A O 1
ATOM 2925 N N . ASP A 1 378 ? -22.306 11.063 8.885 1.00 85.06 378 ASP A N 1
ATOM 2926 C CA . ASP A 1 378 ? -21.178 11.153 9.816 1.00 85.06 378 ASP A CA 1
ATOM 2927 C C . ASP A 1 378 ? -20.593 9.786 10.198 1.00 85.06 378 ASP A C 1
ATOM 2929 O O . ASP A 1 378 ? -19.674 9.703 11.015 1.00 85.06 378 ASP A O 1
ATOM 2933 N N . SER A 1 379 ? -21.110 8.694 9.629 1.00 91.62 379 SER A N 1
ATOM 2934 C CA . SER A 1 379 ? -20.724 7.353 10.053 1.00 91.62 379 SER A CA 1
ATOM 2935 C C . SER A 1 379 ? -20.606 6.347 8.924 1.00 91.62 379 SER A C 1
ATOM 2937 O O . SER A 1 379 ? -21.267 6.435 7.891 1.00 91.62 379 SER A O 1
ATOM 2939 N N . VAL A 1 380 ? -19.761 5.344 9.148 1.00 95.25 380 VAL A N 1
ATOM 2940 C CA . VAL A 1 380 ? -19.637 4.168 8.288 1.00 95.25 380 VAL A CA 1
ATOM 2941 C C . VAL A 1 380 ? -19.882 2.918 9.113 1.00 95.25 380 VAL A C 1
ATOM 2943 O O . VAL A 1 380 ? -19.492 2.851 10.274 1.00 95.25 380 VAL A O 1
ATOM 2946 N N . THR A 1 381 ? -20.536 1.920 8.533 1.00 96.75 381 THR A N 1
ATOM 2947 C CA . THR A 1 381 ? -20.770 0.623 9.171 1.00 96.75 381 THR A CA 1
ATOM 2948 C C . THR A 1 381 ? -20.337 -0.484 8.231 1.00 96.75 381 THR A C 1
ATOM 2950 O O . THR A 1 381 ? -20.899 -0.638 7.149 1.00 96.75 381 THR A O 1
ATOM 2953 N N . ALA A 1 382 ? -19.357 -1.276 8.656 1.00 97.94 382 ALA A N 1
ATOM 2954 C CA . ALA A 1 382 ? -18.975 -2.502 7.974 1.00 97.94 382 ALA A CA 1
ATOM 2955 C C . ALA A 1 382 ? -19.626 -3.703 8.666 1.00 97.94 382 ALA A C 1
ATOM 2957 O O . ALA A 1 382 ? -19.601 -3.813 9.890 1.00 97.94 382 ALA A O 1
ATOM 2958 N N . THR A 1 383 ? -20.212 -4.604 7.882 1.00 98.06 383 THR A N 1
ATOM 2959 C CA . THR A 1 383 ? -20.809 -5.862 8.344 1.00 98.06 383 THR A CA 1
ATOM 2960 C C . THR A 1 383 ? -20.131 -7.028 7.657 1.00 98.06 383 THR A C 1
ATOM 2962 O O . THR A 1 383 ? -19.913 -6.991 6.450 1.00 98.06 383 THR A O 1
ATOM 2965 N N . VAL A 1 384 ? -19.872 -8.100 8.388 1.00 98.00 384 VAL A N 1
ATOM 2966 C CA . VAL A 1 384 ? -19.460 -9.376 7.802 1.00 98.00 384 VAL A CA 1
ATOM 2967 C C . VAL A 1 384 ? -20.214 -10.509 8.506 1.00 98.00 384 VAL A C 1
ATOM 2969 O O . VAL A 1 384 ? -20.757 -10.341 9.602 1.00 98.00 384 VAL A O 1
ATOM 2972 N N . ASP A 1 385 ? -20.390 -11.627 7.814 1.00 95.94 385 ASP A N 1
ATOM 2973 C CA . ASP A 1 385 ? -21.218 -12.751 8.252 1.00 95.94 385 ASP A CA 1
ATOM 2974 C C . ASP A 1 385 ? -20.562 -14.060 7.800 1.00 95.94 385 ASP A C 1
ATOM 2976 O O . ASP A 1 385 ? -19.964 -14.113 6.724 1.00 95.94 385 ASP A O 1
ATOM 2980 N N . GLY A 1 386 ? -20.636 -15.098 8.630 1.00 91.50 386 GLY A N 1
ATOM 2981 C CA . GLY A 1 386 ? -20.216 -16.458 8.288 1.00 91.50 386 GLY A CA 1
ATOM 2982 C C . GLY A 1 386 ? -18.707 -16.687 8.153 1.00 91.50 386 GLY A C 1
ATOM 2983 O O . GLY A 1 386 ? -18.299 -17.774 7.748 1.00 91.50 386 GLY A O 1
ATOM 2984 N N . TRP A 1 387 ? -17.865 -15.705 8.492 1.00 95.81 387 TRP A N 1
ATOM 2985 C CA . TRP A 1 387 ? -16.406 -15.868 8.458 1.00 95.81 387 TRP A CA 1
ATOM 2986 C C . TRP A 1 387 ? -15.872 -16.672 9.653 1.00 95.81 387 TRP A C 1
ATOM 2988 O O . TRP A 1 387 ? -14.828 -17.319 9.569 1.00 95.81 387 TRP A O 1
ATOM 2998 N N . TYR A 1 388 ? -16.628 -16.669 10.749 1.00 97.88 388 TYR A N 1
ATOM 2999 C CA . TYR A 1 388 ? -16.655 -17.752 11.719 1.00 97.88 388 TYR A CA 1
ATOM 3000 C C . TYR A 1 388 ? -18.028 -18.423 11.635 1.00 97.88 388 TYR A C 1
ATOM 3002 O O . TYR A 1 388 ? -19.046 -17.760 11.430 1.00 97.88 388 TYR A O 1
ATOM 3010 N N . ASP A 1 389 ? -18.063 -19.739 11.834 1.00 97.19 389 ASP A N 1
ATOM 3011 C CA . ASP A 1 389 ? -19.311 -20.502 11.849 1.00 97.19 389 ASP A CA 1
ATOM 3012 C C . ASP A 1 389 ? -20.298 -19.943 12.886 1.00 97.19 389 ASP A C 1
ATOM 3014 O O . ASP A 1 389 ? -19.956 -19.838 14.070 1.00 97.19 389 ASP A O 1
ATOM 3018 N N . GLY A 1 390 ? -21.505 -19.597 12.430 1.00 97.44 390 GLY A N 1
ATOM 3019 C CA . GLY A 1 390 ? -22.592 -19.086 13.265 1.00 97.44 390 GLY A CA 1
ATOM 3020 C C . GLY A 1 390 ? -22.391 -17.670 13.814 1.00 97.44 390 GLY A C 1
ATOM 3021 O O . GLY A 1 390 ? -23.107 -17.304 14.742 1.00 97.44 390 GLY A O 1
ATOM 3022 N N . VAL A 1 391 ? -21.434 -16.888 13.294 1.00 98.50 391 VAL A N 1
ATOM 3023 C CA . VAL A 1 391 ? -21.112 -15.543 13.800 1.00 98.50 391 VAL A CA 1
ATOM 3024 C C . VAL A 1 391 ? -21.346 -14.471 12.743 1.00 98.50 391 VAL A C 1
ATOM 3026 O O . VAL A 1 391 ? -20.907 -14.587 11.599 1.00 98.50 391 VAL A O 1
ATOM 3029 N N . ARG A 1 392 ? -21.955 -13.372 13.184 1.00 98.44 392 ARG A N 1
ATOM 3030 C CA . ARG A 1 392 ? -22.074 -12.116 12.448 1.00 98.44 392 ARG A CA 1
ATOM 3031 C C . ARG A 1 392 ? -21.512 -10.983 13.291 1.00 98.44 392 ARG A C 1
ATOM 3033 O O . ARG A 1 392 ? -21.754 -10.942 14.497 1.00 98.44 392 ARG A O 1
ATOM 3040 N N . ALA A 1 393 ? -20.831 -10.031 12.662 1.00 98.38 393 ALA A N 1
ATOM 3041 C CA . ALA A 1 393 ? -20.429 -8.816 13.355 1.00 98.38 393 ALA A CA 1
ATOM 3042 C C . ALA A 1 393 ? -20.562 -7.555 12.507 1.00 98.38 393 ALA A C 1
ATOM 3044 O O . ALA A 1 393 ? -20.535 -7.596 11.274 1.00 98.38 393 ALA A O 1
ATOM 3045 N N . THR A 1 394 ? -20.689 -6.431 13.204 1.00 98.00 394 THR A N 1
ATOM 3046 C CA . THR A 1 394 ? -20.695 -5.088 12.630 1.00 98.00 394 THR A CA 1
ATOM 3047 C C . THR A 1 394 ? -19.701 -4.202 13.363 1.00 98.00 394 THR A C 1
ATOM 3049 O O . THR A 1 394 ? -19.651 -4.247 14.592 1.00 98.00 394 THR A O 1
ATOM 3052 N N . ARG A 1 395 ? -18.985 -3.345 12.637 1.00 98.31 395 ARG A N 1
ATOM 3053 C CA . ARG A 1 395 ? -18.186 -2.252 13.200 1.00 98.31 395 ARG A CA 1
ATOM 3054 C C . ARG A 1 395 ? -18.672 -0.930 12.621 1.00 98.31 395 ARG A C 1
ATOM 3056 O O . ARG A 1 395 ? -18.597 -0.736 11.408 1.00 98.31 395 ARG A O 1
ATOM 3063 N N . LYS A 1 396 ? -19.214 -0.062 13.476 1.00 96.88 396 LYS A N 1
ATOM 3064 C CA . LYS A 1 396 ? -19.688 1.280 13.127 1.00 96.88 396 LYS A CA 1
ATOM 3065 C C . LYS A 1 396 ? -18.714 2.320 13.662 1.00 96.88 396 LYS A C 1
ATOM 3067 O O . LYS A 1 396 ? -18.424 2.321 14.852 1.00 96.88 396 LYS A O 1
ATOM 3072 N N . LEU A 1 397 ? -18.262 3.213 12.791 1.00 97.25 397 LEU A N 1
ATOM 3073 C CA . LEU A 1 397 ? -17.398 4.337 13.131 1.00 97.25 397 LEU A CA 1
ATOM 3074 C C . LEU A 1 397 ? -18.167 5.635 12.913 1.00 97.25 397 LEU A C 1
ATOM 3076 O O . LEU A 1 397 ? -18.734 5.808 11.837 1.00 97.25 397 LEU A O 1
ATOM 3080 N N . ILE A 1 398 ? -18.190 6.520 13.907 1.00 95.12 398 ILE A N 1
ATOM 3081 C CA . ILE A 1 398 ? -18.872 7.821 13.852 1.00 95.12 398 ILE A CA 1
ATOM 3082 C C . ILE A 1 398 ? -17.835 8.922 14.056 1.00 95.12 398 ILE A C 1
ATOM 3084 O O . ILE A 1 398 ? -17.106 8.921 15.052 1.00 95.12 398 ILE A O 1
ATOM 3088 N N . ALA A 1 399 ? -17.751 9.832 13.093 1.00 94.19 399 ALA A N 1
ATOM 3089 C CA . ALA A 1 399 ? -16.855 10.974 13.112 1.00 94.19 399 ALA A CA 1
ATOM 3090 C C . ALA A 1 399 ? -17.434 12.098 13.985 1.00 94.19 399 ALA A C 1
ATOM 3092 O O . ALA A 1 399 ? -18.546 12.561 13.748 1.00 94.19 399 ALA A O 1
ATOM 3093 N N . GLY A 1 400 ? -16.665 12.550 14.976 1.00 92.44 400 GLY A N 1
ATOM 3094 C CA . GLY A 1 400 ? -16.938 13.765 15.744 1.00 92.44 400 GLY A CA 1
ATOM 3095 C C . GLY A 1 400 ? -15.981 14.908 15.396 1.00 92.44 400 GLY A C 1
ATOM 3096 O O . GLY A 1 400 ? -15.134 14.789 14.510 1.00 92.44 400 GLY A O 1
ATOM 3097 N N . ASP A 1 401 ? -16.073 16.012 16.141 1.00 89.44 401 ASP A N 1
ATOM 3098 C CA . ASP A 1 401 ? -15.268 17.223 15.902 1.00 89.44 401 ASP A CA 1
ATOM 3099 C C . ASP A 1 401 ? -13.761 17.018 16.130 1.00 89.44 401 ASP A C 1
ATOM 3101 O O . ASP A 1 401 ? -12.935 17.641 15.470 1.00 89.44 401 ASP A O 1
ATOM 3105 N N . ASN A 1 402 ? -13.386 16.170 17.085 1.00 90.81 402 ASN A N 1
ATOM 3106 C CA . ASN A 1 402 ? -11.999 15.849 17.462 1.00 90.81 402 ASN A CA 1
ATOM 3107 C C . ASN A 1 402 ? -11.880 14.433 18.060 1.00 90.81 402 ASN A C 1
ATOM 3109 O O . ASN A 1 402 ? -10.911 14.114 18.758 1.00 90.81 402 ASN A O 1
ATOM 3113 N N . TYR A 1 403 ? -12.894 13.601 17.823 1.00 96.19 403 TYR A N 1
ATOM 3114 C CA . TYR A 1 403 ? -12.979 12.238 18.324 1.00 96.19 403 TYR A CA 1
ATOM 3115 C C . TYR A 1 403 ? -13.602 11.301 17.292 1.00 96.19 403 TYR A C 1
ATOM 3117 O O . TYR A 1 403 ? -14.261 11.725 16.343 1.00 96.19 403 TYR A O 1
ATOM 3125 N N . LEU A 1 404 ? -13.399 10.008 17.510 1.00 97.31 404 LEU A N 1
ATOM 3126 C CA . LEU A 1 404 ? -13.981 8.918 16.745 1.00 97.31 404 LEU A CA 1
ATOM 3127 C C . LEU A 1 404 ? -14.698 7.976 17.710 1.00 97.31 404 LEU A C 1
ATOM 3129 O O . LEU A 1 404 ? -14.077 7.471 18.646 1.00 97.31 404 LEU A O 1
ATOM 3133 N N . VAL A 1 405 ? -15.982 7.719 17.475 1.00 97.19 405 VAL A N 1
ATOM 3134 C CA . VAL A 1 405 ? -16.725 6.670 18.186 1.00 97.19 405 VAL A CA 1
ATOM 3135 C C . VAL A 1 405 ? -16.624 5.376 17.384 1.00 97.19 405 VAL A C 1
ATOM 3137 O O . VAL A 1 405 ? -16.908 5.372 16.191 1.00 97.19 405 VAL A O 1
ATOM 3140 N N . ASP A 1 406 ? -16.253 4.281 18.036 1.00 97.81 406 ASP A N 1
ATOM 3141 C CA . ASP A 1 406 ? -16.157 2.934 17.476 1.00 97.81 406 ASP A CA 1
ATOM 3142 C C . ASP A 1 406 ? -17.095 1.987 18.228 1.00 97.81 406 ASP A C 1
ATOM 3144 O O . ASP A 1 406 ? -16.947 1.765 19.431 1.00 97.81 406 ASP A O 1
ATOM 3148 N N . VAL A 1 407 ? -18.081 1.442 17.518 1.00 97.06 407 VAL A N 1
ATOM 3149 C CA . VAL A 1 407 ? -19.079 0.516 18.056 1.00 97.06 407 VAL A CA 1
ATOM 3150 C C . VAL A 1 407 ? -18.954 -0.818 17.339 1.00 97.06 407 VAL A C 1
ATOM 3152 O O . VAL A 1 407 ? -19.287 -0.941 16.159 1.00 97.06 407 VAL A O 1
ATOM 3155 N N . VAL A 1 408 ? -18.526 -1.840 18.071 1.00 97.75 408 VAL A N 1
ATOM 3156 C CA . VAL A 1 408 ? -18.414 -3.211 17.572 1.00 97.75 408 VAL A CA 1
ATOM 3157 C C . VAL A 1 408 ? -19.527 -4.051 18.178 1.00 97.75 408 VAL A C 1
ATOM 3159 O O . VAL A 1 408 ? -19.667 -4.104 19.396 1.00 97.75 408 VAL A O 1
ATOM 3162 N N . ARG A 1 409 ? -20.293 -4.747 17.336 1.00 96.62 409 ARG A N 1
ATOM 3163 C CA . ARG A 1 409 ? -21.294 -5.733 17.760 1.00 96.62 409 ARG A CA 1
ATOM 3164 C C . ARG A 1 409 ? -20.992 -7.081 17.166 1.00 96.62 409 ARG A C 1
ATOM 3166 O O . ARG A 1 409 ? -20.786 -7.177 15.960 1.00 96.62 409 ARG A O 1
ATOM 3173 N N . VAL A 1 410 ? -21.063 -8.110 17.994 1.00 97.62 410 VAL A N 1
ATOM 3174 C CA . VAL A 1 410 ? -20.937 -9.510 17.599 1.00 97.62 410 VAL A CA 1
ATOM 3175 C C . VAL A 1 410 ? -22.187 -10.245 18.055 1.00 97.62 410 VAL A C 1
ATOM 3177 O O . VAL A 1 410 ? -22.609 -10.092 19.199 1.00 97.62 410 VAL A O 1
ATOM 3180 N N . ALA A 1 411 ? -22.761 -11.055 17.174 1.00 97.50 411 ALA A N 1
ATOM 3181 C CA . ALA A 1 411 ? -23.820 -12.000 17.493 1.00 97.50 411 ALA A CA 1
ATOM 3182 C C . ALA A 1 411 ? -23.394 -13.400 17.043 1.00 97.50 411 ALA A C 1
ATOM 3184 O O . ALA A 1 411 ? -22.896 -13.574 15.929 1.00 97.50 411 ALA A O 1
ATOM 3185 N N . ALA A 1 412 ? -23.605 -14.384 17.908 1.00 97.88 412 ALA A N 1
ATOM 3186 C CA . ALA A 1 412 ? -23.297 -15.783 17.680 1.00 97.88 412 ALA A CA 1
ATOM 3187 C C . ALA A 1 412 ? -24.524 -16.665 17.956 1.00 97.88 412 ALA A C 1
ATOM 3189 O O . ALA A 1 412 ? -25.379 -16.355 18.785 1.00 97.88 412 ALA A O 1
ATOM 3190 N N . ASP A 1 413 ? -24.601 -17.795 17.262 1.00 97.75 413 ASP A N 1
ATOM 3191 C CA . ASP A 1 413 ? -25.653 -18.809 17.412 1.00 97.75 413 ASP A CA 1
ATOM 3192 C C . ASP A 1 413 ? -25.599 -19.586 18.742 1.00 97.75 413 ASP A C 1
ATOM 3194 O O . ASP A 1 413 ? -26.560 -20.257 19.125 1.00 97.75 413 ASP A O 1
ATOM 3198 N N . ARG A 1 414 ? -24.466 -19.508 19.441 1.00 97.69 414 ARG A N 1
ATOM 3199 C CA . ARG A 1 414 ? -24.163 -20.185 20.705 1.00 97.69 414 ARG A CA 1
ATOM 3200 C C . ARG A 1 414 ? -23.189 -19.344 21.524 1.00 97.69 414 ARG A C 1
ATOM 3202 O O . ARG A 1 414 ? -22.643 -18.370 21.022 1.00 97.69 414 ARG A O 1
ATOM 3209 N N . GLU 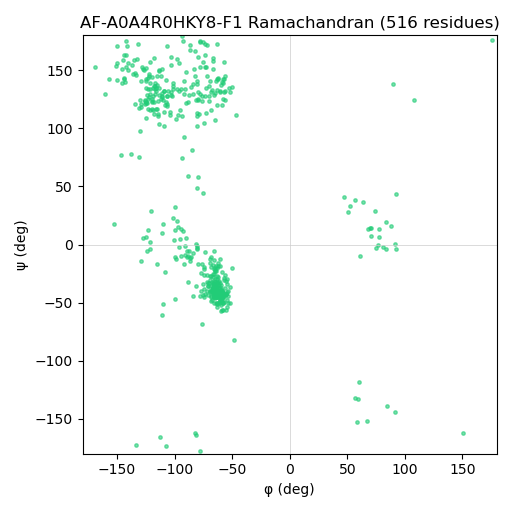A 1 415 ? -22.960 -19.733 22.773 1.00 98.06 415 GLU A N 1
ATOM 3210 C CA . GLU A 1 415 ? -21.923 -19.120 23.607 1.00 98.06 415 GLU A CA 1
ATOM 3211 C C . GLU A 1 415 ? -20.536 -19.298 22.969 1.00 98.06 415 GLU A C 1
ATOM 3213 O O . GLU A 1 415 ? -20.187 -20.403 22.546 1.00 98.06 415 GLU A O 1
ATOM 3218 N N . ARG A 1 416 ? -19.774 -18.203 22.882 1.00 97.88 416 ARG A N 1
ATOM 3219 C CA . ARG A 1 416 ? -18.410 -18.135 22.341 1.00 97.88 416 ARG A CA 1
ATOM 3220 C C . ARG A 1 416 ? -17.526 -17.294 23.248 1.00 97.88 416 ARG A C 1
ATOM 3222 O O . ARG A 1 416 ? -18.024 -16.432 23.970 1.00 97.88 416 ARG A O 1
ATOM 3229 N N . GLU A 1 417 ? -16.219 -17.486 23.148 1.00 98.00 417 GLU A N 1
ATOM 3230 C CA . GLU A 1 417 ? -15.250 -16.478 23.571 1.00 98.00 417 GLU A CA 1
ATOM 3231 C C . GLU A 1 417 ? -15.128 -15.429 22.459 1.00 98.00 417 GLU A C 1
ATOM 3233 O O . GLU A 1 417 ? -14.622 -15.717 21.376 1.00 98.00 417 GLU A O 1
ATOM 3238 N N . ILE A 1 418 ? -15.611 -14.217 22.716 1.00 98.25 418 ILE A N 1
ATOM 3239 C CA . ILE A 1 418 ? -15.585 -13.084 21.792 1.00 98.25 418 ILE A CA 1
ATOM 3240 C C . ILE A 1 418 ? -14.548 -12.088 22.302 1.00 98.25 418 ILE A C 1
ATOM 3242 O O . ILE A 1 418 ? -14.638 -11.617 23.434 1.00 98.25 418 ILE A O 1
ATOM 3246 N N . VAL A 1 419 ? -13.554 -11.764 21.477 1.00 98.31 419 VAL A N 1
ATOM 3247 C CA . VAL A 1 419 ? -12.447 -10.881 21.859 1.00 98.31 419 VAL A CA 1
ATOM 3248 C C . VAL A 1 419 ? -12.347 -9.718 20.885 1.00 98.31 419 VAL A C 1
ATOM 3250 O O . VAL A 1 419 ? -12.099 -9.943 19.701 1.00 98.31 419 VAL A O 1
ATOM 3253 N N . LEU A 1 420 ? -12.453 -8.483 21.381 1.00 98.31 420 LEU A N 1
ATOM 3254 C CA . LEU A 1 420 ? -11.992 -7.300 20.651 1.00 98.31 420 LEU A CA 1
ATOM 3255 C C . LEU A 1 420 ? -10.515 -7.054 20.976 1.00 98.31 420 LEU A C 1
ATOM 3257 O O . LEU A 1 420 ? -10.138 -6.919 22.142 1.00 98.31 420 LEU A O 1
ATOM 3261 N N . GLN A 1 421 ? -9.674 -7.026 19.946 1.00 98.50 421 GLN A N 1
ATOM 3262 C CA . GLN A 1 421 ? -8.224 -6.940 20.086 1.00 98.50 421 GLN A CA 1
ATOM 3263 C C . GLN A 1 421 ? -7.713 -5.520 19.824 1.00 98.50 421 GLN A C 1
ATOM 3265 O O . GLN A 1 421 ? -8.110 -4.876 18.856 1.00 98.50 421 GLN A O 1
ATOM 3270 N N . PHE A 1 422 ? -6.755 -5.082 20.638 1.00 98.44 422 PHE A N 1
ATOM 3271 C CA . PHE A 1 422 ? -6.000 -3.843 20.459 1.00 98.44 422 PHE A CA 1
ATOM 3272 C C . PHE A 1 422 ? -4.521 -4.178 20.250 1.00 98.44 422 PHE A C 1
ATOM 3274 O O . PHE A 1 422 ? -3.936 -4.962 21.013 1.00 98.44 422 PHE A O 1
ATOM 3281 N N . ARG A 1 423 ? -3.914 -3.614 19.203 1.00 98.19 423 ARG A N 1
ATOM 3282 C CA . ARG A 1 423 ? -2.555 -3.958 18.741 1.00 98.19 423 ARG A CA 1
ATOM 3283 C C . ARG A 1 423 ? -1.706 -2.696 18.534 1.00 98.19 423 ARG A C 1
ATOM 3285 O O . ARG A 1 423 ? -1.524 -2.266 17.400 1.00 98.19 423 ARG A O 1
ATOM 3292 N N . PRO A 1 424 ? -1.223 -2.061 19.618 1.00 97.69 424 PRO A N 1
ATOM 3293 C CA . PRO A 1 424 ? -0.432 -0.840 19.512 1.00 97.69 424 PRO A CA 1
ATOM 3294 C C . PRO A 1 424 ? 0.979 -1.069 18.968 1.00 97.69 424 PRO A C 1
ATOM 3296 O O . PRO A 1 424 ? 1.645 -2.020 19.378 1.00 97.69 424 PRO A O 1
ATOM 3299 N N . ASP A 1 425 ? 1.488 -0.113 18.184 1.00 96.44 425 ASP A N 1
ATOM 3300 C CA . ASP A 1 425 ? 2.936 0.070 17.954 1.00 96.44 425 ASP A CA 1
ATOM 3301 C C . ASP A 1 425 ? 3.518 1.229 18.787 1.00 96.44 425 ASP A C 1
ATOM 3303 O O . ASP A 1 425 ? 4.569 1.801 18.507 1.00 96.44 425 ASP A O 1
ATOM 3307 N N . VAL A 1 426 ? 2.851 1.573 19.879 1.00 97.50 426 VAL A N 1
ATOM 3308 C CA . VAL A 1 426 ? 3.288 2.620 20.802 1.00 97.50 426 VAL A CA 1
ATOM 3309 C C . VAL A 1 426 ? 3.222 2.127 22.241 1.00 97.50 426 VAL A C 1
ATOM 3311 O O . VAL A 1 426 ? 2.758 1.017 22.518 1.00 97.50 426 VAL A O 1
ATOM 3314 N N . GLU A 1 427 ? 3.729 2.925 23.178 1.00 96.75 427 GLU A N 1
ATOM 3315 C CA . GLU A 1 427 ? 3.461 2.667 24.591 1.00 96.75 427 GLU A CA 1
ATOM 3316 C C . GLU A 1 427 ? 1.969 2.862 24.874 1.00 96.75 427 GLU A C 1
ATOM 3318 O O . GLU A 1 427 ? 1.390 3.892 24.524 1.00 96.75 427 GLU A O 1
ATOM 3323 N N . LEU A 1 428 ? 1.359 1.861 25.510 1.00 97.69 428 LEU A N 1
ATOM 3324 C CA . LEU A 1 428 ? -0.047 1.864 25.894 1.00 97.69 428 LEU A CA 1
ATOM 3325 C C . LEU A 1 428 ? -0.152 1.823 27.418 1.00 97.69 428 LEU A C 1
ATOM 3327 O O . LEU A 1 428 ? 0.238 0.838 28.050 1.00 97.69 428 LEU A O 1
ATOM 3331 N N . THR A 1 429 ? -0.713 2.880 27.996 1.00 97.19 429 THR A N 1
ATOM 3332 C CA . THR A 1 429 ? -1.160 2.887 29.394 1.00 97.19 429 THR A CA 1
ATOM 3333 C C . THR A 1 429 ? -2.614 2.439 29.444 1.00 97.19 429 THR A C 1
ATOM 3335 O O . THR A 1 429 ? -3.418 2.921 28.650 1.00 97.19 429 THR A O 1
ATOM 3338 N N . VAL A 1 430 ? -2.955 1.533 30.366 1.00 96.50 430 VAL A N 1
ATOM 3339 C CA . VAL A 1 430 ? -4.317 1.009 30.551 1.00 96.50 430 VAL A CA 1
ATOM 3340 C C . VAL A 1 430 ? -4.747 1.214 32.001 1.00 96.50 430 VAL A C 1
ATOM 3342 O O . VAL A 1 430 ? -4.101 0.713 32.921 1.00 96.50 430 VAL A O 1
ATOM 3345 N N . GLU A 1 431 ? -5.857 1.916 32.202 1.00 95.00 431 GLU A N 1
ATOM 3346 C CA . GLU A 1 431 ? -6.488 2.127 33.503 1.00 95.00 431 GLU A CA 1
ATOM 3347 C C . GLU A 1 431 ? -7.853 1.435 33.526 1.00 95.00 431 GLU A C 1
ATOM 3349 O O . GLU A 1 431 ? -8.781 1.832 32.821 1.00 95.00 431 GLU A O 1
ATOM 3354 N N . VAL A 1 432 ? -7.983 0.388 34.341 1.00 91.44 432 VAL A N 1
ATOM 3355 C CA . VAL A 1 432 ? -9.230 -0.375 34.478 1.00 91.44 432 VAL A CA 1
ATOM 3356 C C . VAL A 1 432 ? -10.041 0.190 35.642 1.00 91.44 432 VAL A C 1
ATOM 3358 O O . VAL A 1 432 ? -9.648 0.067 36.803 1.00 91.44 432 VAL A O 1
ATOM 3361 N N . GLY A 1 433 ? -11.161 0.837 35.324 1.00 87.50 433 GLY A N 1
ATOM 3362 C CA . GLY A 1 433 ? -12.184 1.257 36.278 1.00 87.50 433 GLY A CA 1
ATOM 3363 C C . GLY A 1 433 ? -13.308 0.220 36.421 1.00 87.50 433 GLY A C 1
ATOM 3364 O O . GLY A 1 433 ? -13.275 -0.813 35.758 1.00 87.50 433 GLY A O 1
ATOM 3365 N N . PRO A 1 434 ? -14.310 0.484 37.282 1.00 80.81 434 PRO A N 1
ATOM 3366 C CA . PRO A 1 434 ? -15.432 -0.434 37.498 1.00 80.81 434 PRO A CA 1
ATOM 3367 C C . PRO A 1 434 ? -16.325 -0.608 36.260 1.00 80.81 434 PRO A C 1
ATOM 3369 O O . PRO A 1 434 ? -16.729 -1.728 35.981 1.00 80.81 434 PRO A O 1
ATOM 3372 N N . ASP A 1 435 ? -16.576 0.471 35.512 1.00 81.31 435 ASP A N 1
ATOM 3373 C CA . ASP A 1 435 ? -17.517 0.481 34.375 1.00 81.31 435 ASP A CA 1
ATOM 3374 C C . ASP A 1 435 ? -16.856 0.898 33.046 1.00 81.31 435 ASP A C 1
ATOM 3376 O O . ASP A 1 435 ? -17.492 0.939 31.996 1.00 81.31 435 ASP A O 1
ATOM 3380 N N . VAL A 1 436 ? -15.574 1.270 33.088 1.00 90.38 436 VAL A N 1
ATOM 3381 C CA . VAL A 1 436 ? -14.843 1.831 31.948 1.00 90.38 436 VAL A CA 1
ATOM 3382 C C . VAL A 1 436 ? -13.368 1.471 32.022 1.00 90.38 436 VAL A C 1
ATOM 3384 O O . VAL A 1 436 ? -12.753 1.528 33.089 1.00 90.38 436 VAL A O 1
ATOM 3387 N N . VAL A 1 437 ? -12.776 1.186 30.868 1.00 94.38 437 VAL A N 1
ATOM 3388 C CA . VAL A 1 437 ? -11.327 1.128 30.676 1.00 94.38 437 VAL A CA 1
ATOM 3389 C C . VAL A 1 437 ? -10.879 2.403 29.973 1.00 94.38 437 VAL A C 1
ATOM 3391 O O . VAL A 1 437 ? -11.460 2.797 28.965 1.00 94.38 437 VAL A O 1
ATOM 3394 N N . ARG A 1 438 ? -9.843 3.063 30.488 1.00 95.94 438 ARG A N 1
ATOM 3395 C CA . ARG A 1 438 ? -9.201 4.198 29.817 1.00 95.94 438 ARG A CA 1
ATOM 3396 C C . ARG A 1 438 ? -7.848 3.781 29.276 1.00 95.94 438 ARG A C 1
ATOM 3398 O O . ARG A 1 438 ? -7.124 3.033 29.932 1.00 95.94 438 ARG A O 1
ATOM 3405 N N . THR A 1 439 ? -7.501 4.276 28.097 1.00 97.62 439 THR A N 1
ATOM 3406 C CA . THR A 1 439 ? -6.182 4.066 27.508 1.00 97.62 439 THR A CA 1
ATOM 3407 C C . THR A 1 439 ? -5.525 5.377 27.108 1.00 97.62 439 THR A C 1
ATOM 3409 O O . THR A 1 439 ? -6.194 6.353 26.773 1.00 97.62 439 THR A O 1
ATOM 3412 N N . ILE A 1 440 ? -4.195 5.399 27.161 1.00 98.19 440 ILE A N 1
ATOM 3413 C CA . ILE A 1 440 ? -3.375 6.493 26.637 1.00 98.19 440 ILE A CA 1
ATOM 3414 C C . ILE A 1 440 ? -2.311 5.869 25.742 1.00 98.19 440 ILE A C 1
ATOM 3416 O O . ILE A 1 440 ? -1.528 5.033 26.201 1.00 98.19 440 ILE A O 1
ATOM 3420 N N . TRP A 1 441 ? -2.305 6.277 24.479 1.00 98.25 441 TRP A N 1
ATOM 3421 C CA . TRP A 1 441 ? -1.401 5.808 23.439 1.00 98.25 441 TRP A CA 1
ATOM 3422 C C . TRP A 1 441 ? -0.361 6.901 23.210 1.00 98.25 441 TRP A C 1
ATOM 3424 O O . TRP A 1 441 ? -0.711 8.012 22.806 1.00 98.25 441 TRP A O 1
ATOM 3434 N N . GLY A 1 442 ? 0.898 6.612 23.535 1.00 95.69 442 GLY A N 1
ATOM 3435 C CA . GLY A 1 442 ? 2.000 7.565 23.384 1.00 95.69 442 GLY A CA 1
ATOM 3436 C C . GLY A 1 442 ? 2.488 7.707 21.939 1.00 95.69 442 GLY A C 1
ATOM 3437 O O . GLY A 1 442 ? 2.061 6.969 21.056 1.00 95.69 442 GLY A O 1
ATOM 3438 N N . GLY A 1 443 ? 3.424 8.627 21.709 1.00 94.38 443 GLY A N 1
ATOM 3439 C CA . GLY A 1 443 ? 4.046 8.878 20.406 1.00 94.38 443 GLY A CA 1
ATOM 3440 C C . GLY A 1 443 ? 4.485 10.332 20.257 1.00 94.38 443 GLY A C 1
ATOM 3441 O O . GLY A 1 443 ? 4.585 11.049 21.255 1.00 94.38 443 GLY A O 1
ATOM 3442 N N . ASP A 1 444 ? 4.716 10.765 19.015 1.00 95.56 444 ASP A N 1
ATOM 3443 C CA . ASP A 1 444 ? 4.850 12.194 18.690 1.00 95.56 444 ASP A CA 1
ATOM 3444 C C . ASP A 1 444 ? 3.508 12.917 18.911 1.00 95.56 444 ASP A C 1
ATOM 3446 O O . ASP A 1 444 ? 3.464 14.095 19.272 1.00 95.56 444 ASP A O 1
ATOM 3450 N N . GLU A 1 445 ? 2.411 12.172 18.760 1.00 97.44 445 GLU A N 1
ATOM 3451 C CA . GLU A 1 445 ? 1.052 12.571 19.089 1.00 97.44 445 GLU A CA 1
ATOM 3452 C C . GLU A 1 445 ? 0.433 11.587 20.094 1.00 97.44 445 GLU A C 1
ATOM 3454 O O . GLU A 1 445 ? 0.700 10.384 20.058 1.00 97.44 445 GLU A O 1
ATOM 3459 N N . THR A 1 446 ? -0.428 12.091 20.981 1.00 97.62 446 THR A N 1
ATOM 3460 C CA . THR A 1 446 ? -1.121 11.281 21.995 1.00 97.62 446 THR A CA 1
ATOM 3461 C C . THR A 1 446 ? -2.554 10.992 21.565 1.00 97.62 446 THR A C 1
ATOM 3463 O O . THR A 1 446 ? -3.265 11.907 21.146 1.00 97.62 446 THR A O 1
ATOM 3466 N N . LEU A 1 447 ? -3.001 9.749 21.752 1.00 98.50 447 LEU A N 1
ATOM 3467 C CA . LEU A 1 447 ? -4.411 9.368 21.643 1.00 98.50 447 LEU A CA 1
ATOM 3468 C C . LEU A 1 447 ? -4.945 8.934 23.007 1.00 98.50 447 LEU A C 1
ATOM 3470 O O . LEU A 1 447 ? -4.315 8.147 23.716 1.00 98.50 447 LEU A O 1
ATOM 3474 N N . TYR A 1 448 ? -6.125 9.425 23.362 1.00 98.19 448 TYR A N 1
ATOM 3475 C CA . TYR A 1 448 ? -6.884 9.000 24.529 1.00 98.19 448 TYR A CA 1
ATOM 3476 C C . TYR A 1 448 ? -7.986 8.048 24.082 1.00 98.19 448 TYR A C 1
ATOM 3478 O O . TYR A 1 448 ? -8.684 8.322 23.109 1.00 98.19 448 TYR A O 1
ATOM 3486 N N . GLY A 1 449 ? -8.142 6.937 24.794 1.00 97.75 449 GLY A N 1
ATOM 3487 C CA . GLY A 1 449 ? -9.230 5.991 24.601 1.00 97.75 449 GLY A CA 1
ATOM 3488 C C . GLY A 1 449 ? -10.119 5.924 25.835 1.00 97.75 449 GLY A C 1
ATOM 3489 O O . GLY A 1 449 ? -9.636 5.778 26.959 1.00 97.75 449 GLY A O 1
ATOM 3490 N N . TYR A 1 450 ? -11.424 6.007 25.624 1.00 96.62 450 TYR A N 1
ATOM 3491 C CA . TYR A 1 450 ? -12.448 5.636 26.592 1.00 96.62 450 TYR A CA 1
ATOM 3492 C C . TYR A 1 450 ? -13.146 4.393 26.067 1.00 96.62 450 TYR A C 1
ATOM 3494 O O . TYR A 1 450 ? -13.608 4.396 24.931 1.00 96.62 450 TYR A O 1
ATOM 3502 N N . HIS A 1 451 ? -13.248 3.348 26.875 1.00 94.88 451 HIS A N 1
ATOM 3503 C CA . HIS A 1 451 ? -13.801 2.079 26.439 1.00 94.88 451 HIS A CA 1
ATOM 3504 C C . HIS A 1 451 ? -14.846 1.591 27.444 1.00 94.88 451 HIS A C 1
ATOM 3506 O O . HIS A 1 451 ? -14.519 1.293 28.594 1.00 94.88 451 HIS A O 1
ATOM 3512 N N . ALA A 1 452 ? -16.095 1.465 26.993 1.00 89.88 452 ALA A N 1
ATOM 3513 C CA . ALA A 1 452 ? -17.177 0.825 27.731 1.00 89.88 452 ALA A CA 1
ATOM 3514 C C . ALA A 1 452 ? -17.689 -0.440 27.019 1.00 89.88 452 ALA A C 1
ATOM 3516 O O . ALA A 1 452 ? -17.902 -0.467 25.806 1.00 89.88 452 ALA A O 1
ATOM 3517 N N . SER A 1 453 ? -17.869 -1.510 27.784 1.00 78.81 453 SER A N 1
ATOM 3518 C CA . SER A 1 453 ? -18.465 -2.764 27.329 1.00 78.81 453 SER A CA 1
ATOM 3519 C C . SER A 1 453 ? -18.938 -3.514 28.568 1.00 78.81 453 SER A C 1
ATOM 3521 O O . SER A 1 453 ? -18.160 -3.623 29.510 1.00 78.81 453 SER A O 1
ATOM 3523 N N . GLY A 1 454 ? -20.199 -3.967 28.579 1.00 75.94 454 GLY A N 1
ATOM 3524 C CA . GLY A 1 454 ? -20.899 -4.462 29.774 1.00 75.94 454 GLY A CA 1
ATOM 3525 C C . GLY A 1 454 ? -20.092 -5.468 30.601 1.00 75.94 454 GLY A C 1
ATOM 3526 O O . GLY A 1 454 ? -19.455 -5.094 31.578 1.00 75.94 454 GLY A O 1
ATOM 3527 N N . ASP A 1 455 ? -20.099 -6.739 30.196 1.00 82.88 455 ASP A N 1
ATOM 3528 C CA . ASP A 1 455 ? -19.425 -7.827 30.927 1.00 82.88 455 ASP A CA 1
ATOM 3529 C C . ASP A 1 455 ? -17.996 -8.115 30.416 1.00 82.88 455 ASP A C 1
ATOM 3531 O O . ASP A 1 455 ? -17.414 -9.159 30.726 1.00 82.88 455 ASP A O 1
ATOM 3535 N N . ALA A 1 456 ? -17.415 -7.233 29.593 1.00 89.50 456 ALA A N 1
ATOM 3536 C CA . ALA A 1 456 ? -16.125 -7.501 28.964 1.00 89.50 456 ALA A CA 1
ATOM 3537 C C . ALA A 1 456 ? -14.952 -7.333 29.934 1.00 89.50 456 ALA A C 1
ATOM 3539 O O . ALA A 1 456 ? -14.743 -6.275 30.530 1.00 89.50 456 ALA A O 1
ATOM 3540 N N . VAL A 1 457 ? -14.106 -8.358 30.016 1.00 93.44 457 VAL A N 1
ATOM 3541 C CA . VAL A 1 457 ? -12.929 -8.378 30.886 1.00 93.44 457 VAL A CA 1
ATOM 3542 C C . VAL A 1 457 ? -11.691 -7.942 30.096 1.00 93.44 457 VAL A C 1
ATOM 3544 O O . VAL A 1 457 ? -11.307 -8.631 29.146 1.00 93.44 457 VAL A O 1
ATOM 3547 N N . PRO A 1 458 ? -11.051 -6.809 30.444 1.00 94.38 458 PRO A N 1
ATOM 3548 C CA . PRO A 1 458 ? -9.827 -6.359 29.788 1.00 94.38 458 PRO A CA 1
ATOM 3549 C C . PRO A 1 458 ? -8.615 -7.148 30.294 1.00 94.38 458 PRO A C 1
ATOM 3551 O O . PRO A 1 458 ? -8.367 -7.234 31.498 1.00 94.38 458 PRO A O 1
ATOM 3554 N N . VAL A 1 459 ? -7.817 -7.686 29.374 1.00 94.19 459 VAL A N 1
ATOM 3555 C CA . VAL A 1 459 ? -6.588 -8.426 29.676 1.00 94.19 459 VAL A CA 1
ATOM 3556 C C . VAL A 1 459 ? -5.419 -7.807 28.919 1.00 94.19 459 VAL A C 1
ATOM 3558 O O . VAL A 1 459 ? -5.302 -7.940 27.701 1.00 94.19 459 VAL A O 1
ATOM 3561 N N . ALA A 1 460 ? -4.526 -7.147 29.656 1.00 95.12 460 ALA A N 1
ATOM 3562 C CA . ALA A 1 460 ? -3.266 -6.652 29.117 1.00 95.12 460 ALA A CA 1
ATOM 3563 C C . ALA A 1 460 ? -2.192 -7.749 29.157 1.00 95.12 460 ALA A C 1
ATOM 3565 O O . ALA A 1 460 ? -2.025 -8.436 30.169 1.00 95.12 460 ALA A O 1
ATOM 3566 N N . ARG A 1 461 ? -1.435 -7.904 28.070 1.00 95.56 461 ARG A N 1
ATOM 3567 C CA . ARG A 1 461 ? -0.346 -8.885 27.964 1.00 95.56 461 ARG A CA 1
ATOM 3568 C C . ARG A 1 461 ? 0.763 -8.402 27.029 1.00 95.56 461 ARG A C 1
ATOM 3570 O O . ARG A 1 461 ? 0.494 -7.606 26.131 1.00 95.56 461 ARG A O 1
ATOM 3577 N N . PRO A 1 462 ? 2.002 -8.898 27.183 1.00 96.88 462 PRO A N 1
ATOM 3578 C CA . PRO A 1 462 ? 3.035 -8.654 26.188 1.00 96.88 462 PRO A CA 1
ATOM 3579 C C . PRO A 1 462 ? 2.655 -9.300 24.848 1.00 96.88 462 PRO A C 1
ATOM 3581 O O . PRO A 1 462 ? 2.136 -10.421 24.797 1.00 96.88 462 PRO A O 1
ATOM 3584 N N . GLY A 1 463 ? 2.947 -8.591 23.768 1.00 96.38 463 GLY A N 1
ATOM 3585 C CA . GLY A 1 463 ? 2.785 -9.029 22.392 1.00 96.38 463 GLY A CA 1
ATOM 3586 C C . GLY A 1 463 ? 3.933 -8.547 21.512 1.00 96.38 463 GLY A C 1
ATOM 3587 O O . GLY A 1 463 ? 4.778 -7.766 21.954 1.00 96.38 463 GLY A O 1
ATOM 3588 N N . ALA A 1 464 ? 3.982 -9.055 20.284 1.00 96.50 464 ALA A N 1
ATOM 3589 C CA . ALA A 1 464 ? 5.002 -8.680 19.312 1.00 96.50 464 ALA A CA 1
ATOM 3590 C C . ALA A 1 464 ? 4.755 -7.268 18.758 1.00 96.50 464 ALA A C 1
ATOM 3592 O O . ALA A 1 464 ? 3.615 -6.796 18.708 1.00 96.50 464 ALA A O 1
ATOM 3593 N N . GLY A 1 465 ? 5.832 -6.614 18.335 1.00 96.94 465 GLY A N 1
ATOM 3594 C CA . GLY A 1 465 ? 5.788 -5.395 17.541 1.00 96.94 465 GLY A CA 1
ATOM 3595 C C . GLY A 1 465 ? 5.486 -5.681 16.067 1.00 96.94 465 GLY A C 1
ATOM 3596 O O . GLY A 1 465 ? 5.282 -6.842 15.685 1.00 96.94 465 GLY A O 1
ATOM 3597 N N . PRO A 1 466 ? 5.465 -4.636 15.227 1.00 97.19 466 PRO A N 1
ATOM 3598 C CA . PRO A 1 466 ? 5.298 -4.784 13.786 1.00 97.19 466 PRO A CA 1
ATOM 3599 C C . PRO A 1 466 ? 6.450 -5.553 13.132 1.00 97.19 466 PRO A C 1
ATOM 3601 O O . PRO A 1 466 ? 7.464 -5.879 13.754 1.00 97.19 466 PRO A O 1
ATOM 3604 N N . ALA A 1 467 ? 6.286 -5.862 11.850 1.00 96.69 467 ALA A N 1
ATOM 3605 C CA . ALA A 1 467 ? 7.173 -6.751 11.114 1.00 96.69 467 ALA A CA 1
ATOM 3606 C C . ALA A 1 467 ? 8.612 -6.231 10.911 1.00 96.69 467 ALA A C 1
ATOM 3608 O O . ALA A 1 467 ? 9.478 -7.017 10.515 1.00 96.69 467 ALA A O 1
ATOM 3609 N N . ASP A 1 468 ? 8.891 -4.945 11.160 1.00 95.44 468 ASP A N 1
ATOM 3610 C CA . ASP A 1 468 ? 10.257 -4.400 11.176 1.00 95.44 468 ASP A CA 1
ATOM 3611 C C . ASP A 1 468 ? 11.053 -4.880 12.399 1.00 95.44 468 ASP A C 1
ATOM 3613 O O . ASP A 1 468 ? 12.259 -5.113 12.300 1.00 95.44 468 ASP A O 1
ATOM 3617 N N . ASP A 1 469 ? 10.377 -5.076 13.533 1.00 95.75 469 ASP A N 1
ATOM 3618 C CA . ASP A 1 469 ? 10.978 -5.513 14.790 1.00 95.75 469 ASP A CA 1
ATOM 3619 C C . ASP A 1 469 ? 10.017 -6.406 15.603 1.00 95.75 469 ASP A C 1
ATOM 3621 O O . ASP A 1 469 ? 9.456 -5.984 16.621 1.00 95.75 469 ASP A O 1
ATOM 3625 N N . PRO A 1 470 ? 9.863 -7.688 15.211 1.00 94.81 470 PRO A N 1
ATOM 3626 C CA . PRO A 1 470 ? 8.978 -8.628 15.904 1.00 94.81 470 PRO A CA 1
ATOM 3627 C C . PRO A 1 470 ? 9.369 -8.904 17.365 1.00 94.81 470 PRO A C 1
ATOM 3629 O O . PRO A 1 470 ? 8.592 -9.482 18.125 1.00 94.81 470 PRO A O 1
ATOM 3632 N N . GLN A 1 471 ? 10.597 -8.546 17.759 1.00 95.06 471 GLN A N 1
ATOM 3633 C CA . GLN A 1 471 ? 11.108 -8.727 19.119 1.00 95.06 471 GLN A CA 1
ATOM 3634 C C . GLN A 1 471 ? 10.760 -7.553 20.036 1.00 95.06 471 GLN A C 1
ATOM 3636 O O . GLN A 1 471 ? 10.863 -7.688 21.260 1.00 95.06 471 GLN A O 1
ATOM 3641 N N . ARG A 1 472 ? 10.329 -6.418 19.475 1.00 96.12 472 ARG A N 1
ATOM 3642 C CA . ARG A 1 472 ? 9.836 -5.284 20.247 1.00 96.12 472 ARG A CA 1
ATOM 3643 C C . ARG A 1 472 ? 8.591 -5.699 21.011 1.00 96.12 472 ARG A C 1
ATOM 3645 O O . ARG A 1 472 ? 7.596 -6.097 20.418 1.00 96.12 472 ARG A O 1
ATOM 3652 N N . VAL A 1 473 ? 8.632 -5.605 22.334 1.00 96.69 473 VAL A N 1
ATOM 3653 C CA . VAL A 1 473 ? 7.471 -5.949 23.157 1.00 96.69 473 VAL A CA 1
ATOM 3654 C C . VAL A 1 473 ? 6.505 -4.771 23.179 1.00 96.69 473 VAL A C 1
ATOM 3656 O O . VAL A 1 473 ? 6.877 -3.662 23.563 1.00 96.69 473 VAL A O 1
ATOM 3659 N N . ARG A 1 474 ? 5.256 -5.028 22.797 1.00 96.81 474 ARG A N 1
ATOM 3660 C CA . ARG A 1 474 ? 4.137 -4.087 22.898 1.00 96.81 474 ARG A CA 1
ATOM 3661 C C . ARG A 1 474 ? 3.111 -4.600 23.901 1.00 96.81 474 ARG A C 1
ATOM 3663 O O . ARG A 1 474 ? 2.957 -5.808 24.078 1.00 96.81 474 ARG A O 1
ATOM 3670 N N . THR A 1 475 ? 2.413 -3.689 24.573 1.00 97.38 475 THR A N 1
ATOM 3671 C CA . THR A 1 475 ? 1.297 -4.052 25.455 1.00 97.38 475 THR A CA 1
ATOM 3672 C C . THR A 1 475 ? 0.068 -4.279 24.594 1.00 97.38 475 THR A C 1
ATOM 3674 O O . THR A 1 475 ? -0.559 -3.328 24.146 1.00 97.38 475 THR A O 1
ATOM 3677 N N . TRP A 1 476 ? -0.286 -5.533 24.348 1.00 97.75 476 TRP A N 1
ATOM 3678 C CA . TRP A 1 476 ? -1.563 -5.856 23.725 1.00 97.75 476 TRP A CA 1
ATOM 3679 C C . TRP A 1 476 ? -2.662 -5.857 24.776 1.00 97.75 476 TRP A C 1
ATOM 3681 O O . TRP A 1 476 ? -2.441 -6.272 25.916 1.00 97.75 476 TRP A O 1
ATOM 3691 N N . LEU A 1 477 ? -3.848 -5.424 24.370 1.00 97.56 477 LEU A N 1
ATOM 3692 C CA . LEU A 1 477 ? -5.054 -5.479 25.180 1.00 97.56 477 LEU A CA 1
ATOM 3693 C C . LEU A 1 477 ? -6.076 -6.339 24.434 1.00 97.56 477 LEU A C 1
ATOM 3695 O O . LEU A 1 477 ? -6.383 -6.085 23.272 1.00 97.56 477 LEU A O 1
ATOM 3699 N N . ASP A 1 478 ? -6.555 -7.383 25.096 1.00 97.38 478 ASP A N 1
ATOM 3700 C CA . ASP A 1 478 ? -7.643 -8.231 24.619 1.00 97.38 478 ASP A CA 1
ATOM 3701 C C . ASP A 1 478 ? -8.851 -7.976 25.523 1.00 97.38 478 ASP A C 1
ATOM 3703 O O . ASP A 1 478 ? -8.730 -8.029 26.748 1.00 97.38 478 ASP A O 1
ATOM 3707 N N . TRP A 1 479 ? -9.999 -7.658 24.931 1.00 95.81 479 TRP A N 1
ATOM 3708 C CA . TRP A 1 479 ? -11.209 -7.332 25.675 1.00 95.81 479 TRP A CA 1
ATOM 3709 C C . TRP A 1 479 ? -12.275 -8.396 25.433 1.00 95.81 479 TRP A C 1
ATOM 3711 O O . TRP A 1 479 ? -12.868 -8.477 24.354 1.00 95.81 479 TRP A O 1
ATOM 3721 N N . THR A 1 480 ? -12.462 -9.259 26.430 1.00 96.50 480 THR A N 1
ATOM 3722 C CA . THR A 1 480 ? -13.097 -10.568 26.240 1.00 96.50 480 THR A CA 1
ATOM 3723 C C . THR A 1 480 ? -14.482 -10.633 26.864 1.00 96.50 480 THR A C 1
ATOM 3725 O O . THR A 1 480 ? -14.646 -10.320 28.040 1.00 96.50 480 THR A O 1
ATOM 3728 N N . VAL A 1 481 ? -15.455 -11.125 26.101 1.00 96.19 481 VAL A N 1
ATOM 3729 C CA . VAL A 1 481 ? -16.790 -11.523 26.562 1.00 96.19 481 VAL A CA 1
ATOM 3730 C C . VAL A 1 481 ? -16.953 -13.018 26.305 1.00 96.19 481 VAL A C 1
ATOM 3732 O O . VAL A 1 481 ? -16.606 -13.497 25.229 1.00 96.19 481 VAL A O 1
ATOM 3735 N N . VAL A 1 482 ? -17.499 -13.760 27.267 1.00 97.00 482 VAL A N 1
ATOM 3736 C CA . VAL A 1 482 ? -17.979 -15.130 27.030 1.00 97.00 482 VAL A CA 1
ATOM 3737 C C . VAL A 1 482 ? -19.497 -15.079 26.960 1.00 97.00 482 VAL A C 1
ATOM 3739 O O . VAL A 1 482 ? -20.153 -14.772 27.952 1.00 97.00 482 VAL A O 1
ATOM 3742 N N . GLY A 1 483 ? -20.057 -15.319 25.777 1.00 96.81 483 GLY A N 1
ATOM 3743 C CA . GLY A 1 483 ? -21.485 -15.141 25.540 1.00 96.81 483 GLY A CA 1
ATOM 3744 C C . GLY A 1 483 ? -21.889 -15.380 24.090 1.00 96.81 483 GLY A C 1
ATOM 3745 O O . GLY A 1 483 ? -21.056 -15.638 23.226 1.00 96.81 483 GLY A O 1
ATOM 3746 N N . ALA A 1 484 ? -23.193 -15.310 23.820 1.00 97.06 484 ALA A N 1
ATOM 3747 C CA . ALA A 1 484 ? -23.737 -15.386 22.459 1.00 97.06 484 ALA A CA 1
ATOM 3748 C C . ALA A 1 484 ? -23.799 -14.014 21.760 1.00 97.06 484 ALA A C 1
ATOM 3750 O O . ALA A 1 484 ? -24.150 -13.925 20.587 1.00 97.06 484 ALA A O 1
ATOM 3751 N N . ALA A 1 485 ? -23.483 -12.931 22.469 1.00 95.81 485 ALA A N 1
ATOM 3752 C CA . ALA A 1 485 ? -23.399 -11.592 21.913 1.00 95.81 485 ALA A CA 1
ATOM 3753 C C . ALA A 1 485 ? -22.384 -10.760 22.701 1.00 95.81 485 ALA A C 1
ATOM 3755 O O . ALA A 1 485 ? -22.157 -11.016 23.883 1.00 95.81 485 ALA A O 1
ATOM 3756 N N . ALA A 1 486 ? -21.799 -9.764 22.044 1.00 95.12 486 ALA A N 1
ATOM 3757 C CA . ALA A 1 486 ? -20.954 -8.766 22.682 1.00 95.12 486 ALA A CA 1
ATOM 3758 C C . ALA A 1 486 ? -21.125 -7.414 21.989 1.00 95.12 486 ALA A C 1
ATOM 3760 O O . ALA A 1 486 ? -21.142 -7.353 20.755 1.00 95.12 486 ALA A O 1
ATOM 3761 N N . THR A 1 487 ? -21.183 -6.344 22.780 1.00 94.19 487 THR A N 1
ATOM 3762 C CA . THR A 1 487 ? -21.076 -4.971 22.286 1.00 94.19 487 THR A CA 1
ATOM 3763 C C . THR A 1 487 ? -19.897 -4.278 22.951 1.00 94.19 487 THR A C 1
ATOM 3765 O O . THR A 1 487 ? -19.770 -4.273 24.177 1.00 94.19 487 THR A O 1
ATOM 3768 N N . TYR A 1 488 ? -19.047 -3.662 22.140 1.00 94.56 488 TYR A N 1
ATOM 3769 C CA . TYR A 1 488 ? -17.939 -2.831 22.587 1.00 94.56 488 TYR A CA 1
ATOM 3770 C C . TYR A 1 488 ? -18.151 -1.420 22.064 1.00 94.56 488 TYR A C 1
ATOM 3772 O O . TYR A 1 488 ? -18.460 -1.238 20.886 1.00 94.56 488 TYR A O 1
ATOM 3780 N N . CYS A 1 489 ? -17.960 -0.428 22.926 1.00 95.00 489 CYS A N 1
ATOM 3781 C CA . CYS A 1 489 ? -17.997 0.972 22.547 1.00 95.00 489 CYS A CA 1
ATOM 3782 C C . CYS A 1 489 ? -16.704 1.655 22.990 1.00 95.00 489 CYS A C 1
ATOM 3784 O O . CYS A 1 489 ? -16.364 1.659 24.174 1.00 95.00 489 CYS A O 1
ATOM 3786 N N . SER A 1 490 ? -15.980 2.219 22.029 1.00 96.81 490 SER A N 1
ATOM 3787 C CA . SER A 1 490 ? -14.767 2.996 22.264 1.00 96.81 490 SER A CA 1
ATOM 3788 C C . SER A 1 490 ? -14.937 4.418 21.741 1.00 96.81 490 SER A C 1
ATOM 3790 O O . SER A 1 490 ? -15.548 4.629 20.700 1.00 96.81 490 SER A O 1
ATOM 3792 N N . VAL A 1 491 ? -14.367 5.392 22.441 1.00 97.81 491 VAL A N 1
ATOM 3793 C CA . VAL A 1 491 ? -14.194 6.766 21.963 1.00 97.81 491 VAL A CA 1
ATOM 3794 C C . VAL A 1 491 ? -12.708 7.060 21.961 1.00 97.81 491 VAL A C 1
ATOM 3796 O O . VAL A 1 491 ? -12.047 6.910 22.989 1.00 97.81 491 VAL A O 1
ATOM 3799 N N . TYR A 1 492 ? -12.196 7.472 20.810 1.00 98.38 492 TYR A N 1
ATOM 3800 C CA . TYR A 1 492 ? -10.811 7.877 20.628 1.00 98.38 492 TYR A CA 1
ATOM 3801 C C . TYR A 1 492 ? -10.747 9.381 20.407 1.00 98.38 492 TYR A C 1
ATOM 3803 O O . TYR A 1 492 ? -11.490 9.890 19.576 1.00 98.38 492 TYR A O 1
ATOM 3811 N N . SER A 1 493 ? -9.866 10.091 21.103 1.00 97.69 493 SER A N 1
ATOM 3812 C CA . SER A 1 493 ? -9.728 11.547 20.980 1.00 97.69 493 SER A CA 1
ATOM 3813 C C . SER A 1 493 ? -8.275 11.993 21.142 1.00 97.69 493 SER A C 1
ATOM 3815 O O . SER A 1 493 ? -7.485 11.356 21.838 1.00 97.69 493 SER A O 1
ATOM 3817 N N . THR A 1 494 ? -7.894 13.105 20.512 1.00 94.81 494 THR A N 1
ATOM 3818 C CA . THR A 1 494 ? -6.531 13.675 20.634 1.00 94.81 494 THR A CA 1
ATOM 3819 C C . THR A 1 494 ? -6.371 14.610 21.831 1.00 94.81 494 THR A C 1
ATOM 3821 O O . THR A 1 494 ? -5.262 14.959 22.232 1.00 94.81 494 TH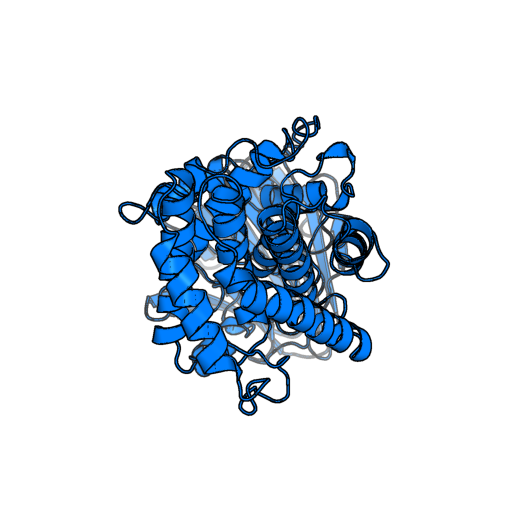R A O 1
ATOM 3824 N N . THR A 1 495 ? -7.485 14.978 22.455 1.00 92.81 495 THR A N 1
ATOM 3825 C CA . THR A 1 495 ? -7.550 15.680 23.737 1.00 92.81 495 THR A CA 1
ATOM 3826 C C . THR A 1 495 ? -8.488 14.927 24.672 1.00 92.81 495 THR A C 1
ATOM 3828 O O . THR A 1 495 ? -9.405 14.269 24.183 1.00 92.81 495 THR A O 1
ATOM 3831 N N . PRO A 1 496 ? -8.326 15.013 26.002 1.00 90.50 496 PRO A N 1
ATOM 3832 C CA . PRO A 1 496 ? -9.309 14.450 26.922 1.00 90.50 496 PRO A CA 1
ATOM 3833 C C . PRO A 1 496 ? -10.705 15.031 26.652 1.00 90.50 496 PRO A C 1
ATOM 3835 O O . PRO A 1 496 ? -10.839 16.248 26.531 1.00 90.50 496 PRO A O 1
ATOM 3838 N N . VAL A 1 497 ? -11.711 14.161 26.571 1.00 92.88 497 VAL A N 1
ATOM 3839 C CA . VAL A 1 497 ? -13.130 14.502 26.367 1.00 92.88 497 VAL A CA 1
ATOM 3840 C C . VAL A 1 497 ? -13.969 13.888 27.489 1.00 92.88 497 VAL A C 1
ATOM 3842 O O . VAL A 1 497 ? -13.579 12.862 28.060 1.00 92.88 497 VAL A O 1
ATOM 3845 N N . ASP A 1 498 ? -15.101 14.505 27.831 1.00 92.25 498 ASP A N 1
ATOM 3846 C CA . ASP A 1 498 ? -16.077 13.894 28.739 1.00 92.25 498 ASP A CA 1
ATOM 3847 C C . ASP A 1 498 ? -16.919 12.879 27.968 1.00 92.25 498 ASP A C 1
ATOM 3849 O O . ASP A 1 498 ? -17.514 13.207 26.940 1.00 92.25 498 ASP A O 1
ATOM 3853 N N . VAL A 1 499 ? -16.965 11.643 28.464 1.00 93.31 499 VAL A N 1
ATOM 3854 C CA . VAL A 1 499 ? -17.708 10.548 27.835 1.00 93.31 499 VAL A CA 1
ATOM 3855 C C . VAL A 1 499 ? -18.670 9.953 28.843 1.00 93.31 499 VAL A C 1
ATOM 3857 O O . VAL A 1 499 ? -18.268 9.460 29.902 1.00 93.31 499 VAL A O 1
ATOM 3860 N N . GLN A 1 500 ? -19.946 9.971 28.481 1.00 90.38 500 GLN A N 1
ATOM 3861 C CA . GLN A 1 500 ? -21.024 9.399 29.271 1.00 90.38 500 GLN A CA 1
ATOM 3862 C C . GLN A 1 500 ? -21.796 8.402 28.427 1.00 90.38 500 GLN A C 1
ATOM 3864 O O . GLN A 1 500 ? -22.051 8.625 27.248 1.00 90.38 500 GLN A O 1
ATOM 3869 N N . LEU A 1 501 ? -22.189 7.301 29.048 1.00 85.88 501 LEU A N 1
ATOM 3870 C CA . LEU A 1 501 ? -22.917 6.237 28.390 1.00 85.88 501 LEU A CA 1
ATOM 3871 C C . LEU A 1 501 ? -24.232 6.014 29.131 1.00 85.88 501 LEU A C 1
ATOM 3873 O O . LEU A 1 501 ? -24.230 5.650 30.307 1.00 85.88 501 LEU A O 1
ATOM 3877 N N . THR A 1 502 ? -25.349 6.255 28.447 1.00 85.00 502 THR A N 1
ATOM 3878 C CA . THR A 1 502 ? -26.693 6.137 29.024 1.00 85.00 502 THR A CA 1
ATOM 3879 C C . THR A 1 502 ? -27.567 5.287 28.112 1.00 85.00 502 THR A C 1
ATOM 3881 O O . THR A 1 502 ? -28.126 5.774 27.130 1.00 85.00 502 THR A O 1
ATOM 3884 N N . GLY A 1 503 ? -27.693 3.998 28.440 1.00 82.75 503 GLY A N 1
ATOM 3885 C CA . GLY A 1 503 ? -28.390 3.036 27.586 1.00 82.75 503 GLY A CA 1
ATOM 3886 C C . GLY A 1 503 ? -27.727 2.946 26.211 1.00 82.75 503 GLY A C 1
ATOM 3887 O O . GLY A 1 503 ? -26.549 2.618 26.113 1.00 82.75 503 GLY A O 1
ATOM 3888 N N . ASP A 1 504 ? -28.475 3.299 25.166 1.00 83.81 504 ASP A N 1
ATOM 3889 C CA . ASP A 1 504 ? -28.056 3.162 23.764 1.00 83.81 504 ASP A CA 1
ATOM 3890 C C . ASP A 1 504 ? -27.477 4.453 23.174 1.00 83.81 504 ASP A C 1
ATOM 3892 O O . ASP A 1 504 ? -27.383 4.598 21.949 1.00 83.81 504 ASP A O 1
ATOM 3896 N N . VAL A 1 505 ? -27.134 5.403 24.042 1.00 89.56 505 VAL A N 1
ATOM 3897 C CA . VAL A 1 505 ? -26.601 6.713 23.679 1.00 89.56 505 VAL A CA 1
ATOM 3898 C C . VAL A 1 505 ? -25.249 6.899 24.346 1.00 89.56 505 VAL A C 1
ATOM 3900 O O . VAL A 1 505 ? -25.125 6.760 25.566 1.00 89.56 505 VAL A O 1
ATOM 3903 N N . ILE A 1 506 ? -24.251 7.243 23.536 1.00 91.19 506 ILE A N 1
ATOM 3904 C CA . ILE A 1 506 ? -22.977 7.761 24.025 1.00 91.19 506 ILE A CA 1
ATOM 3905 C C . ILE A 1 506 ? -22.943 9.270 23.824 1.00 91.19 506 ILE A C 1
ATOM 3907 O O . ILE A 1 506 ? -23.219 9.773 22.738 1.00 91.19 506 ILE A O 1
ATOM 3911 N N . THR A 1 507 ? -22.624 9.992 24.887 1.00 93.50 507 THR A N 1
ATOM 3912 C CA . THR A 1 507 ? -22.482 11.442 24.883 1.00 93.50 507 THR A CA 1
ATOM 3913 C C . THR A 1 507 ? -21.003 11.780 24.976 1.00 93.50 507 THR A C 1
ATOM 3915 O O . THR A 1 507 ? -20.358 11.390 25.948 1.00 93.50 507 THR A O 1
ATOM 3918 N N . VAL A 1 508 ? -20.473 12.503 23.988 1.00 95.25 508 VAL A N 1
ATOM 3919 C CA . VAL A 1 508 ? -19.079 12.971 23.961 1.00 95.25 508 VAL A CA 1
ATOM 3920 C C . VAL A 1 508 ? -19.073 14.495 23.941 1.00 95.25 508 VAL A C 1
ATOM 3922 O O . VAL A 1 508 ? -19.605 15.103 23.013 1.00 95.25 508 VAL A O 1
ATOM 3925 N N . ASP A 1 509 ? -18.545 15.119 24.996 1.00 93.00 509 ASP A N 1
ATOM 3926 C CA . ASP A 1 509 ? -18.575 16.577 25.204 1.00 93.00 509 ASP A CA 1
ATOM 3927 C C . ASP A 1 509 ? -19.974 17.194 24.967 1.00 93.00 509 ASP A C 1
ATOM 3929 O O . ASP A 1 509 ? -20.135 18.253 24.361 1.00 93.00 509 ASP A O 1
ATOM 3933 N N . GLY A 1 510 ? -21.018 16.497 25.428 1.00 90.94 510 GLY A N 1
ATOM 3934 C CA . GLY A 1 510 ? -22.417 16.918 25.290 1.00 90.94 510 GLY A CA 1
ATOM 3935 C C . GLY A 1 510 ? -23.096 16.566 23.959 1.00 90.94 510 GLY A C 1
ATOM 3936 O O . GLY A 1 510 ? -24.297 16.798 23.836 1.00 90.94 510 GLY A O 1
ATOM 3937 N N . HIS A 1 511 ? -22.383 15.984 22.989 1.00 92.12 511 HIS A N 1
ATOM 3938 C CA . HIS A 1 511 ? -22.956 15.516 21.723 1.00 92.12 511 HIS A CA 1
ATOM 3939 C C . HIS A 1 511 ? -23.414 14.065 21.840 1.00 92.12 511 HIS A C 1
ATOM 3941 O O . HIS A 1 511 ? -22.615 13.187 22.157 1.00 92.12 511 HIS A O 1
ATOM 3947 N N . GLU A 1 512 ? -24.697 13.815 21.589 1.00 92.81 512 GLU A N 1
ATOM 3948 C CA . GLU A 1 512 ? -25.299 12.485 21.674 1.00 92.81 512 GLU A CA 1
ATOM 3949 C C . GLU A 1 512 ? -25.164 11.716 20.359 1.00 92.81 512 GLU A C 1
ATOM 3951 O O . GLU A 1 512 ? -25.591 12.179 19.303 1.00 92.81 512 GLU A O 1
ATOM 3956 N N . HIS A 1 513 ? -24.654 10.492 20.452 1.00 90.06 513 HIS A N 1
ATOM 3957 C CA . HIS A 1 513 ? -24.580 9.537 19.355 1.00 90.06 513 HIS A CA 1
ATOM 3958 C C . HIS A 1 513 ? -25.409 8.316 19.707 1.00 90.06 513 HIS A C 1
ATOM 3960 O O . HIS A 1 513 ? -25.168 7.649 20.718 1.00 90.06 513 HIS A O 1
ATOM 3966 N N . SER A 1 514 ? -26.380 7.990 18.856 1.00 84.88 514 SER A N 1
ATOM 3967 C CA . SER A 1 514 ? -27.100 6.729 18.991 1.00 84.88 514 SER A CA 1
ATOM 3968 C C . SER A 1 514 ? -26.183 5.590 18.564 1.00 84.88 514 SER A C 1
ATOM 3970 O O . SER A 1 514 ? -25.826 5.462 17.388 1.00 84.88 514 SER A O 1
ATOM 3972 N N . ILE A 1 515 ? -25.807 4.753 19.527 1.00 77.81 515 ILE A N 1
ATOM 3973 C CA . ILE A 1 515 ? -24.996 3.573 19.252 1.00 77.81 515 ILE A CA 1
ATOM 3974 C C . ILE A 1 515 ? -25.889 2.389 18.902 1.00 77.81 515 ILE A C 1
ATOM 3976 O O . ILE A 1 515 ? -25.497 1.618 18.032 1.00 77.81 515 ILE A O 1
ATOM 3980 N N . GLY A 1 516 ? -27.106 2.279 19.458 1.00 67.25 516 GLY A N 1
ATOM 3981 C CA . GLY A 1 516 ? -28.136 1.303 19.054 1.00 67.25 516 GLY A CA 1
ATOM 3982 C C . GLY A 1 516 ? -28.146 -0.026 19.826 1.00 67.25 516 GLY A C 1
ATOM 3983 O O . GLY A 1 516 ? -28.254 -1.078 19.197 1.00 67.25 516 GLY A O 1
ATOM 3984 N N . GLY A 1 517 ? -27.996 0.010 21.154 1.00 56.28 517 GLY A N 1
ATOM 3985 C CA . GLY A 1 517 ? -27.946 -1.175 22.027 1.00 56.28 517 GLY A CA 1
ATOM 3986 C C . GLY A 1 517 ? -26.545 -1.444 22.565 1.00 56.28 517 GLY A C 1
ATOM 3987 O O . GLY A 1 517 ? -25.640 -1.610 21.744 1.00 56.28 517 GLY A O 1
ATOM 3988 N N . LEU A 1 518 ? -26.355 -1.524 23.885 1.00 51.53 518 LEU A N 1
ATOM 3989 C CA . LEU A 1 518 ? -25.176 -2.167 24.494 1.00 51.53 518 LEU A CA 1
ATOM 3990 C C . LEU A 1 518 ? -25.468 -3.597 24.929 1.00 51.53 518 LEU A C 1
ATOM 3992 O O . LEU A 1 518 ? -26.505 -3.808 25.595 1.00 51.53 518 LEU A O 1
#

Radius of gyration: 24.72 Å; Cα contacts (8 Å, |Δi|>4): 1163; chains: 1; bounding box: 60×44×72 Å

Mean predicted aligned error: 4.46 Å

Solvent-accessible surface area (backbone atoms only — not comparable to full-atom values): 26147 Å² total; per-residue (Å²): 95,72,61,73,68,54,55,52,50,51,47,52,48,27,54,52,36,33,47,34,8,77,75,72,39,44,60,70,57,51,44,51,47,24,52,51,49,52,64,68,31,70,84,43,60,32,85,83,30,56,95,88,51,55,55,4,41,65,27,40,32,32,58,57,38,20,67,44,42,32,43,45,18,50,19,48,48,59,26,42,91,75,55,92,52,69,76,32,42,67,46,33,55,50,48,30,56,48,23,49,53,50,36,52,51,29,48,75,65,77,40,49,54,38,67,54,38,39,31,21,25,18,20,30,36,31,25,45,44,24,44,21,45,60,72,73,45,83,69,76,56,54,54,68,23,34,74,25,89,82,4,44,55,43,38,51,62,65,25,27,48,99,64,18,46,36,65,45,61,13,45,42,52,38,48,55,36,51,39,24,53,62,66,39,40,62,57,40,42,44,87,78,51,68,69,57,60,59,29,32,43,40,42,57,33,66,62,34,33,82,45,16,45,70,63,21,34,40,46,18,66,51,66,52,51,72,56,25,52,53,49,34,42,42,42,48,49,36,59,50,42,26,70,37,31,72,40,65,39,33,36,56,37,23,51,61,66,33,46,92,73,65,81,58,55,52,80,64,57,66,82,47,41,58,42,69,45,40,87,57,79,66,81,82,81,76,44,78,46,84,54,79,47,40,37,31,39,39,32,62,69,40,38,36,39,36,36,30,19,66,40,15,68,93,42,27,42,47,35,74,61,18,54,29,36,26,34,40,83,22,54,40,23,46,55,35,14,29,47,68,80,90,41,58,69,60,37,53,44,47,37,32,38,88,50,31,34,18,74,41,50,69,89,52,79,60,51,87,51,57,36,48,79,49,71,62,97,55,33,41,34,32,36,43,66,64,33,44,88,60,31,37,38,37,43,36,40,36,62,43,85,43,31,37,40,39,40,38,40,39,42,38,82,49,76,39,43,41,28,47,33,44,39,32,67,30,61,59,48,78,46,81,55,96,74,39,38,38,36,40,32,44,66,93,48,53,39,36,36,44,36,40,38,87,85,47,49,78,44,78,41,84,35,62,31,37,38,64,43,56,82,42,77,15,54,25,39,40,36,35,32,79,34,37,58,48,42,40,40,35,38,40,21,60,55,94,71,56,77,47,77,59,82,38,30,39,27,51,73,85,46,78,40,82,71,75,65,110

Sequence (518 aa):
MRGAWTVLAHHFWARRIRLLSYDGGGTDLLTSYARLYSDLTKAGEHEQAQGWMQRGRLFHQALTDAVWGVPIAHSILNLAGRAELRETLPMLDDMVAGAQRARDAMVAQDKFSSNYTAWFNALGTTVS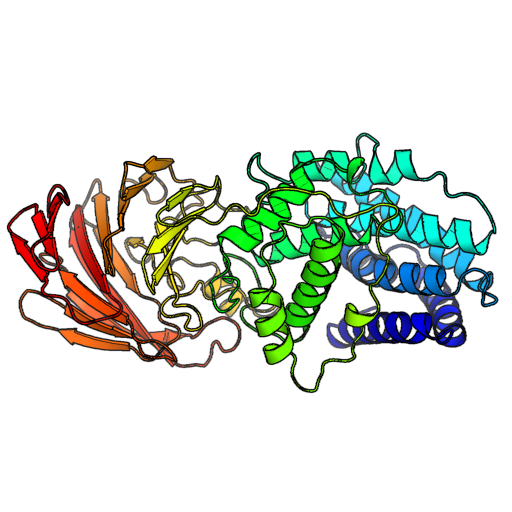QAAAAVRGEVWSGEKEWLTGEHGQFAHLETATGEDGWEWEASTYYHGFVLRAYLLSLRGVDPSLVPDRLEKMIAALASIATDGGILPALHDGPYLRVPLALEWLEIVALARQFTTAHGLDAVAARALAEVGPEYDGLEDRLTGWFGGPPRTSALTSFQGAHLGSTYAVIRVPGIHAILDHGPHGGSHGHHDKLALYLYGATTPWQPDPGQVPYGHSQWRAHYKSVTAHPTIRIDNLEPAEATGQLTHDEDSVTATVDGWYDGVRATRKLIAGDNYLVDVVRVAADREREIVLQFRPDVELTVEVGPDVVRTIWGGDETLYGYHASGDAVPVARPGAGPADDPQRVRTWLDWTVVGAAATYCSVYSTTPVDVQLTGDVITVDGHEHSIGGL

pLDDT: mean 94.48, std 6.65, range [51.53, 98.88]